Protein AF-A0A5E8BTV0-F1 (afdb_monomer_lite)

Sequence (431 aa):
MTAQPTSDTTAEQDSFAVTLIKAIPKSPYDDLGLYQQILSNRTALGGRLFIDLMAADIVALSPQSPSDPFPFETWNTLYPPQNKAGLTRLLQTIENNTPTGTRAASLIYYLFLDYPQSLLPPGESLAKYYAEVTDLPQAYLHLVQGLHALDTRDYVRGLAALADPDIVPSYTEQIVAAFIRAQTQSASIHTSTAAAAAASAAAKREESVNSDNSTFLTGGYSLAIAYMTAKAPQIVTQPVIEAYVKVLCQTSLYAALDFIRCVDDISPSKEQAEPLASRDPYDDISAKTALLKVMIDSVLVFKHSPKSSLQSPSKRLFKAAPMAWRFANLPFSVTESRTVATILLNIVTLSNLTTSTESSSFTLKNNLERASMAKDILLLRALHTGETDLAVKVAALGGSSRSGITKTNGKYGELDFSDLARGVEIWDNGE

pLDDT: mean 78.78, std 19.67, range [32.75, 97.56]

Organism: NCBI:txid2606893

Structure (mmCIF, N/CA/C/O backbone):
data_AF-A0A5E8BTV0-F1
#
_entry.id   AF-A0A5E8BTV0-F1
#
loop_
_atom_site.group_PDB
_atom_site.id
_atom_site.type_symbol
_atom_site.label_atom_id
_atom_site.label_alt_id
_atom_site.label_comp_id
_atom_site.label_asym_id
_atom_site.label_entity_id
_atom_site.label_seq_id
_atom_site.pdbx_PDB_ins_code
_atom_site.Cartn_x
_atom_site.Cartn_y
_atom_site.Cartn_z
_atom_site.occupancy
_atom_site.B_iso_or_equiv
_atom_site.auth_seq_id
_atom_site.auth_comp_id
_atom_site.auth_asym_id
_atom_site.auth_atom_id
_atom_site.pdbx_PDB_model_num
ATOM 1 N N . MET A 1 1 ? -40.029 34.704 54.898 1.00 43.81 1 MET A N 1
ATOM 2 C CA . MET A 1 1 ? -39.788 33.268 54.649 1.00 43.81 1 MET A CA 1
ATOM 3 C C . MET A 1 1 ? -39.705 33.088 53.146 1.00 43.81 1 MET A C 1
ATOM 5 O O . MET A 1 1 ? -40.728 33.000 52.486 1.00 43.81 1 MET A O 1
ATOM 9 N N . THR A 1 2 ? -38.496 33.178 52.608 1.00 46.59 2 THR A N 1
ATOM 10 C CA . THR A 1 2 ? -38.194 33.099 51.175 1.00 46.59 2 THR A CA 1
ATOM 11 C C . THR A 1 2 ? -37.501 31.761 50.955 1.00 46.59 2 THR A C 1
ATOM 13 O O . THR A 1 2 ? -36.389 31.561 51.435 1.00 46.59 2 THR A O 1
ATOM 16 N N . ALA A 1 3 ? -38.203 30.819 50.327 1.00 48.84 3 ALA A N 1
ATOM 17 C CA . ALA A 1 3 ? -37.675 29.497 50.018 1.00 48.84 3 ALA A CA 1
ATOM 18 C C . ALA A 1 3 ? -36.722 29.594 48.816 1.00 48.84 3 ALA A C 1
ATOM 20 O O . ALA A 1 3 ? -37.099 30.113 47.765 1.00 48.84 3 ALA A O 1
ATOM 21 N N . GLN A 1 4 ? -35.486 29.124 48.994 1.00 46.69 4 GLN A N 1
ATOM 22 C CA . GLN A 1 4 ? -34.522 28.932 47.911 1.00 46.69 4 GLN A CA 1
ATOM 23 C C . GLN A 1 4 ? -34.966 27.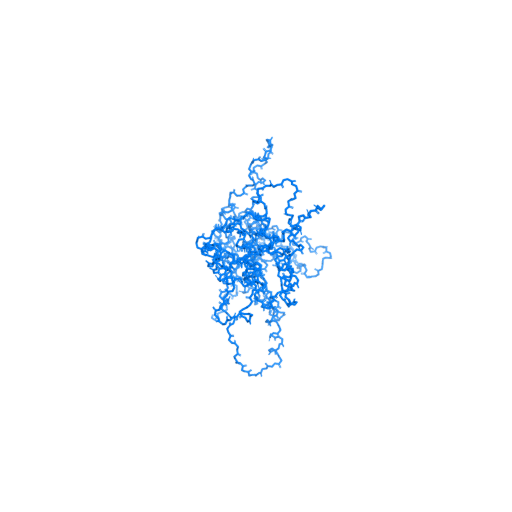771 47.007 1.00 46.69 4 GLN A C 1
ATOM 25 O O . GLN A 1 4 ? -35.407 26.745 47.530 1.00 46.69 4 GLN A O 1
ATOM 30 N N . PRO A 1 5 ? -34.808 27.888 45.678 1.00 57.72 5 PRO A N 1
ATOM 31 C CA . PRO A 1 5 ? -34.976 26.762 44.776 1.00 57.72 5 PRO A CA 1
ATOM 32 C C . PRO A 1 5 ? -33.773 25.826 44.928 1.00 57.72 5 PRO A C 1
ATOM 34 O O . PRO A 1 5 ? -32.625 26.218 44.715 1.00 57.72 5 PRO A O 1
ATOM 37 N N . THR A 1 6 ? -34.039 24.590 45.335 1.00 55.03 6 THR A N 1
ATOM 38 C CA . THR A 1 6 ? -33.084 23.484 45.280 1.00 55.03 6 THR A CA 1
ATOM 39 C C . THR A 1 6 ? -32.748 23.215 43.819 1.00 55.03 6 THR A C 1
ATOM 41 O O . THR A 1 6 ? -33.629 22.872 43.035 1.00 55.03 6 THR A O 1
ATOM 44 N N . SER A 1 7 ? -31.487 23.422 43.450 1.00 49.72 7 SER A N 1
ATOM 45 C CA . SER A 1 7 ? -30.937 23.071 42.145 1.00 49.72 7 SER A CA 1
ATOM 46 C C . SER A 1 7 ? -31.047 21.562 41.932 1.00 49.72 7 SER A C 1
ATOM 48 O O . SER A 1 7 ? -30.357 20.800 42.611 1.00 49.72 7 SER A O 1
ATOM 50 N N . ASP A 1 8 ? -31.917 21.158 41.009 1.00 47.56 8 ASP A N 1
ATOM 51 C CA . ASP A 1 8 ? -32.000 19.797 40.490 1.00 47.56 8 ASP A CA 1
ATOM 52 C C . ASP A 1 8 ? -30.646 19.396 39.899 1.00 47.56 8 ASP A C 1
ATOM 54 O O . ASP A 1 8 ? -30.172 19.960 38.911 1.00 47.56 8 ASP A O 1
ATOM 58 N N . THR A 1 9 ? -30.013 18.410 40.526 1.00 53.50 9 THR A N 1
ATOM 59 C CA . THR A 1 9 ? -28.870 17.679 39.991 1.00 53.50 9 THR A CA 1
ATOM 60 C C . THR A 1 9 ? -29.376 16.867 38.800 1.00 53.50 9 THR A C 1
ATOM 62 O O . THR A 1 9 ? -29.847 15.742 38.956 1.00 53.50 9 THR A O 1
ATOM 65 N N . THR A 1 10 ? -29.325 17.434 37.594 1.00 52.97 10 THR A N 1
ATOM 66 C CA . THR A 1 10 ? -29.466 16.659 36.359 1.00 52.97 10 THR A CA 1
ATOM 67 C C . THR A 1 10 ? -28.352 15.622 36.353 1.00 52.97 10 THR A C 1
ATOM 69 O O . THR A 1 10 ? -27.192 15.963 36.127 1.00 52.97 10 THR A O 1
ATOM 72 N N . ALA A 1 11 ? -28.683 14.373 36.682 1.00 58.28 11 ALA A N 1
ATOM 73 C CA . ALA A 1 11 ? -27.774 13.254 36.520 1.00 58.28 11 ALA A CA 1
ATOM 74 C C . ALA A 1 11 ? -27.371 13.223 35.044 1.00 58.28 11 ALA A C 1
ATOM 76 O O . ALA A 1 11 ? -28.208 12.954 34.184 1.00 58.28 11 ALA A O 1
ATOM 77 N N . GLU A 1 12 ? -26.120 13.587 34.761 1.00 70.62 12 GLU A N 1
ATOM 78 C CA . GLU A 1 12 ? -25.515 13.443 33.442 1.00 70.62 12 GLU A CA 1
ATOM 79 C C . GLU A 1 12 ? -25.721 11.990 33.021 1.00 70.62 12 GLU A C 1
ATOM 81 O O . GLU A 1 12 ? -25.156 11.067 33.612 1.00 70.62 12 GLU A O 1
ATOM 86 N N . GLN A 1 13 ? -26.625 11.777 32.068 1.00 83.75 13 GLN A N 1
ATOM 87 C CA . GLN A 1 13 ? -26.885 10.453 31.545 1.00 83.75 13 GLN A CA 1
ATOM 88 C C . GLN A 1 13 ? -25.657 10.067 30.728 1.00 83.75 13 GLN A C 1
ATOM 90 O O . GLN A 1 13 ? -25.480 10.535 29.605 1.00 83.75 13 GLN A O 1
ATOM 95 N N . ASP A 1 14 ? -24.781 9.266 31.337 1.00 88.75 14 ASP A N 1
ATOM 96 C CA . ASP A 1 14 ? -23.608 8.727 30.663 1.00 88.75 14 ASP A CA 1
ATOM 97 C C . ASP A 1 14 ? -24.041 8.066 29.353 1.00 88.75 14 ASP A C 1
ATOM 99 O O . ASP A 1 14 ? -25.031 7.326 29.297 1.00 88.75 14 ASP A O 1
ATOM 103 N N . SER A 1 15 ? -23.270 8.299 28.295 1.00 92.25 15 SER A N 1
ATOM 104 C CA . SER A 1 15 ? -23.501 7.602 27.043 1.00 92.25 15 SER A CA 1
ATOM 105 C C . SER A 1 15 ? -23.330 6.093 27.217 1.00 92.25 15 SER A C 1
ATOM 107 O O . SER A 1 15 ? -22.644 5.594 28.122 1.00 92.25 15 SER A O 1
ATOM 109 N N . PHE A 1 16 ? -23.950 5.338 26.313 1.00 94.06 16 PHE A N 1
ATOM 110 C CA . PHE A 1 16 ? -23.850 3.884 26.304 1.00 94.06 16 PHE A CA 1
ATOM 111 C C . PHE A 1 16 ? -22.391 3.406 26.226 1.00 94.06 16 P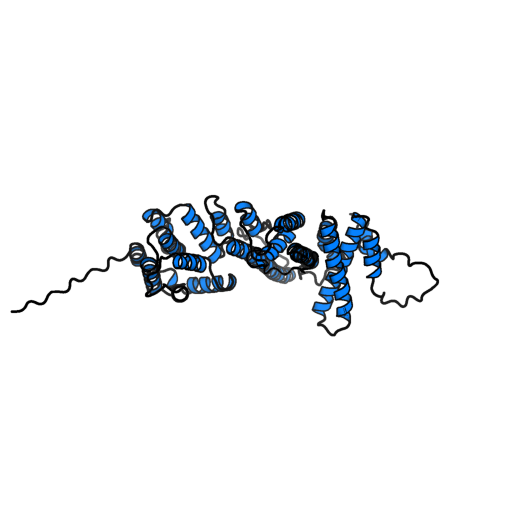HE A C 1
ATOM 113 O O . PHE A 1 16 ? -21.992 2.525 26.990 1.00 94.06 16 PHE A O 1
ATOM 120 N N . ALA A 1 17 ? -21.568 4.029 25.375 1.00 94.25 17 ALA A N 1
ATOM 121 C CA . ALA A 1 17 ? -20.158 3.675 25.235 1.00 94.25 17 ALA A CA 1
ATOM 122 C C . ALA A 1 17 ? -19.369 3.943 26.530 1.00 94.25 17 ALA A C 1
ATOM 124 O O . ALA A 1 17 ? -18.581 3.101 26.966 1.00 94.25 17 ALA A O 1
ATOM 125 N N . VAL A 1 18 ? -19.626 5.074 27.196 1.00 94.94 18 VAL A N 1
ATOM 126 C CA . VAL A 1 18 ? -18.999 5.406 28.485 1.00 94.94 18 VAL A CA 1
ATOM 127 C C . VAL A 1 18 ? -19.429 4.430 29.581 1.00 94.94 18 VAL A C 1
ATOM 129 O O . VAL A 1 18 ? -18.593 3.978 30.366 1.00 94.94 18 VAL A O 1
ATOM 132 N N . THR A 1 19 ? -20.705 4.048 29.610 1.00 95.56 19 THR A N 1
ATOM 133 C CA . THR A 1 19 ? -21.232 3.074 30.577 1.00 95.56 19 THR A CA 1
ATOM 134 C C . THR A 1 19 ? -20.573 1.707 30.393 1.00 95.56 19 THR A C 1
ATOM 136 O O . THR A 1 19 ? -20.171 1.082 31.378 1.00 95.56 19 THR A O 1
ATOM 139 N N . LEU A 1 20 ? -20.367 1.275 29.143 1.00 94.38 20 LEU A N 1
ATOM 140 C CA . LEU A 1 20 ? -19.661 0.031 28.836 1.00 94.38 20 LEU A CA 1
ATOM 141 C C . LEU A 1 20 ? -18.222 0.027 29.354 1.00 94.38 20 LEU A C 1
ATOM 143 O O . LEU A 1 20 ? -17.807 -0.922 30.018 1.00 94.38 20 LEU A O 1
ATOM 147 N N . ILE A 1 21 ? -17.467 1.102 29.120 1.00 94.69 21 ILE A N 1
ATOM 148 C CA . ILE A 1 21 ? -16.098 1.206 29.639 1.00 94.69 21 ILE A CA 1
ATOM 149 C C . ILE A 1 21 ? -16.084 1.232 31.167 1.00 94.69 21 ILE A C 1
ATOM 151 O O . ILE A 1 21 ? -15.211 0.620 31.789 1.00 94.69 21 ILE A O 1
ATOM 155 N N . LYS A 1 22 ? -17.030 1.934 31.803 1.00 93.81 22 LYS A N 1
ATOM 156 C CA . LYS A 1 22 ? -17.122 1.984 33.269 1.00 93.81 22 LYS A CA 1
ATOM 157 C C . LYS A 1 22 ? -17.334 0.587 33.858 1.00 93.81 22 LYS A C 1
ATOM 159 O O . LYS A 1 22 ? -16.675 0.285 34.853 1.00 93.81 22 LYS A O 1
ATOM 164 N N . ALA A 1 23 ? -18.134 -0.261 33.207 1.00 93.56 23 ALA A N 1
ATOM 165 C CA . ALA A 1 23 ? -18.406 -1.634 33.634 1.00 93.56 23 ALA A CA 1
ATOM 166 C C . ALA A 1 23 ? -17.174 -2.560 33.603 1.00 93.56 23 ALA A C 1
ATOM 168 O O . ALA A 1 23 ? -17.089 -3.486 34.408 1.00 93.56 23 ALA A O 1
ATOM 169 N N . ILE A 1 24 ? -16.196 -2.309 32.725 1.00 93.50 24 ILE A N 1
ATOM 170 C CA . ILE A 1 24 ? -14.983 -3.135 32.628 1.00 93.50 24 ILE A CA 1
ATOM 171 C C . ILE A 1 24 ? -13.924 -2.625 33.619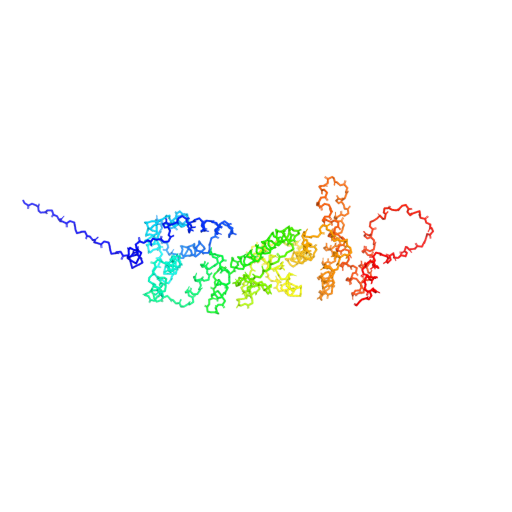 1.00 93.50 24 ILE A C 1
ATOM 173 O O . ILE A 1 24 ? -13.521 -1.464 33.528 1.00 93.50 24 ILE A O 1
ATOM 177 N N . PRO A 1 25 ? -13.408 -3.447 34.554 1.00 91.06 25 PRO A N 1
ATOM 178 C CA . PRO A 1 25 ? -12.503 -2.965 35.602 1.00 91.06 25 PRO A CA 1
ATOM 179 C C . PRO A 1 25 ? -11.187 -2.371 35.084 1.00 91.06 25 PRO A C 1
ATOM 181 O O . PRO A 1 25 ? -10.707 -1.390 35.648 1.00 91.06 25 PRO A O 1
ATOM 184 N N . LYS A 1 26 ? -10.619 -2.948 34.018 1.00 93.38 26 LYS A N 1
ATOM 185 C CA . LYS A 1 26 ? -9.312 -2.579 33.454 1.00 93.38 26 LYS A CA 1
ATOM 186 C C . LYS A 1 26 ? -9.447 -2.091 32.014 1.00 93.38 26 LYS A C 1
ATOM 188 O O . LYS A 1 26 ? -10.205 -2.672 31.241 1.00 93.38 26 LYS A O 1
ATOM 193 N N . SER A 1 27 ? -8.702 -1.051 31.656 1.00 93.56 27 SER A N 1
ATOM 194 C CA . SER A 1 27 ? -8.593 -0.561 30.281 1.00 93.56 27 SER A CA 1
ATOM 195 C C . SER A 1 27 ? -7.352 -1.149 29.600 1.00 93.56 27 SER A C 1
ATOM 197 O O . SER A 1 27 ? -6.312 -1.257 30.252 1.00 93.56 27 SER A O 1
ATOM 199 N N . PRO A 1 28 ? -7.396 -1.468 28.291 1.00 93.06 28 PRO A N 1
ATOM 200 C CA . PRO A 1 28 ? -6.208 -1.899 27.549 1.00 93.06 28 PRO A CA 1
ATOM 201 C C . PRO A 1 28 ? -5.111 -0.822 27.497 1.00 93.06 28 PRO A C 1
ATOM 203 O O . PRO A 1 28 ? -3.946 -1.134 27.268 1.00 93.06 28 PRO A O 1
ATOM 206 N N . TYR A 1 29 ? -5.468 0.440 27.747 1.00 93.50 29 TYR A N 1
ATOM 207 C CA . TYR A 1 29 ? -4.534 1.567 27.785 1.00 93.50 29 TYR A CA 1
ATOM 208 C C . TYR A 1 29 ? -3.917 1.821 29.162 1.00 93.50 29 TYR A C 1
ATOM 210 O O . TYR A 1 29 ? -3.046 2.677 29.272 1.00 93.50 29 TYR A O 1
ATOM 218 N N . ASP A 1 30 ? -4.359 1.120 30.212 1.00 91.25 30 ASP A N 1
ATOM 219 C CA . ASP A 1 30 ? -3.706 1.224 31.524 1.00 91.25 30 ASP A CA 1
ATOM 220 C C . ASP A 1 30 ? -2.302 0.581 31.487 1.00 91.25 30 ASP A C 1
ATOM 222 O O . ASP A 1 30 ? -1.414 0.962 32.253 1.00 91.25 30 ASP A O 1
ATOM 226 N N . ASP A 1 31 ? -2.080 -0.351 30.553 1.00 86.44 31 ASP A N 1
ATOM 227 C CA . ASP A 1 31 ? -0.785 -0.967 30.295 1.00 86.44 31 ASP A CA 1
ATOM 228 C C . ASP A 1 31 ? 0.048 -0.117 29.318 1.00 86.44 31 ASP A C 1
ATOM 230 O O . ASP A 1 31 ? -0.351 0.160 28.184 1.00 86.44 31 ASP A O 1
ATOM 234 N N . LEU A 1 32 ? 1.286 0.216 29.707 1.00 87.94 32 LEU A N 1
ATOM 235 C CA . LEU A 1 32 ? 2.215 0.995 28.871 1.00 87.94 32 LEU A CA 1
ATOM 236 C C . LEU A 1 32 ? 2.532 0.308 27.523 1.00 87.94 32 LEU A C 1
ATOM 238 O O . LEU A 1 32 ? 2.950 0.968 26.572 1.00 87.94 32 LEU A O 1
ATOM 242 N N . GLY A 1 33 ? 2.335 -1.012 27.435 1.00 92.62 33 GLY A N 1
ATOM 243 C CA . GLY A 1 33 ? 2.626 -1.815 26.248 1.00 92.62 33 GLY A CA 1
ATOM 244 C C . GLY A 1 33 ? 1.842 -1.372 25.013 1.00 92.62 33 GLY A C 1
ATOM 245 O O . GLY A 1 33 ? 2.455 -1.097 23.981 1.00 92.62 33 GLY A O 1
ATOM 246 N N . LEU A 1 34 ? 0.514 -1.238 25.126 1.00 93.38 34 LEU A N 1
ATOM 247 C CA . LEU A 1 34 ? -0.330 -0.837 23.996 1.00 93.38 34 LEU A CA 1
ATOM 248 C C . LEU A 1 34 ? -0.026 0.600 23.564 1.00 93.38 34 LEU A C 1
ATOM 250 O O . LEU A 1 34 ? 0.162 0.864 22.379 1.00 93.38 34 LEU A O 1
ATOM 254 N N . TYR A 1 35 ? 0.101 1.521 24.521 1.00 93.56 35 TYR A N 1
ATOM 255 C CA . TYR A 1 35 ? 0.440 2.916 24.237 1.00 93.56 35 TYR A CA 1
ATOM 256 C C . TYR A 1 35 ? 1.750 3.035 23.438 1.00 93.56 35 TYR A C 1
ATOM 258 O O . TYR A 1 35 ? 1.799 3.692 22.396 1.00 93.56 35 TYR A O 1
ATOM 266 N N . GLN A 1 36 ? 2.810 2.344 23.873 1.00 95.06 36 GLN A N 1
ATOM 267 C CA . GLN A 1 36 ? 4.099 2.341 23.170 1.00 95.06 36 GLN A CA 1
ATOM 268 C C . GLN A 1 36 ? 4.019 1.652 21.805 1.00 95.06 36 GLN A C 1
ATOM 270 O O . GLN A 1 36 ? 4.642 2.109 20.843 1.00 95.06 36 GLN A O 1
ATOM 275 N N . GLN A 1 37 ? 3.230 0.582 21.692 1.00 95.38 37 GLN A N 1
ATOM 276 C CA . GLN A 1 37 ? 2.981 -0.087 20.419 1.00 95.38 37 GLN A CA 1
ATOM 277 C C . GLN A 1 37 ? 2.299 0.852 19.419 1.00 95.38 37 GLN A C 1
ATOM 279 O O . GLN A 1 37 ? 2.756 0.944 18.281 1.00 95.38 37 GLN A O 1
ATOM 284 N N . ILE A 1 38 ? 1.272 1.599 19.835 1.00 95.69 38 ILE A N 1
ATOM 285 C CA . ILE A 1 38 ? 0.571 2.563 18.976 1.00 95.69 38 ILE A CA 1
ATOM 286 C C . ILE A 1 38 ? 1.538 3.650 18.487 1.00 95.69 38 ILE A C 1
ATOM 288 O O . ILE A 1 38 ? 1.571 3.947 17.293 1.00 95.69 38 ILE A O 1
ATOM 292 N N . LEU A 1 39 ? 2.388 4.200 19.362 1.00 95.00 39 LEU A N 1
ATOM 293 C CA . LEU A 1 39 ? 3.391 5.198 18.963 1.00 95.00 39 LEU A CA 1
ATOM 294 C C . LEU A 1 39 ? 4.444 4.629 17.997 1.00 95.00 39 LEU A C 1
ATOM 296 O O . LEU A 1 39 ? 4.791 5.259 16.992 1.00 95.00 39 LEU A O 1
ATOM 300 N N . SER A 1 40 ? 4.927 3.413 18.256 1.00 95.56 40 SER A N 1
ATOM 301 C CA . SER A 1 40 ? 5.829 2.692 17.349 1.00 95.56 40 SER A CA 1
ATOM 302 C C . SER A 1 40 ? 5.173 2.437 15.988 1.00 95.56 40 SER A C 1
ATOM 304 O O . SER A 1 40 ? 5.790 2.599 14.934 1.00 95.56 40 SER A O 1
ATOM 306 N N . ASN A 1 41 ? 3.893 2.077 15.963 1.00 95.25 41 ASN A N 1
ATOM 307 C CA . ASN A 1 41 ? 3.151 1.871 14.724 1.00 95.25 41 ASN A CA 1
ATOM 308 C C . ASN A 1 41 ? 2.947 3.176 13.961 1.00 95.25 41 ASN A C 1
ATOM 310 O O . ASN A 1 41 ? 3.235 3.215 12.765 1.00 95.25 41 ASN A O 1
ATOM 314 N N . ARG A 1 42 ? 2.590 4.260 14.657 1.00 94.69 42 ARG A N 1
ATOM 315 C CA . ARG A 1 42 ? 2.438 5.594 14.066 1.00 94.69 42 ARG A CA 1
ATOM 316 C C . ARG A 1 42 ? 3.733 6.050 13.400 1.00 94.69 42 ARG A C 1
ATOM 318 O O . ARG A 1 42 ? 3.708 6.488 12.254 1.00 94.69 42 ARG A O 1
ATOM 325 N N . THR A 1 43 ? 4.879 5.894 14.066 1.00 93.06 43 THR A N 1
ATOM 326 C CA . THR A 1 43 ? 6.187 6.245 13.479 1.00 93.06 43 THR A CA 1
ATOM 327 C C . THR A 1 43 ? 6.523 5.402 12.246 1.00 93.06 43 THR A C 1
ATOM 329 O O . THR A 1 43 ? 6.934 5.956 11.227 1.00 93.06 43 THR A O 1
ATOM 332 N N . ALA A 1 44 ? 6.276 4.089 12.268 1.00 89.94 44 ALA A N 1
ATOM 333 C CA . ALA A 1 44 ? 6.514 3.234 11.099 1.00 89.94 44 ALA A CA 1
ATOM 334 C C . ALA A 1 44 ? 5.557 3.499 9.926 1.00 89.94 44 ALA A C 1
ATOM 336 O O . ALA A 1 44 ? 5.938 3.320 8.765 1.00 89.94 44 ALA A O 1
ATOM 337 N N . LEU A 1 45 ? 4.336 3.959 10.208 1.00 89.69 45 LEU A N 1
ATOM 338 C CA . LEU A 1 45 ? 3.355 4.372 9.205 1.00 89.69 45 LEU A CA 1
ATOM 339 C C . LEU A 1 45 ? 3.541 5.830 8.743 1.00 89.69 45 LEU A C 1
ATOM 341 O O . LEU A 1 45 ? 2.731 6.344 7.973 1.00 89.69 45 LEU A O 1
ATOM 345 N N . GLY A 1 46 ? 4.683 6.456 9.048 1.00 86.81 46 GLY A N 1
ATOM 346 C CA . GLY A 1 46 ? 5.037 7.781 8.524 1.00 86.81 46 GLY A CA 1
ATOM 347 C C . GLY A 1 46 ? 4.443 8.931 9.335 1.00 86.81 46 GLY A C 1
ATOM 348 O O . GLY A 1 46 ? 4.212 10.009 8.801 1.00 86.81 46 GLY A O 1
ATOM 349 N N . GLY A 1 47 ? 4.184 8.696 10.620 1.00 89.69 47 GLY A N 1
ATOM 350 C CA . GLY A 1 47 ? 3.708 9.698 11.571 1.00 89.69 47 GLY A CA 1
ATOM 351 C C . GLY A 1 47 ? 2.189 9.799 11.693 1.00 89.69 47 GLY A C 1
ATOM 352 O O . GLY A 1 47 ? 1.721 10.586 12.510 1.00 89.69 47 GLY A O 1
ATOM 353 N N . ARG A 1 48 ? 1.418 9.012 10.933 1.00 92.19 48 ARG A N 1
ATOM 354 C CA . ARG A 1 48 ? -0.051 8.975 11.005 1.00 92.19 48 ARG A CA 1
ATOM 355 C C . ARG A 1 48 ? -0.572 7.546 10.925 1.00 92.19 48 ARG A C 1
ATOM 357 O O . ARG A 1 48 ? -0.026 6.733 10.183 1.00 92.19 48 ARG A O 1
ATOM 364 N N . LEU A 1 49 ? -1.622 7.281 11.689 1.00 95.50 49 LEU A N 1
ATOM 365 C CA . LEU A 1 49 ? -2.395 6.043 11.684 1.00 95.50 49 LEU A CA 1
ATOM 366 C C . LEU A 1 49 ? -3.672 6.211 10.850 1.00 95.50 49 LEU A C 1
ATOM 368 O O . LEU A 1 49 ? -4.107 7.331 10.577 1.00 95.50 49 LEU A O 1
ATOM 372 N N . PHE A 1 50 ? -4.300 5.109 10.462 1.00 95.88 50 PHE A N 1
ATOM 373 C CA . PHE A 1 50 ? -5.582 5.115 9.765 1.00 95.88 50 PHE A CA 1
ATOM 374 C C . PHE A 1 50 ? -6.721 5.615 10.653 1.00 95.88 50 PHE A C 1
ATOM 376 O O . PHE A 1 50 ? -7.601 6.311 10.148 1.00 95.88 50 PHE A O 1
ATOM 383 N N . ILE A 1 51 ? -6.679 5.371 11.967 1.00 95.31 51 ILE A N 1
ATOM 384 C CA . ILE A 1 51 ? -7.605 6.025 12.907 1.00 95.31 51 ILE A CA 1
ATOM 385 C C . ILE A 1 51 ? -7.460 7.555 12.889 1.00 95.31 51 ILE A C 1
ATOM 387 O O . ILE A 1 51 ? -8.462 8.259 12.983 1.00 95.31 51 ILE A O 1
ATOM 391 N N . ASP A 1 52 ? -6.243 8.082 12.689 1.00 93.88 52 ASP A N 1
ATOM 392 C CA . ASP A 1 52 ? -6.016 9.529 12.587 1.00 93.88 52 ASP A CA 1
ATOM 393 C C . ASP A 1 52 ? -6.657 10.088 11.301 1.00 93.88 52 ASP A C 1
ATOM 395 O O . ASP A 1 52 ? -7.234 11.174 11.318 1.00 93.88 52 ASP A O 1
ATOM 399 N N . LEU A 1 53 ? -6.604 9.335 10.193 1.00 91.69 53 LEU A N 1
ATOM 400 C CA . LEU A 1 53 ? -7.282 9.695 8.939 1.00 91.69 53 LEU A CA 1
ATOM 401 C C . LEU A 1 53 ? -8.807 9.654 9.092 1.00 91.69 53 LEU A C 1
ATOM 403 O O . LEU A 1 53 ? -9.492 10.591 8.690 1.00 91.69 53 LEU A O 1
ATOM 407 N N . MET A 1 54 ? -9.325 8.606 9.734 1.00 91.69 54 MET A N 1
ATOM 408 C CA . MET A 1 54 ? -10.755 8.449 9.990 1.00 91.69 54 MET A CA 1
ATOM 409 C C . MET A 1 54 ? -11.295 9.570 10.882 1.00 91.69 54 MET A C 1
ATOM 411 O O . MET A 1 54 ? -12.344 10.140 10.589 1.00 91.69 54 MET A O 1
ATOM 415 N N . ALA A 1 55 ? -10.562 9.932 11.937 1.00 89.94 55 ALA A N 1
ATOM 416 C CA . ALA A 1 55 ? -10.915 11.061 12.784 1.00 89.94 55 ALA A CA 1
ATOM 417 C C . ALA A 1 55 ? -10.903 12.380 11.996 1.00 89.94 55 ALA A C 1
ATOM 419 O O . ALA A 1 55 ? -11.856 13.148 12.093 1.00 89.94 55 ALA A O 1
ATOM 420 N N . ALA A 1 56 ? -9.877 12.628 11.174 1.00 87.06 56 ALA A N 1
ATOM 421 C CA . ALA A 1 56 ? -9.785 13.848 10.372 1.00 87.06 56 ALA A CA 1
ATOM 422 C C . ALA A 1 56 ? -10.971 14.020 9.406 1.00 87.06 56 ALA A C 1
ATOM 424 O O . ALA A 1 56 ? -11.549 15.105 9.342 1.00 87.06 56 ALA A O 1
ATOM 425 N N . ASP A 1 57 ? -11.378 12.960 8.706 1.00 85.31 57 ASP A N 1
ATOM 426 C CA . ASP A 1 57 ? -12.517 13.014 7.781 1.00 85.31 57 ASP A CA 1
ATOM 427 C C . ASP A 1 57 ? -13.838 13.261 8.502 1.00 85.31 57 ASP A C 1
ATOM 429 O O . ASP A 1 57 ? -14.689 14.019 8.038 1.00 85.31 57 ASP A O 1
ATOM 433 N N . ILE A 1 58 ? -14.025 12.624 9.654 1.00 80.88 58 ILE A N 1
ATOM 434 C CA . ILE A 1 58 ? -15.243 12.777 10.445 1.00 80.88 58 ILE A CA 1
ATOM 435 C C . ILE A 1 58 ? -15.380 14.217 10.945 1.00 80.88 58 ILE A C 1
ATOM 437 O O . ILE A 1 58 ? -16.467 14.793 10.875 1.00 80.88 58 ILE A O 1
ATOM 441 N N . VAL A 1 59 ? -14.267 14.812 11.368 1.00 72.12 59 VAL A N 1
ATOM 442 C CA . VAL A 1 59 ? -14.189 16.210 11.798 1.00 72.12 59 VAL A CA 1
ATOM 443 C C . VAL A 1 59 ? -14.441 17.166 10.637 1.00 72.12 59 VAL A C 1
ATOM 445 O O . VAL A 1 59 ? -15.211 18.111 10.787 1.00 72.12 59 VAL A O 1
ATOM 448 N N . ALA A 1 60 ? -13.861 16.900 9.463 1.00 69.69 60 ALA A N 1
ATOM 449 C CA . ALA A 1 60 ? -14.060 17.718 8.265 1.00 69.69 60 ALA A CA 1
ATOM 450 C C . ALA A 1 60 ? -15.523 17.743 7.784 1.00 69.69 60 ALA A C 1
ATOM 452 O O . ALA A 1 60 ? -15.947 18.699 7.137 1.00 69.69 60 ALA A O 1
ATOM 453 N N . LEU A 1 61 ? -16.297 16.701 8.097 1.00 58.38 61 LEU A N 1
ATOM 454 C CA . LEU A 1 61 ? -17.687 16.544 7.670 1.00 58.38 61 LEU A CA 1
ATOM 455 C C . LEU A 1 61 ? -18.710 17.034 8.707 1.00 58.38 61 LEU A C 1
ATOM 457 O O . LEU A 1 61 ? -19.910 16.980 8.430 1.00 58.38 61 LEU A O 1
ATOM 461 N N . SER A 1 62 ? -18.273 17.488 9.885 1.00 58.28 62 SER A N 1
ATOM 462 C CA . SER A 1 62 ? -19.169 18.035 10.905 1.00 58.28 62 SER A CA 1
ATOM 463 C C . SER A 1 62 ? -19.636 19.445 10.491 1.00 58.28 62 SER A C 1
ATOM 465 O O . SER A 1 62 ? -18.796 20.333 10.311 1.00 58.28 62 SER A O 1
ATOM 467 N N . PRO A 1 63 ? -20.948 19.683 10.277 1.00 47.84 63 PRO A N 1
ATOM 468 C CA . PRO A 1 63 ? -21.462 20.995 9.895 1.00 47.84 63 PRO A CA 1
ATOM 469 C C . PRO A 1 63 ? -21.218 22.002 11.026 1.00 47.84 63 PRO A C 1
ATOM 471 O O . PRO A 1 63 ? -21.647 21.818 12.161 1.00 47.84 63 PRO A O 1
ATOM 474 N N . GLN A 1 64 ? -20.479 23.056 10.691 1.00 50.47 64 GLN A N 1
ATOM 475 C CA . GLN A 1 64 ? -19.885 24.026 11.606 1.00 50.47 64 GLN A CA 1
ATOM 476 C C . GLN A 1 64 ? -20.901 24.694 12.549 1.00 50.47 64 GLN A C 1
ATOM 478 O O . GLN A 1 64 ? -21.825 25.369 12.096 1.00 50.47 64 GLN A O 1
ATOM 483 N N . SER A 1 65 ? -20.636 24.634 13.857 1.00 45.19 65 SER A N 1
ATOM 484 C CA . SER A 1 65 ? -20.896 25.782 14.729 1.00 45.19 65 SER A CA 1
ATOM 485 C C . SER A 1 65 ? -19.634 26.660 14.711 1.00 45.19 65 SER A C 1
ATOM 487 O O . SER A 1 65 ? -18.546 26.142 14.964 1.00 45.19 65 SER A O 1
ATOM 489 N N . PRO A 1 66 ? -19.723 27.962 14.387 1.00 52.12 66 PRO A N 1
ATOM 490 C CA . PRO A 1 66 ? -18.561 28.831 14.172 1.00 52.12 66 PRO A CA 1
ATOM 491 C C . PRO A 1 66 ? -17.746 29.145 15.438 1.00 52.12 66 PRO A C 1
ATOM 493 O O . PRO A 1 66 ? -16.744 29.849 15.339 1.00 52.12 66 PRO A O 1
ATOM 496 N N . SER A 1 67 ? -18.166 28.678 16.619 1.00 56.97 67 SER A N 1
ATOM 497 C CA . SER A 1 67 ? -17.554 29.082 17.887 1.00 56.97 67 SER A CA 1
ATOM 498 C C . SER A 1 67 ? -16.428 28.183 18.394 1.00 56.97 67 SER A C 1
ATOM 500 O O . SER A 1 67 ? -15.614 28.712 19.129 1.00 56.97 67 SER A O 1
ATOM 502 N N . ASP A 1 68 ? -16.336 26.901 18.015 1.00 53.78 68 ASP A N 1
ATOM 503 C CA . ASP A 1 68 ? -15.211 26.026 18.405 1.00 53.78 68 ASP A CA 1
ATOM 504 C C . ASP A 1 68 ? -15.148 24.771 17.504 1.00 53.78 68 ASP A C 1
ATOM 506 O O . ASP A 1 68 ? -15.874 23.801 17.739 1.00 53.78 68 ASP A O 1
ATOM 510 N N . PRO A 1 69 ? -14.323 24.747 16.440 1.00 55.78 69 PRO A N 1
ATOM 511 C CA . PRO A 1 69 ? -14.088 23.521 15.681 1.00 55.78 69 PRO A CA 1
ATOM 512 C C . PRO A 1 69 ? -13.362 22.514 16.576 1.00 55.78 69 PRO A C 1
ATOM 514 O O . PRO A 1 69 ? -12.389 22.901 17.212 1.00 55.78 69 PRO A O 1
ATOM 517 N N . PHE A 1 70 ? -13.765 21.235 16.598 1.00 64.62 70 PHE A N 1
ATOM 518 C CA . PHE A 1 70 ? -12.926 20.176 17.172 1.00 64.62 70 PHE A CA 1
ATOM 519 C C . PHE A 1 70 ? -11.636 20.098 16.340 1.00 64.62 70 PHE A C 1
ATOM 521 O O . PHE A 1 70 ? -11.664 19.601 15.213 1.00 64.62 70 PHE A O 1
ATOM 528 N N . PRO A 1 71 ? -10.500 20.625 16.823 1.00 68.38 71 PRO A N 1
ATOM 529 C CA . PRO A 1 71 ? -9.290 20.691 16.027 1.00 68.38 71 PRO A CA 1
ATOM 530 C C . PRO A 1 71 ? -8.705 19.286 15.903 1.00 68.38 71 PRO A C 1
ATOM 532 O O . PRO A 1 71 ? -8.640 18.540 16.882 1.00 68.38 71 PRO A O 1
ATOM 535 N N . PHE A 1 72 ? -8.170 18.946 14.731 1.00 71.94 72 PHE A N 1
ATOM 536 C CA . PHE A 1 72 ? -7.340 17.745 14.575 1.00 71.94 72 PHE A CA 1
ATOM 537 C C . PHE A 1 72 ? -6.161 17.723 15.575 1.00 71.94 72 PHE A C 1
ATOM 539 O O . PHE A 1 72 ? -5.686 16.665 15.981 1.00 71.94 72 PHE A O 1
ATOM 546 N N . GLU A 1 73 ? -5.714 18.891 16.040 1.00 76.81 73 GLU A N 1
ATOM 547 C CA . GLU A 1 73 ? -4.737 19.014 17.126 1.00 76.81 73 GLU A CA 1
ATOM 548 C C . GLU A 1 73 ? -5.249 18.412 18.440 1.00 76.81 73 GLU A C 1
ATOM 550 O O . GLU A 1 73 ? -4.517 17.672 19.096 1.00 76.81 73 GLU A O 1
ATOM 555 N N . THR A 1 74 ? -6.523 18.625 18.783 1.00 80.69 74 THR A N 1
ATOM 556 C CA . THR A 1 74 ? -7.141 18.024 19.970 1.00 80.69 74 THR A CA 1
ATOM 557 C C . THR A 1 74 ? -7.172 16.506 19.851 1.00 80.69 74 THR A C 1
ATOM 559 O O . THR A 1 74 ? -6.806 15.828 20.810 1.00 80.69 74 THR A O 1
ATOM 562 N N . TRP A 1 75 ? -7.484 15.950 18.674 1.00 88.38 75 TRP A N 1
ATOM 563 C CA . TRP A 1 75 ? -7.372 14.504 18.439 1.00 88.38 75 TRP A CA 1
ATOM 564 C C . TRP A 1 75 ? -5.967 13.972 18.754 1.00 88.38 75 TRP A C 1
ATOM 566 O O . TRP A 1 75 ? -5.827 13.023 19.524 1.00 88.38 75 TRP A O 1
ATOM 576 N N . ASN A 1 76 ? -4.921 14.626 18.243 1.00 85.12 76 ASN A N 1
ATOM 577 C CA . ASN A 1 76 ? -3.535 14.203 18.471 1.00 85.12 76 ASN A CA 1
ATOM 578 C C . ASN A 1 76 ? -3.104 14.285 19.943 1.00 85.12 76 ASN A C 1
ATOM 580 O O . ASN A 1 76 ? -2.184 13.575 20.347 1.00 85.12 76 ASN A O 1
ATOM 584 N N . THR A 1 77 ? -3.754 15.136 20.744 1.00 88.38 77 THR A N 1
ATOM 585 C CA . THR A 1 77 ? -3.522 15.196 22.198 1.00 88.38 77 THR A CA 1
ATOM 586 C C . THR A 1 77 ? -4.311 14.150 22.981 1.00 88.38 77 THR A C 1
ATOM 588 O O . THR A 1 77 ? -3.883 13.760 24.066 1.00 88.38 77 THR A O 1
ATOM 591 N N . LEU A 1 78 ? -5.448 13.688 22.451 1.00 90.50 78 LEU A N 1
ATOM 592 C CA . LEU A 1 78 ? -6.322 12.720 23.115 1.00 90.50 78 LEU A CA 1
ATOM 593 C C . LEU A 1 78 ? -6.021 11.263 22.732 1.00 90.50 78 LEU A C 1
ATOM 595 O O . LEU A 1 78 ? -6.277 10.376 23.547 1.00 90.50 78 LEU A O 1
ATOM 599 N N . TYR A 1 79 ? -5.489 11.004 21.530 1.00 94.00 79 TYR A N 1
ATOM 600 C CA . TYR A 1 79 ? -5.211 9.653 21.036 1.00 94.00 79 TYR A CA 1
ATOM 601 C C . TYR A 1 79 ? -3.712 9.408 20.718 1.00 94.00 79 TYR A C 1
ATOM 603 O O . TYR A 1 79 ? -3.115 10.106 19.883 1.00 94.00 79 TYR A O 1
ATOM 611 N N . PRO A 1 80 ? -3.093 8.351 21.285 1.00 95.25 80 PRO A N 1
ATOM 612 C CA . PRO A 1 80 ? -3.705 7.311 22.121 1.00 95.25 80 PRO A CA 1
ATOM 613 C C . PRO A 1 80 ? -3.986 7.760 23.567 1.00 95.25 80 PRO A C 1
ATOM 615 O O . PRO A 1 80 ? -3.185 8.503 24.141 1.00 95.25 80 PRO A O 1
ATOM 618 N N . PRO A 1 81 ? -5.082 7.289 24.190 1.00 95.12 81 PRO A N 1
ATOM 619 C CA . PRO A 1 81 ? -5.352 7.570 25.593 1.00 95.12 81 PRO A CA 1
ATOM 620 C C . PRO A 1 81 ? -4.304 6.898 26.490 1.00 95.12 81 PRO A C 1
ATOM 622 O O . PRO A 1 81 ? -3.818 5.807 26.203 1.00 95.12 81 PRO A O 1
ATOM 625 N N . GLN A 1 82 ? -3.948 7.565 27.590 1.00 93.25 82 GLN A N 1
ATOM 626 C CA . GLN A 1 82 ? -2.907 7.094 28.519 1.00 93.25 82 GLN A CA 1
ATOM 627 C C . GLN A 1 82 ? -3.437 6.191 29.640 1.00 93.25 82 GLN A C 1
ATOM 629 O O . GLN A 1 82 ? -2.652 5.589 30.362 1.00 93.25 82 GLN A O 1
ATOM 634 N N . ASN A 1 83 ? -4.751 6.191 29.864 1.00 94.81 83 ASN A N 1
ATOM 635 C CA . ASN A 1 83 ? -5.423 5.430 30.914 1.00 94.81 83 ASN A CA 1
ATOM 636 C C . ASN A 1 83 ? -6.937 5.400 30.652 1.00 94.81 83 ASN A C 1
ATOM 638 O O . ASN A 1 83 ? -7.446 6.092 29.761 1.00 94.81 83 ASN A O 1
ATOM 642 N N . LYS A 1 84 ? -7.676 4.638 31.466 1.00 94.94 84 LYS A N 1
ATOM 643 C CA . LYS A 1 84 ? -9.146 4.563 31.418 1.00 94.94 84 LYS A CA 1
ATOM 644 C C . LYS A 1 84 ? -9.846 5.930 31.450 1.00 94.94 84 LYS A C 1
ATOM 646 O O . LYS A 1 84 ? -10.799 6.134 30.705 1.00 94.94 84 LYS A O 1
ATOM 651 N N . ALA A 1 85 ? -9.390 6.875 32.275 1.00 95.31 85 ALA A N 1
ATOM 652 C CA . ALA A 1 85 ? -10.006 8.205 32.358 1.00 95.31 85 ALA A CA 1
ATOM 653 C C . ALA A 1 85 ? -9.803 9.015 31.065 1.00 95.31 85 ALA A C 1
ATOM 655 O O . ALA A 1 85 ? -10.728 9.681 30.599 1.00 95.31 85 ALA A O 1
ATOM 656 N N . GLY A 1 86 ? -8.621 8.907 30.450 1.00 94.81 86 GLY A N 1
ATOM 657 C CA . GLY A 1 86 ? -8.324 9.480 29.139 1.00 94.81 86 GLY A CA 1
ATOM 658 C C . GLY A 1 86 ? -9.199 8.889 28.036 1.00 94.81 86 GLY A C 1
ATOM 659 O O . GLY A 1 86 ? -9.706 9.636 27.204 1.00 94.81 86 GLY A O 1
ATOM 660 N N . LEU A 1 87 ? -9.449 7.576 28.070 1.00 95.69 87 LEU A N 1
ATOM 661 C CA . LEU A 1 87 ? -10.348 6.911 27.126 1.00 95.69 87 LEU A CA 1
ATOM 662 C C . LEU A 1 87 ? -11.806 7.370 27.299 1.00 95.69 87 LEU A C 1
ATOM 664 O O . LEU A 1 87 ? -12.459 7.686 26.309 1.00 95.69 87 LEU A O 1
ATOM 668 N N . THR A 1 88 ? -12.302 7.490 28.535 1.00 95.56 88 THR A N 1
ATOM 669 C CA . THR A 1 88 ? -13.638 8.054 28.802 1.00 95.56 88 THR A CA 1
ATOM 670 C C . THR A 1 88 ? -13.761 9.475 28.254 1.00 95.56 88 THR A C 1
ATOM 672 O O . THR A 1 88 ? -14.734 9.787 27.572 1.00 95.56 88 THR A O 1
ATOM 675 N N . ARG A 1 89 ? -12.750 10.323 28.494 1.00 94.62 89 ARG A N 1
ATOM 676 C CA . ARG A 1 89 ? -12.715 11.691 27.960 1.00 94.62 89 ARG A CA 1
ATOM 677 C C . ARG A 1 89 ? -12.715 11.694 26.432 1.00 94.62 89 ARG A C 1
ATOM 679 O O . ARG A 1 89 ? -13.420 12.502 25.835 1.00 94.62 89 ARG A O 1
ATOM 686 N N . LEU A 1 90 ? -11.945 10.807 25.802 1.00 93.81 90 LEU A N 1
ATOM 687 C CA . LEU A 1 90 ? -11.907 10.666 24.348 1.00 93.81 90 LEU A CA 1
ATOM 688 C C . LEU A 1 90 ? -13.282 10.270 23.793 1.00 93.81 90 LEU A C 1
ATOM 690 O O . LEU A 1 90 ? -13.746 10.918 22.861 1.00 93.81 90 LEU A O 1
ATOM 694 N N . LEU A 1 91 ? -13.962 9.287 24.392 1.00 94.00 91 LEU A N 1
ATOM 695 C CA . LEU A 1 91 ? -15.310 8.885 23.974 1.00 94.00 91 LEU A CA 1
ATOM 696 C C . LEU A 1 91 ? -16.323 10.025 24.076 1.00 94.00 91 LEU A C 1
ATOM 698 O O . LEU A 1 91 ? -16.987 10.329 23.091 1.00 94.00 91 LEU A O 1
ATOM 702 N N . GLN A 1 92 ? -16.384 10.695 25.230 1.00 92.44 92 GLN A N 1
ATOM 703 C CA . GLN A 1 92 ? -17.262 11.854 25.423 1.00 92.44 92 GLN A CA 1
ATOM 704 C C . GLN A 1 92 ? -16.969 12.939 24.386 1.00 92.44 92 GLN A C 1
ATOM 706 O O . GLN A 1 92 ? -17.872 13.562 23.840 1.00 92.44 92 GLN A O 1
ATOM 711 N N . THR A 1 93 ? -15.689 13.147 24.073 1.00 90.06 93 THR A N 1
ATOM 712 C CA . THR A 1 93 ? -15.285 14.120 23.062 1.00 90.06 93 THR A CA 1
ATOM 713 C C . THR A 1 93 ? -15.750 13.702 21.664 1.00 90.06 93 THR A C 1
ATOM 715 O O . THR A 1 93 ? -16.269 14.545 20.939 1.00 90.06 93 THR A O 1
ATOM 718 N N . ILE A 1 94 ? -15.626 12.425 21.288 1.00 90.31 94 ILE A N 1
ATOM 719 C CA . ILE A 1 94 ? -16.124 11.913 20.001 1.00 90.31 94 ILE A CA 1
ATOM 720 C C . ILE A 1 94 ? -17.641 12.103 19.905 1.00 90.31 94 ILE A C 1
ATOM 722 O O . ILE A 1 94 ? -18.115 12.635 18.906 1.00 90.31 94 ILE A O 1
ATOM 726 N N . GLU A 1 95 ? -18.392 11.723 20.937 1.00 89.56 95 GLU A N 1
ATOM 727 C CA . GLU A 1 95 ? -19.859 11.798 20.949 1.00 89.56 95 GLU A CA 1
ATOM 728 C C . GLU A 1 95 ? -20.380 13.238 20.933 1.00 89.56 95 GLU A C 1
ATOM 730 O O . GLU A 1 95 ? -21.358 13.525 20.249 1.00 89.56 95 GLU A O 1
ATOM 735 N N . ASN A 1 96 ? -19.702 14.157 21.626 1.00 86.56 96 ASN A N 1
ATOM 736 C CA . ASN A 1 96 ? -20.113 15.559 21.692 1.00 86.56 96 ASN A CA 1
ATOM 737 C C . ASN A 1 96 ? -19.764 16.355 20.423 1.00 86.56 96 ASN A C 1
ATOM 739 O O . ASN A 1 96 ? -20.414 17.358 20.142 1.00 86.56 96 ASN A O 1
ATOM 743 N N . ASN A 1 97 ? -18.727 15.949 19.678 1.00 82.00 97 ASN A N 1
ATOM 744 C CA . ASN A 1 97 ? -18.202 16.721 18.541 1.00 82.00 97 ASN A CA 1
ATOM 745 C C . ASN A 1 97 ? -18.486 16.091 17.170 1.00 82.00 97 ASN A C 1
ATOM 747 O O . ASN A 1 97 ? -18.233 16.719 16.138 1.00 82.00 97 ASN A O 1
ATOM 751 N N . THR A 1 98 ? -19.005 14.864 17.138 1.00 80.81 98 THR A N 1
ATOM 752 C CA . THR A 1 98 ? -19.314 14.150 15.897 1.00 80.81 98 THR A CA 1
ATOM 753 C C . THR A 1 98 ? -20.824 14.084 15.694 1.00 80.81 98 THR A C 1
ATOM 755 O O . THR A 1 98 ? -21.537 13.766 16.646 1.00 80.81 98 THR A O 1
ATOM 758 N N . PRO A 1 99 ? -21.348 14.313 14.474 1.00 76.31 99 PRO A N 1
ATOM 759 C CA . PRO A 1 99 ? -22.757 14.065 14.196 1.00 76.31 99 PRO A CA 1
ATOM 760 C C . PRO A 1 99 ? -23.138 12.627 14.565 1.00 76.31 99 PRO A C 1
ATOM 762 O O . PRO A 1 99 ? -22.428 11.670 14.238 1.00 76.31 99 PRO A O 1
ATOM 765 N N . THR A 1 100 ? -24.270 12.485 15.252 1.00 74.06 100 THR A N 1
ATOM 766 C CA . THR A 1 100 ? -24.799 11.185 15.660 1.00 74.06 100 THR A CA 1
ATOM 767 C C . THR A 1 100 ? -25.005 10.286 14.440 1.00 74.06 100 THR A C 1
ATOM 769 O O . THR A 1 100 ? -25.480 10.722 13.391 1.00 74.06 100 THR A O 1
ATOM 772 N N . GLY A 1 101 ? -24.610 9.017 14.563 1.00 85.12 101 GLY A N 1
ATOM 773 C CA . GLY A 1 101 ? -24.779 8.016 13.512 1.00 85.12 101 GLY A CA 1
ATOM 774 C C . GLY A 1 101 ? -23.546 7.145 13.282 1.00 85.12 101 GLY A C 1
ATOM 775 O O . GLY A 1 101 ? -22.652 7.032 14.123 1.00 85.12 101 GLY A O 1
ATOM 776 N N . THR A 1 102 ? -23.501 6.529 12.102 1.00 87.69 102 THR A N 1
ATOM 777 C CA . THR A 1 102 ? -22.566 5.453 11.741 1.00 87.69 102 THR A CA 1
ATOM 778 C C . THR A 1 102 ? -21.092 5.844 11.864 1.00 87.69 102 THR A C 1
ATOM 780 O O . THR A 1 102 ? -20.258 5.005 12.190 1.00 87.69 102 THR A O 1
ATOM 783 N N . ARG A 1 103 ? -20.741 7.117 11.643 1.00 87.12 103 ARG A N 1
ATOM 784 C CA . ARG A 1 103 ? -19.347 7.592 11.696 1.00 87.12 103 ARG A CA 1
ATOM 785 C C . ARG A 1 103 ? -18.790 7.662 13.118 1.00 87.12 103 ARG A C 1
ATOM 787 O O . ARG A 1 103 ? -17.716 7.119 13.362 1.00 87.12 103 ARG A O 1
ATOM 794 N N . ALA A 1 104 ? -19.529 8.270 14.050 1.00 90.56 104 ALA A N 1
ATOM 795 C CA . ALA A 1 104 ? -19.153 8.288 15.465 1.00 90.56 104 ALA A CA 1
ATOM 796 C C . ALA A 1 104 ? -19.052 6.855 16.006 1.00 90.56 104 ALA A C 1
ATOM 798 O O . ALA A 1 104 ? -18.044 6.483 16.605 1.00 90.56 104 ALA A O 1
ATOM 799 N N . ALA A 1 105 ? -20.050 6.022 15.689 1.00 94.50 105 ALA A N 1
ATOM 800 C CA . ALA A 1 105 ? -20.054 4.614 16.064 1.00 94.50 105 ALA A CA 1
ATOM 801 C C . ALA A 1 105 ? -18.859 3.843 15.468 1.00 94.50 105 ALA A C 1
ATOM 803 O O . ALA A 1 105 ? -18.282 3.007 16.149 1.00 94.50 105 ALA A O 1
ATOM 804 N N . SER A 1 106 ? -18.409 4.167 14.250 1.00 94.62 106 SER A N 1
ATOM 805 C CA . SER A 1 106 ? -17.218 3.551 13.639 1.00 94.62 106 SER A CA 1
ATOM 806 C C . SER A 1 106 ? -15.918 3.889 14.383 1.00 94.62 106 SER A C 1
ATOM 808 O O . SER A 1 106 ? -15.084 3.005 14.579 1.00 94.62 106 SER A O 1
ATOM 810 N N . LEU A 1 107 ? -15.742 5.136 14.846 1.00 93.81 107 LEU A N 1
ATOM 811 C CA . LEU A 1 107 ? -14.591 5.523 15.682 1.00 93.81 107 LEU A CA 1
ATOM 812 C C . LEU A 1 107 ? -14.613 4.828 17.041 1.00 93.81 107 LEU A C 1
ATOM 814 O O . LEU A 1 107 ? -13.588 4.326 17.495 1.00 93.81 107 LEU A O 1
ATOM 818 N N . ILE A 1 108 ? -15.776 4.773 17.684 1.00 95.88 108 ILE A N 1
ATOM 819 C CA . ILE A 1 108 ? -15.918 4.109 18.983 1.00 95.88 108 ILE A CA 1
ATOM 820 C C . ILE A 1 108 ? -15.690 2.599 18.831 1.00 95.88 108 ILE A C 1
ATOM 822 O O . ILE A 1 108 ? -14.962 2.001 19.621 1.00 95.88 108 ILE A O 1
ATOM 826 N N . TYR A 1 109 ? -16.228 1.998 17.767 1.00 97.31 109 TYR A N 1
ATOM 827 C CA . TYR A 1 109 ? -15.985 0.602 17.416 1.00 97.31 109 TYR A CA 1
ATOM 828 C C . TYR A 1 109 ? -14.491 0.320 17.209 1.00 97.31 109 TYR A C 1
ATOM 830 O O . TYR A 1 109 ? -13.997 -0.674 17.738 1.00 97.31 109 TYR A O 1
ATOM 838 N N . TYR A 1 110 ? -13.755 1.213 16.531 1.00 97.31 110 TYR A N 1
ATOM 839 C CA . TYR A 1 110 ? -12.296 1.111 16.405 1.00 97.31 110 TYR A CA 1
ATOM 840 C C . TYR A 1 110 ? -11.628 1.028 17.783 1.00 97.31 110 TYR A C 1
ATOM 842 O O . TYR A 1 110 ? -10.828 0.128 18.023 1.00 97.31 110 TYR A O 1
ATOM 850 N N . LEU A 1 111 ? -11.965 1.935 18.707 1.00 96.69 111 LEU A N 1
ATOM 851 C CA . LEU A 1 111 ? -11.369 1.952 20.051 1.00 96.69 111 LEU A CA 1
ATOM 852 C C . LEU A 1 111 ? -11.693 0.674 20.839 1.00 96.69 111 LEU A C 1
ATOM 854 O O . LEU A 1 111 ? -10.885 0.205 21.637 1.00 96.69 111 LEU A O 1
ATOM 858 N N . PHE A 1 112 ? -12.856 0.069 20.603 1.00 97.06 112 PHE A N 1
ATOM 859 C CA . PHE A 1 112 ? -13.217 -1.205 21.220 1.00 97.06 112 PHE A CA 1
ATOM 860 C C . PHE A 1 112 ? -12.500 -2.417 20.621 1.00 97.06 112 PHE A C 1
ATOM 862 O O . PHE A 1 112 ? -12.442 -3.452 21.288 1.00 97.06 112 PHE A O 1
ATOM 869 N N . LEU A 1 113 ? -11.906 -2.312 19.426 1.00 96.81 113 LEU A N 1
ATOM 870 C CA . LEU A 1 113 ? -11.037 -3.364 18.883 1.00 96.81 113 LEU A CA 1
ATOM 871 C C . LEU A 1 113 ? -9.715 -3.493 19.654 1.00 96.81 113 LEU A C 1
ATOM 873 O O . LEU A 1 113 ? -9.110 -4.564 19.626 1.00 96.81 113 LEU A O 1
ATOM 877 N N . ASP A 1 114 ? -9.296 -2.455 20.384 1.00 95.69 114 ASP A N 1
ATOM 878 C CA . ASP A 1 114 ? -8.091 -2.496 21.223 1.00 95.69 114 ASP A CA 1
ATOM 879 C C . ASP A 1 114 ? -8.272 -3.327 22.505 1.00 95.69 114 ASP A C 1
ATOM 881 O O . ASP A 1 114 ? -7.287 -3.645 23.172 1.00 95.69 114 ASP A O 1
ATOM 885 N N . TYR A 1 115 ? -9.504 -3.712 22.864 1.00 94.56 115 TYR A N 1
ATOM 886 C CA . TYR A 1 115 ? -9.753 -4.554 24.034 1.00 94.56 115 TYR A CA 1
ATOM 887 C C . TYR A 1 115 ? -9.350 -6.011 23.754 1.00 94.56 115 TYR A C 1
ATOM 889 O O . TYR A 1 115 ? -9.999 -6.689 22.950 1.00 94.56 115 TYR A O 1
ATOM 897 N N . PRO A 1 116 ? -8.320 -6.547 24.438 1.00 91.38 116 PRO A N 1
ATOM 898 C CA . PRO A 1 116 ? -7.928 -7.934 24.270 1.00 91.38 116 PRO A CA 1
ATOM 899 C C . PRO A 1 116 ? -8.985 -8.866 24.868 1.00 91.38 116 PRO A C 1
ATOM 901 O O . PRO A 1 116 ? -9.616 -8.566 25.884 1.00 91.38 116 PRO A O 1
ATOM 904 N N . GLN A 1 117 ? -9.107 -10.060 24.287 1.00 88.94 117 GLN A N 1
ATOM 905 C CA . GLN A 1 117 ? -10.028 -11.096 24.769 1.00 88.94 117 GLN A CA 1
ATOM 906 C C . GLN A 1 117 ? -9.738 -11.539 26.214 1.00 88.94 117 GLN A C 1
ATOM 908 O O . GLN A 1 117 ? -10.623 -12.063 26.874 1.00 88.94 117 GLN A O 1
ATOM 913 N N . SER A 1 118 ? -8.526 -11.312 26.733 1.00 89.94 118 SER A N 1
ATOM 914 C CA . SER A 1 118 ? -8.149 -11.650 28.112 1.00 89.94 118 SER A CA 1
ATOM 915 C C . SER A 1 118 ? -8.822 -10.784 29.182 1.00 89.94 118 SER A C 1
ATOM 917 O O . SER A 1 118 ? -8.859 -11.186 30.343 1.00 89.94 118 SER A O 1
ATOM 919 N N . LEU A 1 119 ? -9.326 -9.599 28.818 1.00 88.00 119 LEU A N 1
ATOM 920 C CA . LEU A 1 119 ? -10.030 -8.696 29.735 1.00 88.00 119 LEU A CA 1
ATOM 921 C C . LEU A 1 119 ? -11.548 -8.923 29.751 1.00 88.00 119 LEU A C 1
ATOM 923 O O . LEU A 1 119 ? -12.247 -8.288 30.541 1.00 88.00 119 LEU A O 1
ATOM 927 N N . LEU A 1 120 ? -12.051 -9.806 28.890 1.00 89.31 120 LEU A N 1
ATOM 928 C CA . LEU A 1 120 ? -13.471 -10.073 28.688 1.00 89.31 120 LEU A CA 1
ATOM 929 C C . LEU A 1 120 ? -13.782 -11.552 28.977 1.00 89.31 120 LEU A C 1
ATOM 931 O O . LEU A 1 120 ? -12.870 -12.385 28.989 1.00 89.31 120 LEU A O 1
ATOM 935 N N . PRO A 1 121 ? -15.055 -11.910 29.220 1.00 88.81 121 PRO A N 1
ATOM 936 C CA . PRO A 1 121 ? -15.460 -13.308 29.301 1.00 88.81 121 PRO A CA 1
ATOM 937 C C . PRO A 1 121 ? -15.105 -14.083 28.015 1.00 88.81 121 PRO A C 1
ATOM 939 O O . PRO A 1 121 ? -15.084 -13.511 26.920 1.00 88.81 121 PRO A O 1
ATOM 942 N N . PRO A 1 122 ? -14.812 -15.393 28.111 1.00 87.31 122 PRO A N 1
ATOM 943 C CA . PRO A 1 122 ? -14.385 -16.182 26.962 1.00 87.31 122 PRO A CA 1
ATOM 944 C C . PRO A 1 122 ? -15.469 -16.214 25.876 1.00 87.31 122 PRO A C 1
ATOM 946 O O . PRO A 1 122 ? -16.610 -16.586 26.135 1.00 87.31 122 PRO A O 1
ATOM 949 N N . GLY A 1 123 ? -15.091 -15.858 24.646 1.00 86.19 123 GLY A N 1
ATOM 950 C CA . GLY A 1 123 ? -16.000 -15.809 23.494 1.00 86.19 123 GLY A CA 1
ATOM 951 C C . GLY A 1 123 ? -16.741 -14.480 23.320 1.00 86.19 123 GLY A C 1
ATOM 952 O O . GLY A 1 123 ? -17.406 -14.295 22.300 1.00 86.19 123 GLY A O 1
ATOM 953 N N . GLU A 1 124 ? -16.591 -13.540 24.253 1.00 90.38 124 GLU A N 1
ATOM 954 C CA . GLU A 1 124 ? -17.175 -12.207 24.148 1.00 90.38 124 GLU A CA 1
ATOM 955 C C . GLU A 1 124 ? -16.189 -11.202 23.539 1.00 90.38 124 GLU A C 1
ATOM 957 O O . GLU A 1 124 ? -14.969 -11.285 23.697 1.00 90.38 124 GLU A O 1
ATOM 962 N N . SER A 1 125 ? -16.728 -10.227 22.808 1.00 93.75 125 SER A N 1
ATOM 963 C CA . SER A 1 125 ? -15.970 -9.115 22.240 1.00 93.75 125 SER A CA 1
ATOM 964 C C . SER A 1 125 ? -16.754 -7.833 22.460 1.00 93.75 125 SER A C 1
ATOM 966 O O . SER A 1 125 ? -17.885 -7.709 21.991 1.00 93.75 125 SER A O 1
ATOM 968 N N . LEU A 1 126 ? -16.131 -6.871 23.143 1.00 95.00 126 LEU A N 1
ATOM 969 C CA . LEU A 1 126 ? -16.739 -5.570 23.412 1.00 95.00 126 LEU A CA 1
ATOM 970 C C . LEU A 1 126 ? -17.102 -4.847 22.112 1.00 95.00 126 LEU A C 1
ATOM 972 O O . LEU A 1 126 ? -18.200 -4.312 21.986 1.00 95.00 126 LEU A O 1
ATOM 976 N N . ALA A 1 127 ? -16.202 -4.896 21.127 1.00 96.25 127 ALA A N 1
ATOM 977 C CA . ALA A 1 127 ? -16.441 -4.339 19.804 1.00 96.25 127 ALA A CA 1
ATOM 978 C C . ALA A 1 127 ? -17.674 -4.977 19.148 1.00 96.25 127 ALA A C 1
ATOM 980 O O . ALA A 1 127 ? -18.544 -4.262 18.658 1.00 96.25 127 ALA A O 1
ATOM 981 N N . LYS A 1 128 ? -17.786 -6.314 19.179 1.00 95.69 128 LYS A N 1
ATOM 982 C CA . LYS A 1 128 ? -18.935 -7.034 18.609 1.00 95.69 128 LYS A CA 1
ATOM 983 C C . LYS A 1 128 ? -20.249 -6.646 19.294 1.00 95.69 128 LYS A C 1
ATOM 985 O O . LYS A 1 128 ? -21.205 -6.322 18.605 1.00 95.69 128 LYS A O 1
ATOM 990 N N . TYR A 1 129 ? -20.270 -6.616 20.625 1.00 95.94 129 TYR A N 1
ATOM 991 C CA . TYR A 1 129 ? -21.455 -6.215 21.385 1.00 95.94 129 TYR A CA 1
ATOM 992 C C . TYR A 1 129 ? -21.885 -4.778 21.059 1.00 95.94 129 TYR A C 1
ATOM 994 O O . TYR A 1 129 ? -23.058 -4.506 20.818 1.00 95.94 129 TYR A O 1
ATOM 1002 N N . TYR A 1 130 ? -20.930 -3.850 20.987 1.00 96.69 130 TYR A N 1
ATOM 1003 C CA . TYR A 1 130 ? -21.221 -2.468 20.616 1.00 96.69 130 TYR A CA 1
ATOM 1004 C C . TYR A 1 130 ? -21.761 -2.342 19.186 1.00 96.69 130 TYR A C 1
ATOM 1006 O O . TYR A 1 130 ? -22.702 -1.585 18.953 1.00 96.69 130 TYR A O 1
ATOM 1014 N N . ALA A 1 131 ? -21.198 -3.092 18.236 1.00 96.44 131 ALA A N 1
ATOM 1015 C CA . ALA A 1 131 ? -21.669 -3.120 16.855 1.00 96.44 131 ALA A CA 1
ATOM 1016 C C . ALA A 1 131 ? -23.123 -3.601 16.738 1.00 96.44 131 ALA A C 1
ATOM 1018 O O . ALA A 1 131 ? -23.890 -3.007 15.988 1.00 96.44 131 ALA A O 1
ATOM 1019 N N . GLU A 1 132 ? -23.495 -4.634 17.501 1.00 96.00 132 GLU A N 1
ATOM 1020 C CA . GLU A 1 132 ? -24.863 -5.166 17.545 1.00 96.00 132 GLU A CA 1
ATOM 1021 C C . GLU A 1 132 ? -25.850 -4.150 18.132 1.00 96.00 132 GLU A C 1
ATOM 1023 O O . GLU A 1 132 ? -26.936 -3.978 17.598 1.00 96.00 132 GLU A O 1
ATOM 1028 N N . VAL A 1 133 ? -25.475 -3.433 19.196 1.00 95.69 133 VAL A N 1
ATOM 1029 C CA . VAL A 1 133 ? -26.369 -2.446 19.832 1.00 95.69 133 VAL A CA 1
ATOM 1030 C C . VAL A 1 133 ? -26.504 -1.155 19.021 1.00 95.69 133 VAL A C 1
ATOM 1032 O O . VAL A 1 133 ? -27.520 -0.471 19.109 1.00 95.69 133 VAL A O 1
ATOM 1035 N N . THR A 1 134 ? -25.481 -0.795 18.246 1.00 94.88 134 THR A N 1
ATOM 1036 C CA . THR A 1 134 ? -25.495 0.415 17.406 1.00 94.88 134 THR A CA 1
ATOM 1037 C C . THR A 1 134 ? -25.966 0.166 15.976 1.00 94.88 134 THR A C 1
ATOM 1039 O O . THR A 1 134 ? -25.972 1.110 15.184 1.00 94.88 134 THR A O 1
ATOM 1042 N N . ASP A 1 135 ? -26.346 -1.074 15.647 1.00 95.38 135 ASP A N 1
ATOM 1043 C CA . ASP A 1 135 ? -26.732 -1.510 14.302 1.00 95.38 135 ASP A CA 1
ATOM 1044 C C . ASP A 1 135 ? -25.713 -1.068 13.230 1.00 95.38 135 ASP A C 1
ATOM 1046 O O . ASP A 1 135 ? -26.070 -0.569 12.156 1.00 95.38 135 ASP A O 1
ATOM 1050 N N . LEU A 1 136 ? -24.410 -1.201 13.527 1.00 94.62 136 LEU A N 1
ATOM 1051 C CA . LEU A 1 136 ? -23.368 -0.739 12.610 1.00 94.62 136 LEU A CA 1
ATOM 1052 C C . LEU A 1 136 ? -23.378 -1.599 11.331 1.00 94.62 136 LEU A C 1
ATOM 1054 O O . LEU A 1 136 ? -23.239 -2.821 11.423 1.00 94.62 136 LEU A O 1
ATOM 1058 N N . PRO A 1 137 ? -23.486 -1.007 10.124 1.00 94.81 137 PRO A N 1
ATOM 1059 C CA . PRO A 1 137 ? -23.539 -1.788 8.894 1.00 94.81 137 PRO A CA 1
ATOM 1060 C C . PRO A 1 137 ? -22.274 -2.626 8.685 1.00 94.81 137 PRO A C 1
ATOM 1062 O O . PRO A 1 137 ? -21.160 -2.164 8.948 1.00 94.81 137 PRO A O 1
ATOM 1065 N N . GLN A 1 138 ? -22.435 -3.826 8.121 1.00 94.38 138 GLN A N 1
ATOM 1066 C CA . GLN A 1 138 ? -21.337 -4.780 7.923 1.00 94.38 138 GLN A CA 1
ATOM 1067 C C . GLN A 1 138 ? -20.149 -4.186 7.150 1.00 94.38 138 GLN A C 1
ATOM 1069 O O . GLN A 1 138 ? -18.998 -4.406 7.524 1.00 94.38 138 GLN A O 1
ATOM 1074 N N . ALA A 1 139 ? -20.417 -3.371 6.125 1.00 93.50 139 ALA A N 1
ATOM 1075 C CA . ALA A 1 139 ? -19.375 -2.699 5.351 1.00 93.50 139 ALA A CA 1
ATOM 1076 C C . ALA A 1 139 ? -18.495 -1.779 6.223 1.00 93.50 139 ALA A C 1
ATOM 1078 O O . ALA A 1 139 ? -17.275 -1.749 6.060 1.00 93.50 139 ALA A O 1
ATOM 1079 N N . TYR A 1 140 ? -19.083 -1.071 7.196 1.00 92.94 140 TYR A N 1
ATOM 1080 C CA . TYR A 1 140 ? -18.330 -0.240 8.142 1.00 92.94 140 TYR A CA 1
ATOM 1081 C C . TYR A 1 140 ? -17.544 -1.089 9.140 1.00 92.94 140 TYR A C 1
ATOM 1083 O O . TYR A 1 140 ? -16.403 -0.751 9.449 1.00 92.94 140 TYR A O 1
ATOM 1091 N N . LEU A 1 141 ? -18.106 -2.211 9.600 1.00 95.00 141 LEU A N 1
ATOM 1092 C CA . LEU A 1 141 ? -17.393 -3.138 10.482 1.00 95.00 141 LEU A CA 1
ATOM 1093 C C . LEU A 1 141 ? -16.124 -3.669 9.818 1.00 95.00 141 LEU A C 1
ATOM 1095 O O . LEU A 1 141 ? -15.043 -3.567 10.398 1.00 95.00 141 LEU A O 1
ATOM 1099 N N . HIS A 1 142 ? -16.233 -4.182 8.592 1.00 95.50 142 HIS A N 1
ATOM 1100 C CA . HIS A 1 142 ? -15.078 -4.682 7.851 1.00 95.50 142 HIS A CA 1
ATOM 1101 C C . HIS A 1 142 ? -14.082 -3.567 7.507 1.00 95.50 142 HIS A C 1
ATOM 1103 O O . HIS A 1 142 ? -12.875 -3.776 7.630 1.00 95.50 142 HIS A O 1
ATOM 1109 N N . LEU A 1 143 ? -14.554 -2.362 7.159 1.00 95.56 143 LEU A N 1
ATOM 1110 C CA . LEU A 1 143 ? -13.669 -1.221 6.920 1.00 95.56 143 LEU A CA 1
ATOM 1111 C C . LEU A 1 143 ? -12.842 -0.909 8.170 1.00 95.56 143 LEU A C 1
ATOM 1113 O O . LEU A 1 143 ? -11.616 -0.876 8.101 1.00 95.56 143 LEU A O 1
ATOM 1117 N N . VAL A 1 144 ? -13.495 -0.729 9.321 1.00 96.44 144 VAL A N 1
ATOM 1118 C CA . VAL A 1 144 ? -12.821 -0.366 10.574 1.00 96.44 144 VAL A CA 1
ATOM 1119 C C . VAL A 1 144 ? -11.894 -1.483 11.055 1.00 96.44 144 VAL A C 1
ATOM 1121 O O . VAL A 1 144 ? -10.771 -1.196 11.463 1.00 96.44 144 VAL A O 1
ATOM 1124 N N . GLN A 1 145 ? -12.305 -2.750 10.947 1.00 96.94 145 GLN A N 1
ATOM 1125 C CA . GLN A 1 145 ? -11.435 -3.898 11.234 1.00 96.94 145 GLN A CA 1
ATOM 1126 C C . GLN A 1 145 ? -10.198 -3.916 10.336 1.00 96.94 145 GLN A C 1
ATOM 1128 O O . GLN A 1 145 ? -9.096 -4.192 10.805 1.00 96.94 145 GLN A O 1
ATOM 1133 N N . GLY A 1 146 ? -10.376 -3.608 9.052 1.00 96.94 146 GLY A N 1
ATOM 1134 C CA . GLY A 1 146 ? -9.298 -3.503 8.086 1.00 96.94 146 GLY A CA 1
ATOM 1135 C C . GLY A 1 146 ? -8.296 -2.412 8.444 1.00 96.94 146 GLY A C 1
ATOM 1136 O O . GLY A 1 146 ? -7.096 -2.674 8.501 1.00 96.94 146 GLY A O 1
ATOM 1137 N N . LEU A 1 147 ? -8.785 -1.207 8.746 1.00 97.00 147 LEU A N 1
ATOM 1138 C CA . LEU A 1 147 ? -7.953 -0.072 9.155 1.00 97.00 147 LEU A CA 1
ATOM 1139 C C . LEU A 1 147 ? -7.226 -0.337 10.483 1.00 97.00 147 LEU A C 1
ATOM 1141 O O . LEU A 1 147 ? -6.027 -0.084 10.581 1.00 97.00 147 LEU A O 1
ATOM 1145 N N . HIS A 1 148 ? -7.915 -0.915 11.470 1.00 97.56 148 HIS A N 1
ATOM 1146 C CA . HIS A 1 148 ? -7.322 -1.323 12.750 1.00 97.56 148 HIS A CA 1
ATOM 1147 C C . HIS A 1 148 ? -6.214 -2.361 12.567 1.00 97.56 148 HIS A C 1
ATOM 1149 O O . HIS A 1 148 ? -5.133 -2.247 13.146 1.00 97.56 148 HIS A O 1
ATOM 1155 N N . ALA A 1 149 ? -6.437 -3.348 11.700 1.00 97.12 149 ALA A N 1
ATOM 1156 C CA . ALA A 1 149 ? -5.433 -4.351 11.377 1.00 97.12 149 ALA A CA 1
ATOM 1157 C C . ALA A 1 149 ? -4.199 -3.729 10.690 1.00 97.12 149 ALA A C 1
ATOM 1159 O O . ALA A 1 149 ? -3.068 -4.096 11.006 1.00 97.12 149 ALA A O 1
ATOM 1160 N N . LEU A 1 150 ? -4.378 -2.733 9.814 1.00 96.69 150 LEU A N 1
ATOM 1161 C CA . LEU A 1 150 ? -3.249 -1.987 9.243 1.00 96.69 150 LEU A CA 1
ATOM 1162 C C . LEU A 1 150 ? -2.479 -1.190 10.308 1.00 96.69 150 LEU A C 1
ATOM 1164 O O . LEU A 1 150 ? -1.247 -1.238 10.326 1.00 96.69 150 LEU A O 1
ATOM 1168 N N . ASP A 1 151 ? -3.181 -0.516 11.221 1.00 97.25 151 ASP A N 1
ATOM 1169 C CA . ASP A 1 151 ? -2.579 0.250 12.321 1.00 97.25 151 ASP A CA 1
ATOM 1170 C C . ASP A 1 151 ? -1.852 -0.636 13.338 1.00 97.25 151 ASP A C 1
ATOM 1172 O O . ASP A 1 151 ? -0.845 -0.229 13.919 1.00 97.25 151 ASP A O 1
ATOM 1176 N N . THR A 1 152 ? -2.298 -1.879 13.519 1.00 95.88 152 THR A N 1
ATOM 1177 C CA . THR A 1 152 ? -1.628 -2.891 14.353 1.00 95.88 152 THR A CA 1
ATOM 1178 C C . THR A 1 152 ? -0.560 -3.695 13.603 1.00 95.88 152 THR A C 1
ATOM 1180 O O . THR A 1 152 ? 0.142 -4.497 14.221 1.00 95.88 152 THR A O 1
ATOM 1183 N N . ARG A 1 153 ? -0.354 -3.415 12.305 1.00 94.25 153 ARG A N 1
ATOM 1184 C CA . ARG A 1 153 ? 0.555 -4.115 11.376 1.00 94.25 153 ARG A CA 1
ATOM 1185 C C . ARG A 1 153 ? 0.196 -5.583 11.103 1.00 94.25 153 ARG A C 1
ATOM 1187 O O . ARG A 1 153 ? 1.038 -6.340 10.616 1.00 94.25 153 ARG A O 1
ATOM 1194 N N . ASP A 1 154 ? -1.047 -5.983 11.350 1.00 94.31 154 ASP A N 1
ATOM 1195 C CA . ASP A 1 154 ? -1.612 -7.250 10.883 1.00 94.31 154 ASP A CA 1
ATOM 1196 C C . ASP A 1 154 ? -2.147 -7.090 9.451 1.00 94.31 154 ASP A C 1
ATOM 1198 O O . ASP A 1 154 ? -3.346 -7.049 9.173 1.00 94.31 154 ASP A O 1
ATOM 1202 N N . TYR A 1 155 ? -1.222 -6.956 8.501 1.00 93.88 155 TYR A N 1
ATOM 1203 C CA . TYR A 1 155 ? -1.572 -6.661 7.113 1.00 93.88 155 TYR A CA 1
ATOM 1204 C C . TYR A 1 155 ? -2.357 -7.788 6.425 1.00 93.88 155 TYR A C 1
ATOM 1206 O O . TYR A 1 155 ? -3.071 -7.529 5.461 1.00 93.88 155 TYR A O 1
ATOM 1214 N N . VAL A 1 156 ? -2.247 -9.033 6.896 1.00 93.19 156 VAL A N 1
ATOM 1215 C CA . VAL A 1 156 ? -2.981 -10.168 6.311 1.00 93.19 156 VAL A CA 1
ATOM 1216 C C . VAL A 1 156 ? -4.456 -10.058 6.654 1.00 93.19 156 VAL A C 1
ATOM 1218 O O . VAL A 1 156 ? -5.308 -10.118 5.767 1.00 93.19 156 VAL A O 1
ATOM 1221 N N . ARG A 1 157 ? -4.752 -9.821 7.936 1.00 94.31 157 ARG A N 1
ATOM 1222 C CA . ARG A 1 157 ? -6.113 -9.559 8.394 1.00 94.31 157 ARG A CA 1
ATOM 1223 C C . ARG A 1 157 ? -6.664 -8.269 7.796 1.00 94.31 157 ARG A C 1
ATOM 1225 O O . ARG A 1 157 ? -7.820 -8.242 7.382 1.00 94.31 157 ARG A O 1
ATOM 1232 N N . GLY A 1 158 ? -5.824 -7.239 7.686 1.00 95.44 158 GLY A N 1
ATOM 1233 C CA . GLY A 1 158 ? -6.176 -5.979 7.036 1.00 95.44 158 GLY A CA 1
ATOM 1234 C C . GLY A 1 158 ? -6.600 -6.177 5.586 1.00 95.44 158 GLY A C 1
ATOM 1235 O O . GLY A 1 158 ? -7.656 -5.699 5.186 1.00 95.44 158 GLY A O 1
ATOM 1236 N N . LEU A 1 159 ? -5.830 -6.945 4.810 1.00 95.31 159 LEU A N 1
ATOM 1237 C CA . LEU A 1 159 ? -6.179 -7.277 3.431 1.00 95.31 159 LEU A CA 1
ATOM 1238 C C . LEU A 1 159 ? -7.493 -8.061 3.347 1.00 95.31 159 LEU A C 1
ATOM 1240 O O . LEU A 1 159 ? -8.330 -7.725 2.518 1.00 95.31 159 LEU A O 1
ATOM 1244 N N . ALA A 1 160 ? -7.686 -9.071 4.200 1.00 94.69 160 ALA A N 1
ATOM 1245 C CA . ALA A 1 160 ? -8.900 -9.886 4.190 1.00 94.69 160 ALA A CA 1
ATOM 1246 C C . ALA A 1 160 ? -10.166 -9.051 4.444 1.00 94.69 160 ALA A C 1
ATOM 1248 O O . ALA A 1 160 ? -11.165 -9.239 3.758 1.00 94.69 160 ALA A O 1
ATOM 1249 N N . ALA A 1 161 ? -10.108 -8.104 5.384 1.00 95.31 161 ALA A N 1
ATOM 1250 C CA . ALA A 1 161 ? -11.233 -7.226 5.690 1.00 95.31 161 ALA A CA 1
ATOM 1251 C C . ALA A 1 161 ? -11.444 -6.143 4.615 1.00 95.31 161 ALA A C 1
ATOM 1253 O O . ALA A 1 161 ? -12.571 -5.900 4.200 1.00 95.31 161 ALA A O 1
ATOM 1254 N N . LEU A 1 162 ? -10.370 -5.522 4.110 1.00 95.94 162 LEU A N 1
ATOM 1255 C CA . LEU A 1 162 ? -10.456 -4.445 3.110 1.00 95.94 162 LEU A CA 1
ATOM 1256 C C . LEU A 1 162 ? -10.744 -4.940 1.686 1.00 95.94 162 LEU A C 1
ATOM 1258 O O . LEU A 1 162 ? -11.092 -4.133 0.826 1.00 95.94 162 LEU A O 1
ATOM 1262 N N . ALA A 1 163 ? -10.582 -6.236 1.415 1.00 93.56 163 ALA A N 1
ATOM 1263 C CA . ALA A 1 163 ? -10.900 -6.839 0.123 1.00 93.56 163 ALA A CA 1
ATOM 1264 C C . ALA A 1 163 ? -12.404 -7.101 -0.076 1.00 93.56 163 ALA A C 1
ATOM 1266 O O . ALA A 1 163 ? -12.807 -7.384 -1.203 1.00 93.56 163 ALA A O 1
ATOM 1267 N N . ASP A 1 164 ? -13.231 -6.983 0.968 1.00 92.38 164 ASP A N 1
ATOM 1268 C CA . ASP A 1 164 ? -14.682 -7.175 0.870 1.00 92.38 164 ASP A CA 1
ATOM 1269 C C . ASP A 1 164 ? -15.292 -6.209 -0.160 1.00 92.38 164 ASP A C 1
ATOM 1271 O O . ASP A 1 164 ? -15.104 -5.000 -0.000 1.00 92.38 164 ASP A O 1
ATOM 1275 N N . PRO A 1 165 ? -16.009 -6.692 -1.197 1.00 86.50 165 PRO A N 1
ATOM 1276 C CA . PRO A 1 165 ? -16.495 -5.893 -2.324 1.00 86.50 165 PRO A CA 1
ATOM 1277 C C . PRO A 1 165 ? -17.363 -4.693 -1.929 1.00 86.50 165 PRO A C 1
ATOM 1279 O O . PRO A 1 165 ? -17.275 -3.673 -2.611 1.00 86.50 165 PRO A O 1
ATOM 1282 N N . ASP A 1 166 ? -18.105 -4.766 -0.823 1.00 89.69 166 ASP A N 1
ATOM 1283 C CA . ASP A 1 166 ? -19.065 -3.731 -0.413 1.00 89.69 166 ASP A CA 1
ATOM 1284 C C . ASP A 1 166 ? -18.385 -2.480 0.168 1.00 89.69 166 ASP A C 1
ATOM 1286 O O . ASP A 1 166 ? -19.013 -1.440 0.375 1.00 89.69 166 ASP A O 1
ATOM 1290 N N . ILE A 1 167 ? -17.078 -2.556 0.418 1.00 88.50 167 ILE A N 1
ATOM 1291 C CA . ILE A 1 167 ? -16.294 -1.456 0.973 1.00 88.50 167 ILE A CA 1
ATOM 1292 C C . ILE A 1 167 ? -15.661 -0.631 -0.145 1.00 88.50 167 ILE A C 1
ATOM 1294 O O . ILE A 1 167 ? -14.918 -1.150 -0.979 1.00 88.50 167 ILE A O 1
ATOM 1298 N N . VAL A 1 168 ? -15.837 0.687 -0.094 1.00 86.75 168 VAL A N 1
ATOM 1299 C CA . VAL A 1 168 ? -15.057 1.637 -0.897 1.00 86.75 168 VAL A CA 1
ATOM 1300 C C . VAL A 1 168 ? -14.272 2.529 0.064 1.00 86.75 168 VAL A C 1
ATOM 1302 O O . VAL A 1 168 ? -14.825 3.500 0.581 1.00 86.75 168 VAL A O 1
ATOM 1305 N N . PRO A 1 169 ? -13.009 2.187 0.386 1.00 85.81 169 PRO A N 1
ATOM 1306 C CA . PRO A 1 169 ? -12.225 2.979 1.326 1.00 85.81 169 PRO A CA 1
ATOM 1307 C C . PRO A 1 169 ? -11.941 4.371 0.757 1.00 85.81 169 PRO A C 1
ATOM 1309 O O . PRO A 1 169 ? -11.565 4.487 -0.404 1.00 85.81 169 PRO A O 1
ATOM 1312 N N . SER A 1 170 ? -12.028 5.421 1.574 1.00 88.38 170 SER A N 1
ATOM 1313 C CA . SER A 1 170 ? -11.606 6.772 1.161 1.00 88.38 170 SER A CA 1
ATOM 1314 C C . SER A 1 170 ? -10.079 6.900 1.051 1.00 88.38 170 SER A C 1
ATOM 1316 O O . SER A 1 170 ? -9.571 7.686 0.259 1.00 88.38 170 SER A O 1
ATOM 1318 N N . TYR A 1 171 ? -9.333 6.103 1.824 1.00 91.00 171 TYR A N 1
ATOM 1319 C CA . TYR A 1 171 ? -7.871 6.199 1.978 1.00 91.00 171 TYR A CA 1
ATOM 1320 C C . TYR A 1 171 ? -7.114 5.155 1.151 1.00 91.00 171 TYR A C 1
ATOM 1322 O O . TYR A 1 171 ? -6.157 4.535 1.626 1.00 91.00 171 TYR A O 1
ATOM 1330 N N . THR A 1 172 ? -7.582 4.874 -0.065 1.00 92.94 172 THR A N 1
ATOM 1331 C CA . THR A 1 172 ? -7.058 3.761 -0.872 1.00 92.94 172 THR A CA 1
ATOM 1332 C C . THR A 1 172 ? -5.554 3.856 -1.113 1.00 92.94 172 THR A C 1
ATOM 1334 O O . THR A 1 172 ? -4.849 2.852 -1.029 1.00 92.94 172 THR A O 1
ATOM 1337 N N . GLU A 1 173 ? -5.043 5.060 -1.343 1.00 92.81 173 GLU A N 1
ATOM 1338 C CA . GLU A 1 173 ? -3.629 5.310 -1.574 1.00 92.81 173 GLU A CA 1
ATOM 1339 C C . GLU A 1 173 ? -2.774 5.054 -0.328 1.00 92.81 173 GLU A C 1
ATOM 1341 O O . GLU A 1 173 ? -1.721 4.416 -0.409 1.00 92.81 173 GLU A O 1
ATOM 1346 N N . GLN A 1 174 ? -3.236 5.496 0.843 1.00 94.81 174 GLN A N 1
ATOM 1347 C CA . GLN A 1 174 ? -2.549 5.250 2.109 1.00 94.81 174 GLN A CA 1
ATOM 1348 C C . GLN A 1 174 ? -2.543 3.753 2.436 1.00 94.81 174 GLN A C 1
ATOM 1350 O O . GLN A 1 174 ? -1.520 3.238 2.893 1.00 94.81 174 GLN A O 1
ATOM 1355 N N . ILE A 1 175 ? -3.637 3.044 2.132 1.00 95.81 175 ILE A N 1
ATOM 1356 C CA . ILE A 1 175 ? -3.747 1.584 2.263 1.00 95.81 175 ILE A CA 1
ATOM 1357 C C . ILE A 1 175 ? -2.720 0.883 1.359 1.00 95.81 175 ILE A C 1
ATOM 1359 O O . ILE A 1 175 ? -1.930 0.067 1.841 1.00 95.81 175 ILE A O 1
ATOM 1363 N N . VAL A 1 176 ? -2.657 1.240 0.070 1.00 95.19 176 VAL A N 1
ATOM 1364 C CA . VAL A 1 176 ? -1.655 0.699 -0.869 1.00 95.19 176 VAL A CA 1
ATOM 1365 C C . VAL A 1 176 ? -0.239 0.973 -0.360 1.00 95.19 176 VAL A C 1
ATOM 1367 O O . VAL A 1 176 ? 0.593 0.064 -0.300 1.00 95.19 176 VAL A O 1
ATOM 1370 N N . ALA A 1 177 ? 0.038 2.202 0.078 1.00 93.94 177 ALA A N 1
ATOM 1371 C CA . ALA A 1 177 ? 1.341 2.582 0.609 1.00 93.94 177 ALA A CA 1
ATOM 1372 C C . ALA A 1 177 ? 1.718 1.796 1.879 1.00 93.94 177 ALA A C 1
ATOM 1374 O O . ALA A 1 177 ? 2.898 1.491 2.071 1.00 93.94 177 ALA A O 1
ATOM 1375 N N . ALA A 1 178 ? 0.752 1.462 2.741 1.00 94.44 178 ALA A N 1
ATOM 1376 C CA . ALA A 1 178 ? 0.975 0.625 3.918 1.00 94.44 178 ALA A CA 1
ATOM 1377 C C . ALA A 1 178 ? 1.353 -0.811 3.519 1.00 94.44 178 ALA A C 1
ATOM 1379 O O . ALA A 1 178 ? 2.350 -1.338 4.017 1.00 94.44 178 ALA A O 1
ATOM 1380 N N . PHE A 1 179 ? 0.653 -1.410 2.549 1.00 94.81 179 PHE A N 1
ATOM 1381 C CA . PHE A 1 179 ? 0.994 -2.743 2.042 1.00 94.81 179 PHE A CA 1
ATOM 1382 C C . PHE A 1 179 ? 2.372 -2.801 1.367 1.00 94.81 179 PHE A C 1
ATOM 1384 O O . PHE A 1 179 ? 3.130 -3.751 1.586 1.00 94.81 179 PHE A O 1
ATOM 1391 N N . ILE A 1 180 ? 2.748 -1.776 0.594 1.00 93.12 180 ILE A N 1
ATOM 1392 C CA . ILE A 1 180 ? 4.083 -1.695 -0.024 1.00 93.12 180 ILE A CA 1
ATOM 1393 C C . ILE A 1 180 ? 5.180 -1.596 1.052 1.00 93.12 180 ILE A C 1
ATOM 1395 O O . ILE A 1 180 ? 6.228 -2.253 0.965 1.00 93.12 180 ILE A O 1
ATOM 1399 N N . ARG A 1 181 ? 4.944 -0.795 2.099 1.00 90.69 181 ARG A N 1
ATOM 1400 C CA . ARG A 1 181 ? 5.870 -0.661 3.233 1.00 90.69 181 ARG A CA 1
ATOM 1401 C C . ARG A 1 181 ? 6.026 -1.970 3.995 1.00 90.69 181 ARG A C 1
ATOM 1403 O O . ARG A 1 181 ? 7.163 -2.350 4.278 1.00 90.69 181 ARG A O 1
ATOM 1410 N N . ALA A 1 182 ? 4.929 -2.679 4.255 1.00 89.44 182 ALA A N 1
ATOM 1411 C CA . ALA A 1 182 ? 4.942 -3.992 4.893 1.00 89.44 182 ALA A CA 1
ATOM 1412 C C . ALA A 1 182 ? 5.862 -4.972 4.151 1.00 89.44 182 ALA A C 1
ATOM 1414 O O . ALA A 1 182 ? 6.763 -5.563 4.746 1.00 89.44 182 ALA A O 1
ATOM 1415 N N . GLN A 1 183 ? 5.708 -5.067 2.827 1.00 85.94 183 GLN A N 1
ATOM 1416 C CA . GLN A 1 183 ? 6.524 -5.951 1.992 1.00 85.94 183 GLN A CA 1
ATOM 1417 C C . GLN A 1 183 ? 8.016 -5.588 2.042 1.00 85.94 183 GLN A C 1
ATOM 1419 O O . GLN A 1 183 ? 8.881 -6.463 2.147 1.00 85.94 183 GLN A O 1
ATOM 1424 N N . THR A 1 184 ? 8.327 -4.291 2.008 1.00 83.06 184 THR A N 1
ATOM 1425 C CA . THR A 1 184 ? 9.710 -3.799 2.058 1.00 83.06 184 THR A CA 1
ATOM 1426 C C . THR A 1 184 ? 10.365 -4.089 3.413 1.00 83.06 184 THR A C 1
ATOM 1428 O O . THR A 1 184 ? 11.537 -4.473 3.471 1.00 83.06 184 THR A O 1
ATOM 1431 N N . GLN A 1 185 ? 9.611 -3.956 4.507 1.00 81.31 185 GLN A N 1
ATOM 1432 C CA . GLN A 1 185 ? 10.086 -4.271 5.855 1.00 81.31 185 GLN A CA 1
ATOM 1433 C C . GLN A 1 185 ? 10.345 -5.773 6.023 1.00 81.31 185 GLN A C 1
ATOM 1435 O O . GLN A 1 185 ? 11.433 -6.142 6.474 1.00 81.31 185 GLN A O 1
ATOM 1440 N N . SER A 1 186 ? 9.430 -6.641 5.580 1.00 73.25 186 SER A N 1
ATOM 1441 C CA . SER A 1 186 ? 9.625 -8.099 5.632 1.00 73.25 186 SER A CA 1
ATOM 1442 C C . SER A 1 186 ? 10.867 -8.542 4.856 1.00 73.25 186 SER A C 1
ATOM 1444 O O . SER A 1 186 ? 11.666 -9.332 5.363 1.00 73.25 186 SER A O 1
ATOM 1446 N N . ALA A 1 187 ? 11.108 -7.969 3.670 1.00 68.38 187 ALA A N 1
ATOM 1447 C CA . ALA A 1 187 ? 12.315 -8.249 2.892 1.00 68.38 187 ALA A CA 1
ATOM 1448 C C . ALA A 1 187 ? 13.604 -7.899 3.662 1.00 68.38 187 ALA A C 1
ATOM 1450 O O . ALA A 1 187 ? 14.583 -8.646 3.608 1.00 68.38 187 ALA A O 1
ATOM 1451 N N . SER A 1 188 ? 13.608 -6.797 4.421 1.00 64.06 188 SER A N 1
ATOM 1452 C CA . SER A 1 188 ? 14.763 -6.396 5.234 1.00 64.06 188 SER A CA 1
ATOM 1453 C C . SER A 1 188 ? 15.024 -7.354 6.407 1.00 64.06 188 SER A C 1
ATOM 1455 O O . SER A 1 188 ? 16.172 -7.752 6.628 1.00 64.06 188 SER A O 1
ATOM 1457 N N . ILE A 1 189 ? 13.970 -7.814 7.091 1.00 63.50 189 ILE A N 1
ATOM 1458 C CA . ILE A 1 189 ? 14.076 -8.727 8.239 1.00 63.50 189 ILE A CA 1
ATOM 1459 C C . ILE A 1 189 ? 14.603 -10.091 7.794 1.00 63.50 189 ILE A C 1
ATOM 1461 O O . ILE A 1 189 ? 15.499 -10.644 8.428 1.00 63.50 189 ILE A O 1
ATOM 1465 N N . HIS A 1 190 ? 14.123 -10.624 6.668 1.00 59.78 190 HIS A N 1
ATOM 1466 C CA . HIS A 1 190 ? 14.637 -11.891 6.146 1.00 59.78 190 HIS A CA 1
ATOM 1467 C C . HIS A 1 190 ? 16.121 -11.811 5.770 1.00 59.78 190 HIS A C 1
ATOM 1469 O O . HIS A 1 190 ? 16.845 -12.795 5.915 1.00 59.78 190 HIS A O 1
ATOM 1475 N N . THR A 1 191 ? 16.621 -10.651 5.330 1.00 57.41 191 THR A N 1
ATOM 1476 C CA . THR A 1 191 ? 18.061 -10.504 5.074 1.00 57.41 191 THR A CA 1
ATOM 1477 C C . THR A 1 191 ? 18.899 -10.491 6.353 1.00 57.41 191 THR A C 1
ATOM 1479 O O . THR A 1 191 ? 19.991 -11.061 6.337 1.00 57.41 191 THR A O 1
ATOM 1482 N N . SER A 1 192 ? 18.399 -9.922 7.457 1.00 57.56 192 SER A N 1
ATOM 1483 C CA . SER A 1 192 ? 19.130 -9.845 8.730 1.00 57.56 192 SER A CA 1
ATOM 1484 C C . SER A 1 192 ? 19.079 -11.157 9.518 1.00 57.56 192 SER A C 1
ATOM 1486 O O . SER A 1 192 ? 20.125 -11.655 9.935 1.00 57.56 192 SER A O 1
ATOM 1488 N N . THR A 1 193 ? 17.906 -11.784 9.648 1.00 58.25 193 THR A N 1
ATOM 1489 C CA . THR A 1 193 ? 17.757 -13.067 10.360 1.00 58.25 193 THR A CA 1
ATOM 1490 C C . THR A 1 193 ? 18.467 -14.189 9.632 1.00 58.25 193 THR A C 1
ATOM 1492 O O . THR A 1 193 ? 19.156 -14.990 10.252 1.00 58.25 193 THR A O 1
ATOM 1495 N N . ALA A 1 194 ? 18.399 -14.216 8.302 1.00 53.00 194 ALA A N 1
ATOM 1496 C CA . ALA A 1 194 ? 19.093 -15.236 7.547 1.00 53.00 194 ALA A CA 1
ATOM 1497 C C . ALA A 1 194 ? 20.616 -14.983 7.506 1.00 53.00 194 ALA A C 1
ATOM 1499 O O . ALA A 1 194 ? 21.361 -15.928 7.252 1.00 53.00 194 ALA A O 1
ATOM 1500 N N . ALA A 1 195 ? 21.103 -13.750 7.701 1.00 55.09 195 ALA A N 1
ATOM 1501 C CA . ALA A 1 195 ? 22.532 -13.477 7.892 1.00 55.09 195 ALA A CA 1
ATOM 1502 C C . ALA A 1 195 ? 23.006 -13.936 9.281 1.00 55.09 195 ALA A C 1
ATOM 1504 O O . ALA A 1 195 ? 24.046 -14.583 9.374 1.00 55.09 195 ALA A O 1
ATOM 1505 N N . ALA A 1 196 ? 22.206 -13.705 10.326 1.00 57.69 196 ALA A N 1
ATOM 1506 C CA . ALA A 1 196 ? 22.457 -14.230 11.667 1.00 57.69 196 ALA A CA 1
ATOM 1507 C C . ALA A 1 196 ? 22.411 -15.770 11.705 1.00 57.69 196 ALA A C 1
ATOM 1509 O O . ALA A 1 196 ? 23.295 -16.394 12.283 1.00 57.69 196 ALA A O 1
ATOM 1510 N N . ALA A 1 197 ? 21.448 -16.387 11.010 1.00 59.59 197 ALA A N 1
ATOM 1511 C CA . ALA A 1 197 ? 21.329 -17.838 10.879 1.00 59.59 197 ALA A CA 1
ATOM 1512 C C . ALA A 1 197 ? 22.462 -18.456 10.041 1.00 59.59 197 ALA A C 1
ATOM 1514 O O . ALA A 1 197 ? 22.904 -19.559 10.327 1.00 59.59 197 ALA A O 1
ATOM 1515 N N . ALA A 1 198 ? 22.974 -17.758 9.020 1.00 57.06 198 ALA A N 1
ATOM 1516 C CA . ALA A 1 198 ? 24.145 -18.216 8.267 1.00 57.06 198 ALA A CA 1
ATOM 1517 C C . ALA A 1 198 ? 25.441 -18.101 9.091 1.00 57.06 198 ALA A C 1
ATOM 1519 O O . ALA A 1 198 ? 26.305 -18.971 8.997 1.00 57.06 198 ALA A O 1
ATOM 1520 N N . ALA A 1 199 ? 25.560 -17.062 9.924 1.00 59.00 199 ALA A N 1
ATOM 1521 C CA . ALA A 1 199 ? 26.668 -16.910 10.864 1.00 59.00 199 ALA A CA 1
ATOM 1522 C C . ALA A 1 199 ? 26.632 -17.973 11.979 1.00 59.00 199 ALA A C 1
ATOM 1524 O O . ALA A 1 199 ? 27.685 -18.469 12.372 1.00 59.00 199 ALA A O 1
ATOM 1525 N N . SER A 1 200 ? 25.444 -18.379 12.446 1.00 58.03 200 SER A N 1
ATOM 1526 C CA . SER A 1 200 ? 25.299 -19.455 13.436 1.00 58.03 200 SER A CA 1
ATOM 1527 C C . SER A 1 200 ? 25.388 -20.864 12.829 1.00 58.03 200 SER A C 1
ATOM 1529 O O . SER A 1 200 ? 25.953 -21.754 13.461 1.00 58.03 200 SER A O 1
ATOM 1531 N N . ALA A 1 201 ? 24.940 -21.070 11.585 1.00 56.75 201 ALA A N 1
ATOM 1532 C CA . ALA A 1 201 ? 25.087 -22.337 10.855 1.00 56.75 201 ALA A CA 1
ATOM 1533 C C . ALA A 1 201 ? 26.548 -22.654 10.482 1.00 56.75 201 ALA A C 1
ATOM 1535 O O . ALA A 1 201 ? 26.908 -23.820 10.343 1.00 56.75 201 ALA A O 1
ATOM 1536 N N . ALA A 1 202 ? 27.414 -21.639 10.376 1.00 56.12 202 ALA A N 1
ATOM 1537 C CA . ALA A 1 202 ? 28.860 -21.839 10.263 1.00 56.12 202 ALA A CA 1
ATOM 1538 C C . ALA A 1 202 ? 29.508 -22.321 11.580 1.00 56.12 202 ALA A C 1
ATOM 1540 O O . ALA A 1 202 ? 30.631 -22.817 11.554 1.00 56.12 202 ALA A O 1
ATOM 1541 N N . ALA A 1 203 ? 28.810 -22.195 12.717 1.00 54.31 203 ALA A N 1
ATOM 1542 C CA . ALA A 1 203 ? 29.330 -22.515 14.047 1.00 54.31 203 ALA A CA 1
ATOM 1543 C C . ALA A 1 203 ? 28.752 -23.803 14.667 1.00 54.31 203 ALA A C 1
ATOM 1545 O O . ALA A 1 203 ? 29.349 -24.331 15.603 1.00 54.31 203 ALA A O 1
ATOM 1546 N N . LYS A 1 204 ? 27.625 -24.337 14.177 1.00 51.66 204 LYS A N 1
ATOM 1547 C CA . LYS A 1 204 ? 27.040 -25.592 14.677 1.00 51.66 204 LYS A CA 1
ATOM 1548 C C . LYS A 1 204 ? 26.453 -26.418 13.539 1.00 51.66 204 LYS A C 1
ATOM 1550 O O . LYS A 1 204 ? 25.379 -26.124 13.024 1.00 51.66 204 LYS A O 1
ATOM 1555 N N . ARG A 1 205 ? 27.174 -27.475 13.171 1.00 52.78 205 ARG A N 1
ATOM 1556 C CA . ARG A 1 205 ? 26.679 -28.565 12.335 1.00 52.78 205 ARG A CA 1
ATOM 1557 C C . ARG A 1 205 ? 26.315 -29.707 13.281 1.00 52.78 205 ARG A C 1
ATOM 1559 O O . ARG A 1 205 ? 27.200 -30.479 13.602 1.00 52.78 205 ARG A O 1
ATOM 1566 N N . GLU A 1 206 ? 25.078 -29.709 13.784 1.00 45.81 206 GLU A N 1
ATOM 1567 C CA . GLU A 1 206 ? 24.275 -30.885 14.184 1.00 45.81 206 GLU A CA 1
ATOM 1568 C C . GLU A 1 206 ? 22.991 -30.473 14.946 1.00 45.81 206 GLU A C 1
ATOM 1570 O O . GLU A 1 206 ? 22.998 -29.528 15.731 1.00 45.81 206 GLU A O 1
ATOM 1575 N N . GLU A 1 207 ? 21.923 -31.230 14.657 1.00 42.47 207 GLU A N 1
ATOM 1576 C CA . GLU A 1 207 ? 20.627 -31.418 15.349 1.00 42.47 207 GLU A CA 1
ATOM 1577 C C . GLU A 1 207 ? 19.414 -30.454 15.210 1.00 42.47 207 GLU A C 1
ATOM 1579 O O . GLU A 1 207 ? 19.406 -29.318 15.671 1.00 42.47 207 GLU A O 1
ATOM 1584 N N . SER A 1 208 ? 18.341 -31.062 14.654 1.00 43.78 208 SER A N 1
ATOM 1585 C CA . SER A 1 208 ? 16.876 -30.968 14.910 1.00 43.78 208 SER A CA 1
ATOM 1586 C C . SER A 1 208 ? 16.160 -29.605 14.832 1.00 43.78 208 SER A C 1
ATOM 1588 O O . SER A 1 208 ? 16.539 -28.658 15.503 1.00 43.78 208 SER A O 1
ATOM 1590 N N . VAL A 1 209 ? 15.184 -29.397 13.931 1.00 48.97 209 VAL A N 1
ATOM 1591 C CA . VAL A 1 209 ? 13.766 -29.866 13.868 1.00 48.97 209 VAL A CA 1
ATOM 1592 C C . VAL A 1 209 ? 12.813 -29.123 14.827 1.00 48.97 209 VAL A C 1
ATOM 1594 O O . VAL A 1 209 ? 13.005 -29.115 16.035 1.00 48.97 209 VAL A O 1
ATOM 1597 N N . ASN A 1 210 ? 11.735 -28.607 14.216 1.00 44.41 210 ASN A N 1
ATOM 1598 C CA . ASN A 1 210 ? 10.492 -28.020 14.742 1.00 44.41 210 ASN A CA 1
ATOM 1599 C C . ASN A 1 210 ? 10.468 -26.548 15.203 1.00 44.41 210 ASN A C 1
ATOM 1601 O O . ASN A 1 210 ? 10.738 -26.225 16.355 1.00 44.41 210 ASN A O 1
ATOM 1605 N N . SER A 1 211 ? 9.940 -25.680 14.325 1.00 39.84 211 SER A N 1
ATOM 1606 C CA . SER A 1 211 ? 9.054 -24.576 14.727 1.00 39.84 211 SER A CA 1
ATOM 1607 C C . SER A 1 211 ? 8.020 -24.293 13.629 1.00 39.84 211 SER A C 1
ATOM 1609 O O . SER A 1 211 ? 8.377 -23.863 12.529 1.00 39.84 211 SER A O 1
ATOM 1611 N N . ASP A 1 212 ? 6.755 -24.542 13.954 1.00 36.25 212 ASP A N 1
ATOM 1612 C CA . ASP A 1 212 ? 5.577 -24.356 13.111 1.00 36.25 212 ASP A CA 1
ATOM 1613 C C . ASP A 1 212 ? 5.060 -22.900 13.073 1.00 36.25 212 ASP A C 1
ATOM 1615 O O . ASP A 1 212 ? 5.130 -22.158 14.053 1.00 36.25 212 ASP A O 1
ATOM 1619 N N . ASN A 1 213 ? 4.426 -22.576 11.936 1.00 37.09 213 ASN A N 1
ATOM 1620 C CA . ASN A 1 213 ? 3.226 -21.734 11.775 1.00 37.09 213 ASN A CA 1
ATOM 1621 C C . ASN A 1 213 ? 3.258 -20.189 11.735 1.00 37.09 213 ASN A C 1
ATOM 1623 O O . ASN A 1 213 ? 2.215 -19.568 11.925 1.00 37.09 213 ASN A O 1
ATOM 1627 N N . SER A 1 214 ? 4.344 -19.540 11.301 1.00 37.31 214 SER A N 1
ATOM 1628 C CA . SER A 1 214 ? 4.247 -18.162 10.739 1.00 37.31 214 SER A CA 1
ATOM 1629 C C . SER A 1 214 ? 4.724 -18.030 9.287 1.00 37.31 214 SER A C 1
ATOM 1631 O O . SER A 1 214 ? 4.774 -16.942 8.716 1.00 37.31 214 SER A O 1
ATOM 1633 N N . THR A 1 215 ? 5.013 -19.155 8.639 1.00 39.69 215 THR A N 1
ATOM 1634 C CA . THR A 1 215 ? 5.589 -19.233 7.291 1.00 39.69 215 THR A CA 1
ATOM 1635 C C . THR A 1 215 ? 4.578 -19.051 6.153 1.00 39.69 215 THR A C 1
ATOM 1637 O O . THR A 1 215 ? 4.958 -19.165 4.995 1.00 39.69 215 THR A O 1
ATOM 1640 N N . PHE A 1 216 ? 3.306 -18.742 6.424 1.00 39.00 216 PHE A N 1
ATOM 1641 C CA . PHE A 1 216 ? 2.231 -18.846 5.424 1.00 39.00 216 PHE A CA 1
ATOM 1642 C C . PHE A 1 216 ? 2.131 -17.712 4.383 1.00 39.00 216 PHE A C 1
ATOM 1644 O O . PHE A 1 216 ? 1.196 -17.700 3.589 1.00 39.00 216 PHE A O 1
ATOM 1651 N N . LEU A 1 217 ? 3.116 -16.810 4.299 1.00 44.88 217 LEU A N 1
ATOM 1652 C CA . LEU A 1 217 ? 3.257 -15.865 3.176 1.00 44.88 217 LEU A CA 1
ATOM 1653 C C . LEU A 1 217 ? 4.649 -15.886 2.524 1.00 44.88 217 LEU A C 1
ATOM 1655 O O . LEU A 1 217 ? 5.045 -14.938 1.847 1.00 44.88 217 LEU A O 1
ATOM 1659 N N . THR A 1 218 ? 5.395 -16.989 2.641 1.00 43.09 218 THR A N 1
ATOM 1660 C CA . THR A 1 218 ? 6.605 -17.212 1.821 1.00 43.09 218 THR A CA 1
ATOM 1661 C C . THR A 1 218 ? 6.308 -17.369 0.326 1.00 43.09 218 THR A C 1
ATOM 1663 O O . THR A 1 218 ? 7.239 -17.349 -0.474 1.00 43.09 218 THR A O 1
ATOM 1666 N N . GLY A 1 219 ? 5.031 -17.433 -0.073 1.00 45.50 219 GLY A N 1
ATOM 1667 C CA . GLY A 1 219 ? 4.587 -17.421 -1.470 1.00 45.50 219 GLY A CA 1
ATOM 1668 C C . GLY A 1 219 ? 4.844 -16.114 -2.233 1.00 45.50 219 GLY A C 1
ATOM 1669 O O . GLY A 1 219 ? 4.482 -16.023 -3.399 1.00 45.50 219 GLY A O 1
ATOM 1670 N N . GLY A 1 220 ? 5.452 -15.094 -1.616 1.00 54.00 220 GLY A N 1
ATOM 1671 C CA . GLY A 1 220 ? 5.920 -13.897 -2.325 1.00 54.00 220 GLY A CA 1
ATOM 1672 C C . GLY A 1 220 ? 4.816 -13.023 -2.931 1.00 54.00 220 GLY A C 1
ATOM 1673 O O . GLY A 1 220 ? 5.131 -12.054 -3.623 1.00 54.00 220 GLY A O 1
ATOM 1674 N N . TYR A 1 221 ? 3.540 -13.327 -2.676 1.00 61.69 221 TYR A N 1
ATOM 1675 C CA . TYR A 1 221 ? 2.434 -12.495 -3.125 1.00 61.69 221 TYR A CA 1
ATOM 1676 C C . TYR A 1 221 ? 2.520 -11.143 -2.429 1.00 61.69 221 TYR A C 1
ATOM 1678 O O . TYR A 1 221 ? 2.467 -11.038 -1.203 1.00 61.69 221 TYR A O 1
ATOM 1686 N N . SER A 1 222 ? 2.677 -10.092 -3.229 1.00 85.31 222 SER A N 1
ATOM 1687 C CA . SER A 1 222 ? 2.622 -8.740 -2.706 1.00 85.31 222 SER A CA 1
ATOM 1688 C C . SER A 1 222 ? 1.198 -8.445 -2.247 1.00 85.31 222 SER A C 1
ATOM 1690 O O . SER A 1 222 ? 0.270 -8.446 -3.055 1.00 85.31 222 SER A O 1
ATOM 1692 N N . LEU A 1 223 ? 1.040 -8.142 -0.958 1.00 92.38 223 LEU A N 1
ATOM 1693 C CA . LEU A 1 223 ? -0.220 -7.666 -0.380 1.00 92.38 223 LEU A CA 1
ATOM 1694 C C . LEU A 1 223 ? -0.773 -6.459 -1.153 1.00 92.38 223 LEU A C 1
ATOM 1696 O O . LEU A 1 223 ? -1.981 -6.340 -1.333 1.00 92.38 223 LEU A O 1
ATOM 1700 N N . ALA A 1 224 ? 0.117 -5.607 -1.677 1.00 93.75 224 ALA A N 1
ATOM 1701 C CA . ALA A 1 224 ? -0.269 -4.469 -2.499 1.00 93.75 224 ALA A CA 1
ATOM 1702 C C . ALA A 1 224 ? -0.890 -4.920 -3.828 1.00 93.75 224 ALA A C 1
ATOM 1704 O O . ALA A 1 224 ? -1.926 -4.392 -4.209 1.00 93.75 224 ALA A O 1
ATOM 1705 N N . ILE A 1 225 ? -0.321 -5.925 -4.504 1.00 94.81 225 ILE A N 1
ATOM 1706 C CA . ILE A 1 225 ? -0.896 -6.470 -5.749 1.00 94.81 225 ILE A CA 1
ATOM 1707 C C . ILE A 1 225 ? -2.258 -7.111 -5.478 1.00 94.81 225 ILE A C 1
ATOM 1709 O O . ILE A 1 225 ? -3.194 -6.894 -6.245 1.00 94.81 225 ILE A O 1
ATOM 1713 N N . ALA A 1 226 ? -2.390 -7.869 -4.387 1.00 94.50 226 ALA A N 1
ATOM 1714 C CA . ALA A 1 226 ? -3.659 -8.488 -4.015 1.00 94.50 226 ALA A CA 1
ATOM 1715 C C . ALA A 1 226 ? -4.747 -7.430 -3.768 1.00 94.50 226 ALA A C 1
ATOM 1717 O O . ALA A 1 226 ? -5.836 -7.530 -4.329 1.00 94.50 226 ALA A O 1
ATOM 1718 N N . TYR A 1 227 ? -4.427 -6.376 -3.014 1.00 95.25 227 TYR A N 1
ATOM 1719 C CA . TYR A 1 227 ? -5.348 -5.266 -2.779 1.00 95.25 227 TYR A CA 1
ATOM 1720 C C . TYR A 1 227 ? -5.697 -4.511 -4.070 1.00 95.25 227 TYR A C 1
ATOM 1722 O O . TYR A 1 227 ? -6.868 -4.263 -4.346 1.00 95.25 227 TYR A O 1
ATOM 1730 N N . MET A 1 228 ? -4.696 -4.203 -4.901 1.00 94.69 228 MET A N 1
ATOM 1731 C CA . MET A 1 228 ? -4.896 -3.536 -6.192 1.00 94.69 228 MET A CA 1
ATOM 1732 C C . MET A 1 228 ? -5.772 -4.356 -7.138 1.00 94.69 228 MET A C 1
ATOM 1734 O O . MET A 1 228 ? -6.606 -3.791 -7.834 1.00 94.69 228 MET A O 1
ATOM 1738 N N . THR A 1 229 ? -5.631 -5.681 -7.129 1.00 93.94 229 THR A N 1
ATOM 1739 C CA . THR A 1 229 ? -6.458 -6.589 -7.937 1.00 93.94 229 THR A CA 1
ATOM 1740 C C . THR A 1 229 ? -7.887 -6.671 -7.398 1.00 93.94 229 THR A C 1
ATOM 1742 O O . THR A 1 229 ? -8.831 -6.692 -8.178 1.00 93.94 229 THR A O 1
ATOM 1745 N N . ALA A 1 230 ? -8.058 -6.697 -6.072 1.00 93.88 230 ALA A N 1
ATOM 1746 C CA . ALA A 1 230 ? -9.373 -6.795 -5.441 1.00 93.88 230 ALA A CA 1
ATOM 1747 C C . ALA A 1 230 ? -10.196 -5.503 -5.562 1.00 93.88 230 ALA A C 1
ATOM 1749 O O . ALA A 1 230 ? -11.413 -5.564 -5.710 1.00 93.88 230 ALA A O 1
ATOM 1750 N N . LYS A 1 231 ? -9.544 -4.336 -5.472 1.00 93.69 231 LYS A N 1
ATOM 1751 C CA . LYS A 1 231 ? -10.225 -3.037 -5.370 1.00 93.69 231 LYS A CA 1
ATOM 1752 C C . LYS A 1 231 ? -10.039 -2.102 -6.550 1.00 93.69 231 LYS A C 1
ATOM 1754 O O . LYS A 1 231 ? -10.802 -1.148 -6.650 1.00 93.69 231 LYS A O 1
ATOM 1759 N N . ALA A 1 232 ? -9.045 -2.347 -7.405 1.00 93.00 232 ALA A N 1
ATOM 1760 C CA . ALA A 1 232 ? -8.652 -1.447 -8.490 1.00 93.00 232 ALA A CA 1
ATOM 1761 C C . ALA A 1 232 ? -8.666 0.043 -8.074 1.00 93.00 232 ALA A C 1
ATOM 1763 O O . ALA A 1 232 ? -9.272 0.870 -8.759 1.00 93.00 232 ALA A O 1
ATOM 1764 N N . PRO A 1 233 ? -8.065 0.405 -6.921 1.00 92.56 233 PRO A N 1
ATOM 1765 C CA . PRO A 1 233 ? -8.151 1.765 -6.433 1.00 92.56 233 PRO A CA 1
ATOM 1766 C C . PRO A 1 233 ? -7.372 2.719 -7.339 1.00 92.56 233 PRO A C 1
ATOM 1768 O O . PRO A 1 233 ? -6.360 2.354 -7.942 1.00 92.56 233 PRO A O 1
ATOM 1771 N N . GLN A 1 234 ? -7.807 3.974 -7.369 1.00 90.81 234 GLN A N 1
ATOM 1772 C CA . GLN A 1 234 ? -7.074 5.032 -8.051 1.00 90.81 234 GLN A CA 1
ATOM 1773 C C . GLN A 1 234 ? -5.877 5.455 -7.193 1.00 90.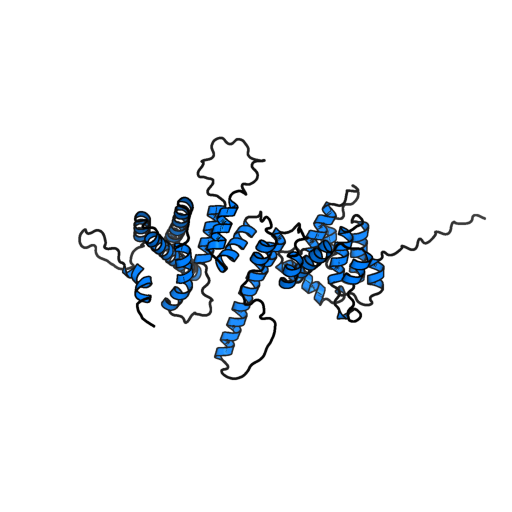81 234 GLN A C 1
ATOM 1775 O O . GLN A 1 234 ? -6.048 5.938 -6.075 1.00 90.81 234 GLN A O 1
ATOM 1780 N N . ILE A 1 235 ? -4.664 5.260 -7.712 1.00 91.69 235 ILE A N 1
ATOM 1781 C CA . ILE A 1 235 ? -3.437 5.806 -7.125 1.00 91.69 235 ILE A CA 1
ATOM 1782 C C . ILE A 1 235 ? -3.107 7.087 -7.883 1.00 91.69 235 ILE A C 1
ATOM 1784 O O . ILE A 1 235 ? -2.982 7.056 -9.106 1.00 91.69 235 ILE A O 1
ATOM 1788 N N . VAL A 1 236 ? -2.958 8.198 -7.163 1.00 90.56 236 VAL A N 1
ATOM 1789 C CA . VAL A 1 236 ? -2.786 9.524 -7.774 1.00 90.56 236 VAL A CA 1
ATOM 1790 C C . VAL A 1 236 ? -1.369 10.050 -7.573 1.00 90.56 236 VAL A C 1
ATOM 1792 O O . VAL A 1 236 ? -0.799 10.662 -8.474 1.00 90.56 236 VAL A O 1
ATOM 1795 N N . THR A 1 237 ? -0.763 9.824 -6.408 1.00 91.06 237 THR A N 1
ATOM 1796 C CA . THR A 1 237 ? 0.534 10.420 -6.096 1.00 91.06 237 THR A CA 1
ATOM 1797 C C . THR A 1 237 ? 1.677 9.625 -6.716 1.00 91.06 237 THR A C 1
ATOM 1799 O O . THR A 1 237 ? 1.831 8.415 -6.524 1.00 91.06 237 THR A O 1
ATOM 1802 N N . GLN A 1 238 ? 2.552 10.353 -7.411 1.00 91.81 238 GLN A N 1
ATOM 1803 C CA . GLN A 1 238 ? 3.747 9.809 -8.049 1.00 91.81 238 GLN A CA 1
ATOM 1804 C C . GLN A 1 238 ? 4.580 8.894 -7.125 1.00 91.81 238 GLN A C 1
ATOM 1806 O O . GLN A 1 238 ? 4.952 7.808 -7.569 1.00 91.81 238 GLN A O 1
ATOM 1811 N N . PRO A 1 239 ? 4.840 9.223 -5.839 1.00 92.75 239 PRO A N 1
ATOM 1812 C CA . PRO A 1 239 ? 5.634 8.352 -4.972 1.00 92.75 239 PRO A CA 1
ATOM 1813 C C . PRO A 1 239 ? 5.011 6.968 -4.753 1.00 92.75 239 PRO A C 1
ATOM 1815 O O . PRO A 1 239 ? 5.740 5.977 -4.679 1.00 92.75 239 PRO A O 1
ATOM 1818 N N . VAL A 1 240 ? 3.679 6.879 -4.653 1.00 93.50 240 VAL A N 1
ATOM 1819 C CA . VAL A 1 240 ? 2.983 5.598 -4.459 1.00 93.50 240 VAL A CA 1
ATOM 1820 C C . VAL A 1 240 ? 2.938 4.811 -5.765 1.00 93.50 240 VAL A C 1
ATOM 1822 O O . VAL A 1 240 ? 3.198 3.609 -5.741 1.00 93.50 240 VAL A O 1
ATOM 1825 N N . ILE A 1 241 ? 2.723 5.481 -6.903 1.00 95.25 241 ILE A N 1
ATOM 1826 C CA . ILE A 1 241 ? 2.798 4.868 -8.241 1.00 95.25 241 ILE A CA 1
ATOM 1827 C C . ILE A 1 241 ? 4.191 4.263 -8.468 1.00 95.25 241 ILE A C 1
ATOM 1829 O O . ILE A 1 241 ? 4.313 3.087 -8.807 1.00 95.25 241 ILE A O 1
ATOM 1833 N N . GLU A 1 242 ? 5.261 5.020 -8.213 1.00 94.75 242 GLU A N 1
ATOM 1834 C CA . GLU A 1 242 ? 6.638 4.534 -8.346 1.00 94.75 242 GLU A CA 1
ATOM 1835 C C . GLU A 1 242 ? 6.938 3.363 -7.405 1.00 94.75 242 GLU A C 1
ATOM 1837 O O . GLU A 1 242 ? 7.597 2.393 -7.790 1.00 94.75 242 GLU A O 1
ATOM 1842 N N . ALA A 1 243 ? 6.467 3.437 -6.159 1.00 93.81 243 ALA A N 1
ATOM 1843 C CA . ALA A 1 243 ? 6.637 2.362 -5.191 1.00 93.81 243 ALA A CA 1
ATOM 1844 C C . ALA A 1 243 ? 5.881 1.092 -5.618 1.00 93.81 243 ALA A C 1
ATOM 1846 O O . ALA A 1 243 ? 6.410 -0.013 -5.475 1.00 93.81 243 ALA A O 1
ATOM 1847 N N . TYR A 1 244 ? 4.692 1.238 -6.204 1.00 95.56 244 TYR A N 1
ATOM 1848 C CA . TYR A 1 244 ? 3.915 0.124 -6.732 1.00 95.56 244 TYR A CA 1
ATOM 1849 C C . TYR A 1 244 ? 4.560 -0.490 -7.982 1.00 95.56 244 TYR A C 1
ATOM 1851 O O . TYR A 1 244 ? 4.674 -1.711 -8.072 1.00 95.56 244 TYR A O 1
ATOM 1859 N N . VAL A 1 245 ? 5.108 0.321 -8.895 1.00 95.62 245 VAL A N 1
ATOM 1860 C CA . VAL A 1 245 ? 5.891 -0.176 -10.043 1.00 95.62 245 VAL A CA 1
ATOM 1861 C C . VAL A 1 245 ? 7.086 -1.007 -9.575 1.00 95.62 245 VAL A C 1
ATOM 1863 O O . VAL A 1 245 ? 7.336 -2.074 -10.134 1.00 95.62 245 VAL A O 1
ATOM 1866 N N . LYS A 1 246 ? 7.797 -0.592 -8.516 1.00 93.25 246 LYS A N 1
ATOM 1867 C CA . LYS A 1 246 ? 8.893 -1.392 -7.930 1.00 93.25 246 LYS A CA 1
ATOM 1868 C C . LYS A 1 246 ? 8.405 -2.757 -7.444 1.00 93.25 246 LYS A C 1
ATOM 1870 O O . LYS A 1 246 ? 9.084 -3.759 -7.659 1.00 93.25 246 LYS A O 1
ATOM 1875 N N . VAL A 1 247 ? 7.232 -2.803 -6.815 1.00 92.44 247 VAL A N 1
ATOM 1876 C CA . VAL A 1 247 ? 6.591 -4.047 -6.365 1.00 92.44 247 VAL A CA 1
ATOM 1877 C C . VAL A 1 247 ? 6.201 -4.938 -7.550 1.00 92.44 247 VAL A C 1
ATOM 1879 O O . VAL A 1 247 ? 6.467 -6.143 -7.530 1.00 92.44 247 VAL A O 1
ATOM 1882 N N . LEU A 1 248 ? 5.643 -4.363 -8.616 1.00 93.56 248 LEU A N 1
ATOM 1883 C CA . LEU A 1 248 ? 5.340 -5.100 -9.842 1.00 93.56 248 LEU A CA 1
ATOM 1884 C C . LEU A 1 248 ? 6.614 -5.646 -10.493 1.00 93.56 248 LEU A C 1
ATOM 1886 O O . LEU A 1 248 ? 6.653 -6.812 -10.860 1.00 93.56 248 LEU A O 1
ATOM 1890 N N . CYS A 1 249 ? 7.703 -4.876 -10.542 1.00 92.12 249 CYS A N 1
ATOM 1891 C CA . CYS A 1 249 ? 8.976 -5.340 -11.106 1.00 92.12 249 CYS A CA 1
ATOM 1892 C C . CYS A 1 249 ? 9.554 -6.561 -10.376 1.00 92.12 249 CYS A C 1
ATOM 1894 O O . CYS A 1 249 ? 10.233 -7.382 -10.991 1.00 92.12 249 CYS A O 1
ATOM 1896 N N . GLN A 1 250 ? 9.287 -6.695 -9.073 1.00 87.81 250 GLN A N 1
ATOM 1897 C CA . GLN A 1 250 ? 9.719 -7.851 -8.283 1.00 87.81 250 GLN A CA 1
ATOM 1898 C C . GLN A 1 250 ? 8.929 -9.124 -8.607 1.00 87.81 250 GLN A C 1
ATOM 1900 O O . GLN A 1 250 ? 9.438 -10.220 -8.382 1.00 87.81 250 GLN A O 1
ATOM 1905 N N . THR A 1 251 ? 7.707 -8.990 -9.124 1.00 89.06 251 THR A N 1
ATOM 1906 C CA . THR A 1 251 ? 6.794 -10.112 -9.385 1.00 89.06 251 THR A CA 1
ATOM 1907 C C . THR A 1 251 ? 6.686 -10.430 -10.875 1.00 89.06 251 THR A C 1
ATOM 1909 O O . THR A 1 251 ? 6.875 -11.575 -11.279 1.00 89.06 251 THR A O 1
ATOM 1912 N N . SER A 1 252 ? 6.433 -9.423 -11.710 1.00 92.50 252 SER A N 1
ATOM 1913 C CA . SER A 1 252 ? 6.325 -9.533 -13.160 1.00 92.50 252 SER A CA 1
ATOM 1914 C C . SER A 1 252 ? 6.676 -8.212 -13.848 1.00 92.50 252 SER A C 1
ATOM 1916 O O . SER A 1 252 ? 5.944 -7.225 -13.766 1.00 92.50 252 SER A O 1
ATOM 1918 N N . LEU A 1 253 ? 7.769 -8.217 -14.619 1.00 93.94 253 LEU A N 1
ATOM 1919 C CA . LEU A 1 253 ? 8.140 -7.087 -15.477 1.00 93.94 253 LEU A CA 1
ATOM 1920 C C . LEU A 1 253 ? 7.066 -6.775 -16.531 1.00 93.94 253 LEU A C 1
ATOM 1922 O O . LEU A 1 253 ? 6.906 -5.620 -16.909 1.00 93.94 253 LEU A O 1
ATOM 1926 N N . TYR A 1 254 ? 6.316 -7.786 -16.981 1.00 95.81 254 TYR A N 1
ATOM 1927 C CA . TYR A 1 254 ? 5.208 -7.583 -17.911 1.00 95.81 254 TYR A CA 1
ATOM 1928 C C . TYR A 1 254 ? 4.059 -6.823 -17.242 1.00 95.81 254 TYR A C 1
ATOM 1930 O O . TYR A 1 254 ? 3.587 -5.843 -17.800 1.00 95.81 254 TYR A O 1
ATOM 1938 N N . ALA A 1 255 ? 3.667 -7.213 -16.021 1.00 95.06 255 ALA A N 1
ATOM 1939 C CA . ALA A 1 255 ? 2.626 -6.507 -15.271 1.00 95.06 255 ALA A CA 1
ATOM 1940 C C . ALA A 1 255 ? 3.047 -5.069 -14.930 1.00 95.06 255 ALA A C 1
ATOM 1942 O O . ALA A 1 255 ? 2.225 -4.161 -14.976 1.00 95.06 255 ALA A O 1
ATOM 1943 N N . ALA A 1 256 ? 4.334 -4.848 -14.636 1.00 96.06 256 ALA A N 1
ATOM 1944 C CA . ALA A 1 256 ? 4.878 -3.506 -14.447 1.00 96.06 256 ALA A CA 1
ATOM 1945 C C . ALA A 1 256 ? 4.753 -2.657 -15.720 1.00 96.06 256 ALA A C 1
ATOM 1947 O O . ALA A 1 256 ? 4.278 -1.529 -15.649 1.00 96.06 256 ALA A O 1
ATOM 1948 N N . LEU A 1 257 ? 5.148 -3.195 -16.879 1.00 96.38 257 LEU A N 1
ATOM 1949 C CA . LEU A 1 257 ? 5.037 -2.490 -18.157 1.00 96.38 257 LEU A CA 1
ATOM 1950 C C . LEU A 1 257 ? 3.577 -2.204 -18.533 1.00 96.38 257 LEU A C 1
ATOM 1952 O O . LEU A 1 257 ? 3.269 -1.097 -18.965 1.00 96.38 257 LEU A O 1
ATOM 1956 N N . ASP A 1 258 ? 2.690 -3.180 -18.353 1.00 95.38 258 ASP A N 1
ATOM 1957 C CA . ASP A 1 258 ? 1.257 -3.029 -18.613 1.00 95.38 258 ASP A CA 1
ATOM 1958 C C . ASP A 1 258 ? 0.652 -1.928 -17.732 1.00 95.38 258 ASP A C 1
ATOM 1960 O O . ASP A 1 258 ? 0.031 -0.994 -18.233 1.00 95.38 258 ASP A O 1
ATOM 1964 N N . PHE A 1 259 ? 0.973 -1.932 -16.435 1.00 95.19 259 PHE A N 1
ATOM 1965 C CA . PHE A 1 259 ? 0.574 -0.863 -15.525 1.00 95.19 259 PHE A CA 1
ATOM 1966 C C . PHE A 1 259 ? 1.117 0.508 -15.959 1.00 95.19 259 PHE A C 1
ATOM 1968 O O . PHE A 1 259 ? 0.356 1.468 -15.999 1.00 95.19 259 PHE A O 1
ATOM 1975 N N . ILE A 1 260 ? 2.398 0.617 -16.339 1.00 94.81 260 ILE A N 1
ATOM 1976 C CA . ILE A 1 260 ? 2.995 1.878 -16.829 1.00 94.81 260 ILE A CA 1
ATOM 1977 C C . ILE A 1 260 ? 2.256 2.405 -18.064 1.00 94.81 260 ILE A C 1
ATOM 1979 O O . ILE A 1 260 ? 2.102 3.617 -18.217 1.00 94.81 260 ILE A O 1
ATOM 1983 N N . ARG A 1 261 ? 1.784 1.514 -18.942 1.00 93.44 261 ARG A N 1
ATOM 1984 C CA . ARG A 1 261 ? 0.970 1.892 -20.103 1.00 93.44 261 ARG A CA 1
ATOM 1985 C C . ARG A 1 261 ? -0.400 2.419 -19.699 1.00 93.44 261 ARG A C 1
ATOM 1987 O O . ARG A 1 261 ? -0.866 3.354 -20.328 1.00 93.44 261 ARG A O 1
ATOM 1994 N N . CYS A 1 262 ? -1.000 1.892 -18.636 1.00 91.75 262 CYS A N 1
ATOM 1995 C CA . CYS A 1 262 ? -2.282 2.375 -18.118 1.00 91.75 262 CYS A CA 1
ATOM 1996 C C . CYS A 1 262 ? -2.205 3.723 -17.380 1.00 91.75 262 CYS A C 1
ATOM 1998 O O . CYS A 1 262 ? -3.241 4.344 -17.174 1.00 91.75 262 CYS A O 1
ATOM 2000 N N . VAL A 1 263 ? -1.017 4.208 -16.993 1.00 89.38 263 VAL A N 1
ATOM 2001 C CA . VAL A 1 263 ? -0.851 5.510 -16.299 1.00 89.38 263 VAL A CA 1
ATOM 2002 C C . VAL A 1 263 ? -1.062 6.718 -17.245 1.00 89.38 263 VAL A C 1
ATOM 2004 O O . VAL A 1 263 ? -0.880 7.865 -16.851 1.00 89.38 263 VAL A O 1
ATOM 2007 N N . ASP A 1 264 ? -1.490 6.480 -18.487 1.00 66.50 264 ASP A N 1
ATOM 2008 C CA . ASP A 1 264 ? -1.517 7.442 -19.596 1.00 66.50 264 ASP A CA 1
ATOM 2009 C C . ASP A 1 264 ? -2.337 8.729 -19.405 1.00 66.50 264 ASP A C 1
ATOM 2011 O O . ASP A 1 264 ? -2.113 9.677 -20.149 1.00 66.50 264 ASP A O 1
ATOM 2015 N N . ASP A 1 265 ? -3.211 8.835 -18.404 1.00 56.44 265 ASP A N 1
ATOM 2016 C CA . ASP A 1 265 ? -4.191 9.931 -18.348 1.00 56.44 265 ASP A CA 1
ATOM 2017 C C . ASP A 1 265 ? -4.134 10.817 -17.093 1.00 56.44 265 ASP A C 1
ATOM 2019 O O . ASP A 1 265 ? -4.922 11.755 -16.964 1.00 56.44 265 ASP A O 1
ATOM 2023 N N . ILE A 1 266 ? -3.180 10.610 -16.178 1.00 56.81 266 ILE A N 1
ATOM 2024 C CA . ILE A 1 266 ? -3.011 11.484 -14.997 1.00 56.81 266 ILE A CA 1
ATOM 2025 C C . ILE A 1 266 ? -2.143 12.697 -15.371 1.00 56.81 266 ILE A C 1
ATOM 2027 O O . ILE A 1 266 ? -1.129 12.998 -14.742 1.00 56.81 266 ILE A O 1
ATOM 2031 N N . SER A 1 267 ? -2.511 13.408 -16.438 1.00 52.31 267 SER A N 1
ATOM 2032 C CA . SER A 1 267 ? -2.063 14.795 -16.561 1.00 52.31 267 SER A CA 1
ATOM 2033 C C . SER A 1 267 ? -2.644 15.563 -15.372 1.00 52.31 267 SER A C 1
ATOM 2035 O O . SER A 1 267 ? -3.838 15.398 -15.100 1.00 52.31 267 SER A O 1
ATOM 2037 N N . PRO A 1 268 ? -1.860 16.397 -14.658 1.00 52.62 268 PRO A N 1
ATOM 2038 C CA . PRO A 1 268 ? -2.438 17.309 -13.681 1.00 52.62 268 PRO A CA 1
ATOM 2039 C C . PRO A 1 268 ? -3.554 18.057 -14.402 1.00 52.62 268 PRO A C 1
ATOM 2041 O O . PRO A 1 268 ? -3.335 18.570 -15.505 1.00 52.62 268 PRO A O 1
ATOM 2044 N N . SER A 1 269 ? -4.762 17.988 -13.842 1.00 50.38 269 SER A N 1
ATOM 2045 C CA . SER A 1 269 ? -5.970 18.567 -14.413 1.00 50.38 269 SER A CA 1
ATOM 2046 C C . SER A 1 269 ? -5.628 19.903 -15.067 1.00 50.38 269 SER A C 1
ATOM 2048 O O . SER A 1 269 ? -5.113 20.820 -14.428 1.00 50.38 269 SER A O 1
ATOM 2050 N N . LYS A 1 270 ? -5.892 20.001 -16.375 1.00 50.94 270 LYS A N 1
ATOM 2051 C CA . LYS A 1 270 ? -5.669 21.189 -17.221 1.00 50.94 270 LYS A CA 1
ATOM 2052 C C . LYS A 1 270 ? -6.383 22.459 -16.717 1.00 50.94 270 LYS A C 1
ATOM 2054 O O . LYS A 1 270 ? -6.338 23.488 -17.378 1.00 50.94 270 LYS A O 1
ATOM 2059 N N . GLU A 1 271 ? -7.025 22.406 -15.556 1.00 52.94 271 GLU A N 1
ATOM 2060 C CA . GLU A 1 271 ? -7.867 23.442 -14.970 1.00 52.94 271 GLU A CA 1
ATOM 2061 C C . GLU A 1 271 ? -7.080 24.611 -14.346 1.00 52.94 271 GLU A C 1
ATOM 2063 O O . GLU A 1 271 ? -7.679 25.587 -13.911 1.00 52.94 271 GLU A O 1
ATOM 2068 N N . GLN A 1 272 ? -5.740 24.572 -14.359 1.00 50.34 272 GLN A N 1
ATOM 2069 C CA . GLN A 1 272 ? -4.884 25.722 -14.012 1.00 50.34 272 GLN A CA 1
ATOM 2070 C C . GLN A 1 272 ? -3.884 26.118 -15.113 1.00 50.34 272 GLN A C 1
ATOM 2072 O O . GLN A 1 272 ? -2.939 26.862 -14.855 1.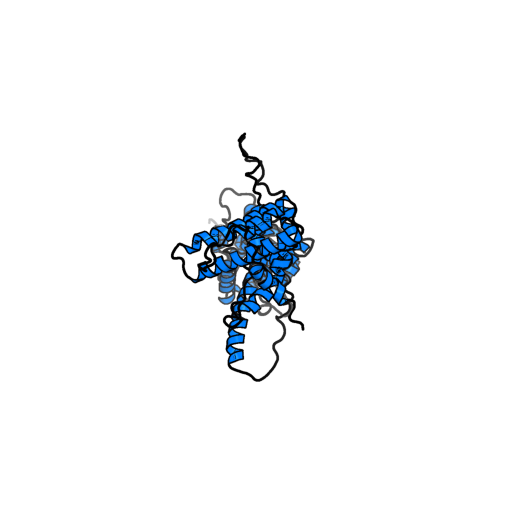00 50.34 272 GLN A O 1
ATOM 2077 N N . ALA A 1 273 ? -4.060 25.645 -16.350 1.00 49.56 273 ALA A N 1
ATOM 2078 C CA . ALA A 1 273 ? -3.162 26.020 -17.438 1.00 49.56 273 ALA A CA 1
ATOM 2079 C C . ALA A 1 273 ? -3.481 27.436 -17.955 1.00 49.56 273 ALA A C 1
ATOM 2081 O O . ALA A 1 273 ? -4.414 27.632 -18.734 1.00 49.56 273 ALA A O 1
ATOM 2082 N N . GLU A 1 274 ? -2.676 28.420 -17.543 1.00 56.78 274 GLU A N 1
ATOM 2083 C CA . GLU A 1 274 ? -2.546 29.691 -18.264 1.00 56.78 274 GLU A CA 1
ATOM 2084 C C . GLU A 1 274 ? -2.237 29.447 -19.758 1.00 56.78 274 GLU A C 1
ATOM 2086 O O . GLU A 1 274 ? -1.555 28.473 -20.106 1.00 56.78 274 GLU A O 1
ATOM 2091 N N . PRO A 1 275 ? -2.693 30.330 -20.666 1.00 58.94 275 PRO A N 1
ATOM 2092 C CA . PRO A 1 275 ? -2.480 30.186 -22.100 1.00 58.94 275 PRO A CA 1
ATOM 2093 C C . PRO A 1 275 ? -1.023 30.509 -22.471 1.00 58.94 275 PRO A C 1
ATOM 2095 O O . PRO A 1 275 ? -0.699 31.612 -22.905 1.00 58.94 275 PRO A O 1
ATOM 2098 N N . LEU A 1 276 ? -0.126 29.532 -22.329 1.00 51.44 276 LEU A N 1
ATOM 2099 C CA . LEU A 1 276 ? 1.256 29.612 -22.810 1.00 51.44 276 LEU A CA 1
ATOM 2100 C C . LEU A 1 276 ? 1.373 28.944 -24.186 1.00 51.44 276 LEU A C 1
ATOM 2102 O O . LEU A 1 276 ? 1.560 27.736 -24.314 1.00 51.44 276 LEU A O 1
ATOM 2106 N N . ALA A 1 277 ? 1.276 29.764 -25.231 1.00 56.69 277 ALA A N 1
ATOM 2107 C CA . ALA A 1 277 ? 1.316 29.381 -26.643 1.00 56.69 277 ALA A CA 1
ATOM 2108 C C . ALA A 1 277 ? 2.718 28.995 -27.182 1.00 56.69 277 ALA A C 1
ATOM 2110 O O . ALA A 1 277 ? 3.004 29.218 -28.355 1.00 56.69 277 ALA A O 1
ATOM 2111 N N . SER A 1 278 ? 3.614 28.429 -26.367 1.00 60.94 278 SER A N 1
ATOM 2112 C CA . SER A 1 278 ? 4.976 28.088 -26.825 1.00 60.94 278 SER A CA 1
ATOM 2113 C C . SER A 1 278 ? 5.595 26.852 -26.171 1.00 60.94 278 SER A C 1
ATOM 2115 O O . SER A 1 278 ? 6.819 26.720 -26.163 1.00 60.94 278 SER A O 1
ATOM 2117 N N . ARG A 1 279 ? 4.794 25.962 -25.576 1.00 49.38 279 ARG A N 1
ATOM 2118 C CA . ARG A 1 279 ? 5.342 24.755 -24.948 1.00 49.38 279 ARG A CA 1
ATOM 2119 C C . ARG A 1 279 ? 5.682 23.725 -26.026 1.00 49.38 279 ARG A C 1
ATOM 2121 O O . ARG A 1 279 ? 4.799 23.298 -26.768 1.00 49.38 279 ARG A O 1
ATOM 2128 N N . ASP A 1 280 ? 6.964 23.379 -26.120 1.00 52.47 280 ASP A N 1
ATOM 2129 C CA . ASP A 1 280 ? 7.488 22.395 -27.065 1.00 52.47 280 ASP A CA 1
ATOM 2130 C C . ASP A 1 280 ? 6.740 21.058 -26.874 1.00 52.47 280 ASP A C 1
ATOM 2132 O O . ASP A 1 280 ? 6.693 20.549 -25.750 1.00 52.47 280 ASP A O 1
ATOM 2136 N N . PRO A 1 281 ? 6.161 20.447 -27.925 1.00 52.78 281 PRO A N 1
ATOM 2137 C CA . PRO A 1 281 ? 5.412 19.186 -27.825 1.00 52.78 281 PRO A CA 1
ATOM 2138 C C . PRO A 1 281 ? 6.274 17.981 -27.395 1.00 52.78 281 PRO A C 1
ATOM 2140 O O . PRO A 1 281 ? 5.766 16.869 -27.280 1.00 52.78 281 PRO A O 1
ATOM 2143 N N . TYR A 1 282 ? 7.569 18.200 -27.151 1.00 52.88 282 TYR A N 1
ATOM 2144 C CA . TYR A 1 282 ? 8.536 17.218 -26.670 1.00 52.88 282 TYR A CA 1
ATOM 2145 C C . TYR A 1 282 ? 8.850 17.325 -25.170 1.00 52.88 282 TYR A C 1
ATOM 2147 O O . TYR A 1 282 ? 9.561 16.462 -24.669 1.00 52.88 282 TYR A O 1
ATOM 2155 N N . ASP A 1 283 ? 8.320 18.315 -24.443 1.00 48.06 283 ASP A N 1
ATOM 2156 C CA . ASP A 1 283 ? 8.502 18.430 -22.982 1.00 48.06 283 ASP A CA 1
ATOM 2157 C C . ASP A 1 283 ? 7.513 17.566 -22.177 1.00 48.06 283 ASP A C 1
ATOM 2159 O O . ASP A 1 283 ? 7.644 17.423 -20.962 1.00 48.06 283 ASP A O 1
ATOM 2163 N N . ASP A 1 284 ? 6.566 16.910 -22.856 1.00 49.59 284 ASP A N 1
ATOM 2164 C CA . ASP A 1 284 ? 5.739 15.828 -22.308 1.00 49.59 284 ASP A CA 1
ATOM 2165 C C . ASP A 1 284 ? 6.518 14.498 -22.314 1.00 49.59 284 ASP A C 1
ATOM 2167 O O . ASP A 1 284 ? 6.042 13.434 -22.725 1.00 49.59 284 ASP A O 1
ATOM 2171 N N . ILE A 1 285 ? 7.782 14.564 -21.870 1.00 56.44 285 ILE A N 1
ATOM 2172 C CA . ILE A 1 285 ? 8.570 13.413 -21.421 1.00 56.44 285 ILE A CA 1
ATOM 2173 C C . ILE A 1 285 ? 7.907 12.969 -20.114 1.00 56.44 285 ILE A C 1
ATOM 2175 O O . ILE A 1 285 ? 8.293 13.296 -18.995 1.00 56.44 285 ILE A O 1
ATOM 2179 N N . SER A 1 286 ? 6.809 12.273 -20.383 1.00 78.38 286 SER A N 1
ATOM 2180 C CA . SER A 1 286 ? 5.645 11.932 -19.587 1.00 78.38 286 SER A CA 1
ATOM 2181 C C . SER A 1 286 ? 6.004 11.214 -18.292 1.00 78.38 286 SER A C 1
ATOM 2183 O O . SER A 1 286 ? 7.066 10.593 -18.191 1.00 78.38 286 SER A O 1
ATOM 2185 N N . ALA A 1 287 ? 5.087 11.219 -17.320 1.00 86.19 287 ALA A N 1
ATOM 2186 C CA . ALA A 1 287 ? 5.122 10.353 -16.138 1.00 86.19 287 ALA A CA 1
ATOM 2187 C C . ALA A 1 287 ? 5.579 8.917 -16.478 1.00 86.19 287 ALA A C 1
ATOM 2189 O O . ALA A 1 287 ? 6.349 8.308 -15.736 1.00 86.19 287 ALA A O 1
ATOM 2190 N N . LYS A 1 288 ? 5.233 8.421 -17.673 1.00 91.06 288 LYS A N 1
ATOM 2191 C CA . LYS A 1 288 ? 5.742 7.166 -18.242 1.00 91.06 288 LYS A CA 1
ATOM 2192 C C . LYS A 1 288 ? 7.262 7.048 -18.293 1.00 91.06 288 LYS A C 1
ATOM 2194 O O . LYS A 1 288 ? 7.791 6.001 -17.942 1.00 91.06 288 LYS A O 1
ATOM 2199 N N . THR A 1 289 ? 7.985 8.084 -18.710 1.00 92.50 289 THR A N 1
ATOM 2200 C CA . THR A 1 289 ? 9.456 8.078 -18.745 1.00 92.50 289 THR A CA 1
ATOM 2201 C C . THR A 1 289 ? 10.034 7.951 -17.339 1.00 92.50 289 THR A C 1
ATOM 2203 O O . THR A 1 289 ? 10.968 7.173 -17.130 1.00 92.50 289 THR A O 1
ATOM 2206 N N . ALA A 1 290 ? 9.452 8.651 -16.359 1.00 92.62 290 ALA A N 1
ATOM 2207 C CA . ALA A 1 290 ? 9.846 8.517 -14.959 1.00 92.62 290 ALA A CA 1
ATOM 2208 C C . ALA A 1 290 ? 9.594 7.090 -14.441 1.00 92.62 290 ALA A C 1
ATOM 2210 O O . ALA A 1 290 ? 10.475 6.492 -13.823 1.00 92.62 290 ALA A O 1
ATOM 2211 N N . LEU A 1 291 ? 8.446 6.489 -14.769 1.00 94.44 291 LEU A N 1
ATOM 2212 C CA . LEU A 1 291 ? 8.132 5.119 -14.359 1.00 94.44 291 LEU A CA 1
ATOM 2213 C C . LEU A 1 291 ? 8.974 4.057 -15.083 1.00 94.44 291 LEU A C 1
ATOM 2215 O O . LEU A 1 291 ? 9.416 3.100 -14.449 1.00 94.44 291 LEU A O 1
ATOM 2219 N N . LEU A 1 292 ? 9.275 4.237 -16.373 1.00 95.50 292 LEU A N 1
ATOM 2220 C CA . LEU A 1 292 ? 10.224 3.392 -17.108 1.00 95.50 292 LEU A CA 1
ATOM 2221 C C . LEU A 1 292 ? 11.617 3.475 -16.486 1.00 95.50 292 LEU A C 1
ATOM 2223 O O . LEU A 1 292 ? 12.289 2.455 -16.339 1.00 95.50 292 LEU A O 1
ATOM 2227 N N . LYS A 1 293 ? 12.040 4.666 -16.051 1.00 95.19 293 LYS A N 1
ATOM 2228 C CA . LYS A 1 293 ? 13.283 4.826 -15.296 1.00 95.19 293 LYS A CA 1
ATOM 2229 C C . LYS A 1 293 ? 13.231 4.064 -13.969 1.00 95.19 293 LYS A C 1
ATOM 2231 O O . LYS A 1 293 ? 14.200 3.389 -13.640 1.00 95.19 293 LYS A O 1
ATOM 2236 N N . VAL A 1 294 ? 12.118 4.108 -13.233 1.00 95.00 294 VAL A N 1
ATOM 2237 C CA . VAL A 1 294 ? 11.937 3.320 -11.998 1.00 95.00 294 VAL A CA 1
ATOM 2238 C C . VAL A 1 294 ? 11.987 1.815 -12.268 1.00 95.00 294 VAL A C 1
ATOM 2240 O O . VAL A 1 294 ? 12.595 1.074 -11.493 1.00 95.00 294 VAL A O 1
ATOM 2243 N N . MET A 1 295 ? 11.397 1.358 -13.370 1.00 95.62 295 MET A N 1
ATOM 2244 C CA . MET A 1 295 ? 11.453 -0.036 -13.805 1.00 95.62 295 MET A CA 1
ATOM 2245 C C . MET A 1 295 ? 12.892 -0.463 -14.134 1.00 95.62 295 MET A C 1
ATOM 2247 O O . MET A 1 295 ? 13.360 -1.476 -13.616 1.00 95.62 295 MET A O 1
ATOM 2251 N N . ILE A 1 296 ? 13.624 0.343 -14.911 1.00 95.44 296 ILE A N 1
ATOM 2252 C CA . ILE A 1 296 ? 15.048 0.128 -15.221 1.00 95.44 296 ILE A CA 1
ATOM 2253 C C . ILE A 1 296 ? 15.874 0.098 -13.936 1.00 95.44 296 ILE A C 1
ATOM 2255 O O . ILE A 1 296 ? 16.636 -0.839 -13.713 1.00 95.44 296 ILE A O 1
ATOM 2259 N N . ASP A 1 297 ? 15.691 1.079 -13.055 1.00 93.50 297 ASP A N 1
ATOM 2260 C CA . ASP A 1 297 ? 16.396 1.141 -11.779 1.00 93.50 297 ASP A CA 1
ATOM 2261 C C . ASP A 1 297 ? 16.089 -0.094 -10.921 1.00 93.50 297 ASP A C 1
ATOM 2263 O O . ASP A 1 297 ? 16.992 -0.622 -10.282 1.00 93.50 297 ASP A O 1
ATOM 2267 N N . SER A 1 298 ? 14.863 -0.620 -10.953 1.00 91.06 298 SER A N 1
ATOM 2268 C CA . SER A 1 298 ? 14.489 -1.846 -10.232 1.00 91.06 298 SER A CA 1
ATOM 2269 C C . SER A 1 298 ? 15.187 -3.093 -10.782 1.00 91.06 298 SER A C 1
ATOM 2271 O O . SER A 1 298 ? 15.589 -3.956 -10.001 1.00 91.06 298 SER A O 1
ATOM 2273 N N . VAL A 1 299 ? 15.371 -3.175 -12.105 1.00 91.38 299 VAL A N 1
ATOM 2274 C CA . VAL A 1 299 ? 16.119 -4.260 -12.764 1.00 91.38 299 VAL A CA 1
ATOM 2275 C C . VAL A 1 299 ? 17.613 -4.152 -12.456 1.00 91.38 299 VAL A C 1
ATOM 2277 O O . VAL A 1 299 ? 18.226 -5.143 -12.068 1.00 91.38 299 VAL A O 1
ATOM 2280 N N . LEU A 1 300 ? 18.185 -2.949 -12.551 1.00 90.00 300 LEU A N 1
ATOM 2281 C CA . LEU A 1 300 ? 19.612 -2.704 -12.317 1.00 90.00 300 LEU A CA 1
ATOM 2282 C C . LEU A 1 300 ? 20.010 -2.809 -10.837 1.00 90.00 300 LEU A C 1
ATOM 2284 O O . LEU A 1 300 ? 21.148 -3.145 -10.523 1.00 90.00 300 LEU A O 1
ATOM 2288 N N . VAL A 1 301 ? 19.092 -2.495 -9.917 1.00 83.69 301 VAL A N 1
ATOM 2289 C CA . VAL A 1 301 ? 19.318 -2.565 -8.464 1.00 83.69 301 VAL A CA 1
ATOM 2290 C C . VAL A 1 301 ? 19.002 -3.953 -7.913 1.00 83.69 301 VAL A C 1
ATOM 2292 O O . VAL A 1 301 ? 19.248 -4.157 -6.725 1.00 83.69 301 VAL A O 1
ATOM 2295 N N . PHE A 1 302 ? 18.486 -4.900 -8.719 1.00 66.12 302 PHE A N 1
ATOM 2296 C CA . PHE A 1 302 ? 18.051 -6.222 -8.254 1.00 66.12 302 PHE A CA 1
ATOM 2297 C C . PHE A 1 302 ? 19.139 -6.861 -7.385 1.00 66.12 302 PHE A C 1
ATOM 2299 O O . PHE A 1 302 ? 20.170 -7.342 -7.860 1.00 66.12 302 PHE A O 1
ATOM 2306 N N . LYS A 1 303 ? 18.928 -6.740 -6.067 1.00 56.47 303 LYS A N 1
ATOM 2307 C CA . LYS A 1 303 ? 20.007 -6.784 -5.089 1.00 56.47 303 LYS A CA 1
ATOM 2308 C C . LYS A 1 303 ? 20.661 -8.150 -5.152 1.00 56.47 303 LYS A C 1
ATOM 2310 O O . LYS A 1 303 ? 20.034 -9.168 -4.857 1.00 56.47 303 LYS A O 1
ATOM 2315 N N . HIS A 1 304 ? 21.968 -8.151 -5.380 1.00 51.00 304 HIS A N 1
ATOM 2316 C CA . HIS A 1 304 ? 22.815 -9.182 -4.815 1.00 51.00 304 HIS A CA 1
ATOM 2317 C C . HIS A 1 304 ? 22.554 -9.199 -3.307 1.00 51.00 304 HIS A C 1
ATOM 2319 O O . HIS A 1 304 ? 22.919 -8.268 -2.589 1.00 51.00 304 HIS A O 1
ATOM 2325 N N . SER A 1 305 ? 21.865 -10.235 -2.820 1.00 47.28 305 SER A N 1
ATOM 2326 C CA . SER A 1 305 ? 21.808 -10.500 -1.386 1.00 47.28 305 SER A CA 1
ATOM 2327 C C . SER A 1 305 ? 23.255 -10.459 -0.865 1.00 47.28 305 SER A C 1
ATOM 2329 O O . SER A 1 305 ? 24.098 -11.184 -1.407 1.00 47.28 305 SER A O 1
ATOM 2331 N N . PRO A 1 306 ? 23.580 -9.625 0.143 1.00 45.28 306 PRO A N 1
ATOM 2332 C CA . PRO A 1 306 ? 24.958 -9.383 0.593 1.00 45.28 306 PRO A CA 1
ATOM 2333 C C . PRO A 1 306 ? 25.673 -10.636 1.128 1.00 45.28 306 PRO A C 1
ATOM 2335 O O . PRO A 1 306 ? 26.863 -10.608 1.419 1.00 45.28 306 PRO A O 1
ATOM 2338 N N . LYS A 1 307 ? 24.976 -11.772 1.194 1.00 45.94 307 LYS A N 1
ATOM 2339 C CA . LYS A 1 307 ? 25.449 -13.074 1.665 1.00 45.94 307 LYS A CA 1
ATOM 2340 C C . LYS A 1 307 ? 26.529 -13.756 0.816 1.00 45.94 307 LYS A C 1
ATOM 2342 O O . LYS A 1 307 ? 26.851 -14.908 1.079 1.00 45.94 307 LYS A O 1
ATOM 2347 N N . SER A 1 308 ? 27.088 -13.114 -0.208 1.00 45.69 308 SER A N 1
ATOM 2348 C CA . SER A 1 308 ? 28.064 -13.773 -1.084 1.00 45.69 308 SER A CA 1
ATOM 2349 C C . SER A 1 308 ? 29.302 -12.929 -1.379 1.00 45.69 308 SER A C 1
ATOM 2351 O O . SER A 1 308 ? 29.739 -12.788 -2.522 1.00 45.69 308 SER A O 1
ATOM 2353 N N . SER A 1 309 ? 29.947 -12.422 -0.326 1.00 46.41 309 SER A N 1
ATOM 2354 C CA . SER A 1 309 ? 31.334 -11.943 -0.432 1.00 46.41 309 SER A CA 1
ATOM 2355 C C . SER A 1 309 ? 32.304 -13.029 -0.938 1.00 46.41 309 SER A C 1
ATOM 2357 O O . SER A 1 309 ? 33.381 -12.690 -1.410 1.00 46.41 309 SER A O 1
ATOM 2359 N N . LEU A 1 310 ? 31.895 -14.307 -0.924 1.00 46.94 310 LEU A N 1
ATOM 2360 C CA . LEU A 1 310 ? 32.667 -15.465 -1.395 1.00 46.94 310 LEU A CA 1
ATOM 2361 C C . LEU A 1 310 ? 32.213 -16.060 -2.744 1.00 46.94 310 LEU A C 1
ATOM 2363 O O . LEU A 1 310 ? 32.810 -17.033 -3.197 1.00 46.94 310 LEU A O 1
ATOM 2367 N N . GLN A 1 311 ? 31.177 -15.530 -3.409 1.00 53.69 311 GLN A N 1
ATOM 2368 C CA . GLN A 1 311 ? 30.822 -16.029 -4.749 1.00 53.69 311 GLN A CA 1
ATOM 2369 C C . GLN A 1 311 ? 31.615 -15.291 -5.822 1.00 53.69 311 GLN A C 1
ATOM 2371 O O . GLN A 1 311 ? 31.594 -14.058 -5.880 1.00 53.69 311 GLN A O 1
ATOM 2376 N N . SER A 1 312 ? 32.287 -16.073 -6.675 1.00 55.09 312 SER A N 1
ATOM 2377 C CA . SER A 1 312 ? 33.000 -15.577 -7.848 1.00 55.09 312 SER A CA 1
ATOM 2378 C C . SER A 1 312 ? 32.081 -14.697 -8.712 1.00 55.09 312 SER A C 1
ATOM 2380 O O . SER A 1 312 ? 30.878 -14.971 -8.795 1.00 55.09 312 SER A O 1
ATOM 2382 N N . PRO A 1 313 ? 32.618 -13.652 -9.371 1.00 56.19 313 PRO A N 1
ATOM 2383 C CA . PRO A 1 313 ? 31.854 -12.771 -10.260 1.00 56.19 313 PRO A CA 1
ATOM 2384 C C . PRO A 1 313 ? 30.976 -13.526 -11.270 1.00 56.19 313 PRO A C 1
ATOM 2386 O O . PRO A 1 313 ? 29.837 -13.132 -11.505 1.00 56.19 313 PRO A O 1
ATOM 2389 N N . SER A 1 314 ? 31.444 -14.674 -11.772 1.00 55.25 314 SER A N 1
ATOM 2390 C CA . SER A 1 314 ? 30.702 -15.528 -12.706 1.00 55.25 314 SER A CA 1
ATOM 2391 C C . SER A 1 314 ? 29.374 -16.032 -12.129 1.00 55.25 314 SER A C 1
ATOM 2393 O O . SER A 1 314 ? 28.356 -15.975 -12.806 1.00 55.25 314 SER A O 1
ATOM 2395 N N . LYS A 1 315 ? 29.322 -16.440 -10.849 1.00 59.25 315 LYS A N 1
ATOM 2396 C CA . LYS A 1 315 ? 28.076 -16.911 -10.205 1.00 59.25 315 LYS A CA 1
ATOM 2397 C C . LYS A 1 315 ? 27.068 -15.785 -9.943 1.00 59.25 315 LYS A C 1
ATOM 2399 O O . LYS A 1 315 ? 25.881 -16.057 -9.769 1.00 59.25 315 LYS A O 1
ATOM 2404 N N . ARG A 1 316 ? 27.521 -14.525 -9.913 1.00 56.75 316 ARG A N 1
ATOM 2405 C CA . ARG A 1 316 ? 26.656 -13.349 -9.709 1.00 56.75 316 ARG A CA 1
ATOM 2406 C C . ARG A 1 316 ? 25.858 -13.008 -10.962 1.00 56.75 316 ARG A C 1
ATOM 2408 O O . ARG A 1 316 ? 24.670 -12.709 -10.847 1.00 56.75 316 ARG A O 1
ATOM 2415 N N . LEU A 1 317 ? 26.487 -13.126 -12.132 1.00 57.16 317 LEU A N 1
ATOM 2416 C CA . LEU A 1 317 ? 25.847 -12.906 -13.430 1.00 57.16 317 LEU A CA 1
ATOM 2417 C C . LEU A 1 317 ? 24.662 -13.855 -13.644 1.00 57.16 317 LEU A C 1
ATOM 2419 O O . LEU A 1 317 ? 23.584 -13.398 -14.008 1.00 57.16 317 LEU A O 1
ATOM 2423 N N . PHE A 1 318 ? 24.791 -15.134 -13.282 1.00 60.03 318 PHE A N 1
ATOM 2424 C CA . PHE A 1 318 ? 23.719 -16.126 -13.450 1.00 60.03 318 PHE A CA 1
ATOM 2425 C C . PHE A 1 318 ? 22.395 -15.792 -12.749 1.00 60.03 318 PHE A C 1
ATOM 2427 O O . PHE A 1 318 ? 21.341 -16.214 -13.213 1.00 60.03 318 PHE A O 1
ATOM 2434 N N . LYS A 1 319 ? 22.414 -15.049 -11.634 1.00 66.69 319 LYS A N 1
ATOM 2435 C CA . LYS A 1 319 ? 21.177 -14.707 -10.907 1.00 66.69 319 LYS A CA 1
ATOM 2436 C C . LYS A 1 319 ? 20.483 -13.461 -11.441 1.00 66.69 319 LYS A C 1
ATOM 2438 O O . LYS A 1 319 ? 19.265 -13.367 -11.330 1.00 66.69 319 LYS A O 1
ATOM 2443 N N . ALA A 1 320 ? 21.240 -12.515 -11.990 1.00 68.00 320 ALA A N 1
ATOM 2444 C CA . ALA A 1 320 ? 20.684 -11.288 -12.555 1.00 68.00 320 ALA A CA 1
ATOM 2445 C C . ALA A 1 320 ? 20.367 -11.420 -14.054 1.00 68.00 320 ALA A C 1
ATOM 2447 O O . ALA A 1 320 ? 19.447 -10.764 -14.545 1.00 68.00 320 ALA A O 1
ATOM 2448 N N . ALA A 1 321 ? 21.064 -12.319 -14.758 1.00 76.81 321 ALA A N 1
ATOM 2449 C CA . ALA A 1 321 ? 20.867 -12.590 -16.178 1.00 76.81 321 ALA A CA 1
ATOM 2450 C C . ALA A 1 321 ? 19.402 -12.885 -16.555 1.00 76.81 321 ALA A C 1
ATOM 2452 O O . ALA A 1 321 ? 18.945 -12.310 -17.540 1.00 76.81 321 ALA A O 1
ATOM 2453 N N . PRO A 1 322 ? 18.605 -13.656 -15.780 1.00 85.69 322 PRO A N 1
ATOM 2454 C CA . PRO A 1 322 ? 17.207 -13.893 -16.126 1.00 85.69 322 PRO A CA 1
ATOM 2455 C C . PRO A 1 322 ? 16.362 -12.615 -16.146 1.00 85.69 322 PRO A C 1
ATOM 2457 O O . PRO A 1 322 ? 15.494 -12.483 -17.002 1.00 85.69 322 PRO A O 1
ATOM 2460 N N . MET A 1 323 ? 16.601 -11.664 -15.235 1.00 85.12 323 MET A N 1
ATOM 2461 C CA . MET A 1 323 ? 15.847 -10.404 -15.201 1.00 85.12 323 MET A CA 1
ATOM 2462 C C . MET A 1 323 ? 16.289 -9.447 -16.305 1.00 85.12 323 MET A C 1
ATOM 2464 O O . MET A 1 323 ? 15.432 -8.880 -16.976 1.00 85.12 323 MET A O 1
ATOM 2468 N N . ALA A 1 324 ? 17.598 -9.313 -16.539 1.00 88.31 324 ALA A N 1
ATOM 2469 C CA . ALA A 1 324 ? 18.126 -8.515 -17.646 1.00 88.31 324 ALA A CA 1
ATOM 2470 C C . ALA A 1 324 ? 17.634 -9.048 -19.003 1.00 88.31 324 ALA A C 1
ATOM 2472 O O . ALA A 1 324 ? 17.145 -8.279 -19.829 1.00 88.31 324 ALA A O 1
ATOM 2473 N N . TRP A 1 325 ? 17.667 -10.371 -19.191 1.00 90.88 325 TRP A N 1
ATOM 2474 C CA . TRP A 1 325 ? 17.125 -11.038 -20.372 1.00 90.88 325 TRP A CA 1
ATOM 2475 C C . TRP A 1 325 ? 15.622 -10.798 -20.519 1.00 90.88 325 TRP A C 1
ATOM 2477 O O . TRP A 1 325 ? 15.171 -10.356 -21.572 1.00 90.88 325 TRP A O 1
ATOM 2487 N N . ARG A 1 326 ? 14.828 -11.035 -19.464 1.00 92.31 326 ARG A N 1
ATOM 2488 C CA . ARG A 1 326 ? 13.377 -10.783 -19.491 1.00 92.31 326 ARG A CA 1
ATOM 2489 C C . ARG A 1 326 ? 13.064 -9.331 -19.831 1.00 92.31 326 ARG A C 1
ATOM 2491 O O . ARG A 1 326 ? 12.176 -9.099 -20.639 1.00 92.31 326 ARG A O 1
ATOM 2498 N N . PHE A 1 327 ? 13.798 -8.378 -19.257 1.00 94.75 327 PHE A N 1
ATOM 2499 C CA . PHE A 1 327 ? 13.626 -6.954 -19.531 1.00 94.75 327 PHE A CA 1
ATOM 2500 C C . PHE A 1 327 ? 13.970 -6.600 -20.984 1.00 94.75 327 PHE A C 1
ATOM 2502 O O . PHE A 1 327 ? 13.197 -5.912 -21.646 1.00 94.75 327 PHE A O 1
ATOM 2509 N N . ALA A 1 328 ? 15.094 -7.102 -21.508 1.00 94.31 328 ALA A N 1
ATOM 2510 C CA . ALA A 1 328 ? 15.507 -6.865 -22.892 1.00 94.31 328 ALA A CA 1
ATOM 2511 C C . ALA A 1 328 ? 14.477 -7.387 -23.911 1.00 94.31 328 ALA A C 1
ATOM 2513 O O . ALA A 1 328 ? 14.256 -6.739 -24.936 1.00 94.31 328 ALA A O 1
ATOM 2514 N N . ASN A 1 329 ? 13.811 -8.501 -23.585 1.00 94.94 329 ASN A N 1
ATOM 2515 C CA . ASN A 1 329 ? 12.780 -9.150 -24.399 1.00 94.94 329 ASN A CA 1
ATOM 2516 C C . ASN A 1 329 ? 11.355 -8.616 -24.159 1.00 94.94 329 ASN A C 1
ATOM 2518 O O . ASN A 1 329 ? 10.396 -9.165 -24.703 1.00 94.94 329 ASN A O 1
ATOM 2522 N N . LEU A 1 330 ? 11.171 -7.562 -23.354 1.00 96.19 330 LEU A N 1
ATOM 2523 C CA . LEU A 1 330 ? 9.844 -6.973 -23.184 1.00 96.19 330 LEU A CA 1
ATOM 2524 C C . LEU A 1 330 ? 9.330 -6.375 -24.504 1.00 96.19 330 LEU A C 1
ATOM 2526 O O . LEU A 1 330 ? 10.103 -5.749 -25.248 1.00 96.19 330 LEU A O 1
ATOM 2530 N N . PRO A 1 331 ? 8.016 -6.500 -24.774 1.00 96.19 331 PRO A N 1
ATOM 2531 C CA . PRO A 1 331 ? 7.398 -6.030 -26.006 1.00 96.19 331 PRO A CA 1
ATOM 2532 C C . PRO A 1 331 ? 7.148 -4.518 -25.952 1.00 96.19 331 PRO A C 1
ATOM 2534 O O . PRO A 1 331 ? 6.000 -4.080 -25.987 1.00 96.19 331 PRO A O 1
ATOM 2537 N N . PHE A 1 332 ? 8.201 -3.709 -25.814 1.00 95.25 332 PHE A N 1
ATOM 2538 C CA . PHE A 1 332 ? 8.085 -2.248 -25.822 1.00 95.25 332 PHE A CA 1
ATOM 2539 C C . PHE A 1 332 ? 7.595 -1.737 -27.183 1.00 95.25 332 PHE A C 1
ATOM 2541 O O . PHE A 1 332 ? 7.988 -2.255 -28.231 1.00 95.25 332 PHE A O 1
ATOM 2548 N N . SER A 1 333 ? 6.786 -0.679 -27.170 1.00 94.06 333 SER A N 1
ATOM 2549 C CA . SER A 1 333 ? 6.465 0.091 -28.372 1.00 94.06 333 SER A CA 1
ATOM 2550 C C . SER A 1 333 ? 7.724 0.772 -28.929 1.00 94.06 333 SER A C 1
ATOM 2552 O O . SER A 1 333 ? 8.759 0.848 -28.264 1.00 94.06 333 SER A O 1
ATOM 2554 N N . VAL A 1 334 ? 7.668 1.305 -30.154 1.00 93.12 334 VAL A N 1
ATOM 2555 C CA . VAL A 1 334 ? 8.827 1.988 -30.764 1.00 93.12 334 VAL A CA 1
ATOM 2556 C C . VAL A 1 334 ? 9.278 3.189 -29.923 1.00 93.12 334 VAL A C 1
ATOM 2558 O O . VAL A 1 334 ? 10.477 3.412 -29.755 1.00 93.12 334 VAL A O 1
ATOM 2561 N N . THR A 1 335 ? 8.333 3.947 -29.361 1.00 92.00 335 THR A N 1
ATOM 2562 C CA . THR A 1 335 ? 8.625 5.102 -28.501 1.00 92.00 335 THR A CA 1
ATOM 2563 C C . THR A 1 335 ? 9.206 4.663 -27.161 1.00 92.00 335 THR A C 1
ATOM 2565 O O . THR A 1 335 ? 10.265 5.151 -26.779 1.00 92.00 335 THR A O 1
ATOM 2568 N N . GLU A 1 336 ? 8.592 3.680 -26.496 1.00 94.25 336 GLU A N 1
ATOM 2569 C CA . GLU A 1 336 ? 9.105 3.098 -25.249 1.00 94.25 336 GLU A CA 1
ATOM 2570 C C . GLU A 1 336 ? 10.515 2.523 -25.436 1.00 94.25 336 GLU A C 1
ATOM 2572 O O . GLU A 1 336 ? 11.391 2.766 -24.612 1.0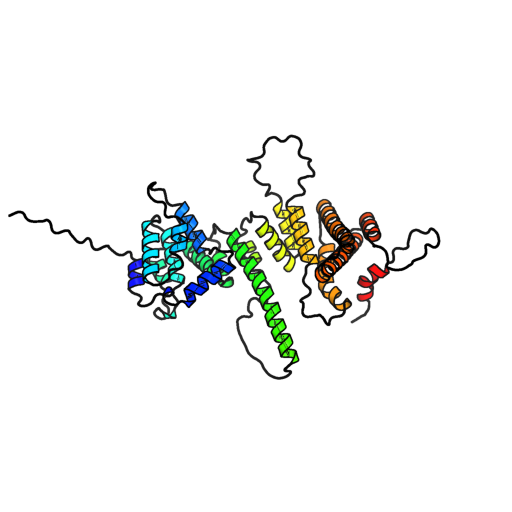0 94.25 336 GLU A O 1
ATOM 2577 N N . SER A 1 337 ? 10.766 1.822 -26.548 1.00 94.81 337 SER A N 1
ATOM 2578 C CA . SER A 1 337 ? 12.075 1.250 -26.881 1.00 94.81 337 SER A CA 1
ATOM 2579 C C . SER A 1 337 ? 13.155 2.326 -26.982 1.00 94.81 337 SER A C 1
ATOM 2581 O O . SER A 1 337 ? 14.229 2.173 -26.401 1.00 94.81 337 SER A O 1
ATOM 2583 N N . ARG A 1 338 ? 12.863 3.441 -27.668 1.00 94.12 338 ARG A N 1
ATOM 2584 C CA . ARG A 1 338 ? 13.782 4.587 -27.763 1.00 94.12 338 ARG A CA 1
ATOM 2585 C C . ARG A 1 338 ? 14.018 5.227 -26.398 1.00 94.12 338 ARG A C 1
ATOM 2587 O O . ARG A 1 338 ? 15.161 5.520 -26.067 1.00 94.12 338 ARG A O 1
ATOM 2594 N N . THR A 1 339 ? 12.972 5.404 -25.593 1.00 94.00 339 THR A N 1
ATOM 2595 C CA . THR A 1 339 ? 13.083 5.970 -24.240 1.00 94.00 339 THR A CA 1
ATOM 2596 C C . THR A 1 339 ? 13.942 5.091 -23.334 1.00 94.00 339 THR A C 1
ATOM 2598 O O . THR A 1 339 ? 14.869 5.589 -22.696 1.00 94.00 339 THR A O 1
ATOM 2601 N N . VAL A 1 340 ? 13.695 3.779 -23.320 1.00 95.25 340 VAL A N 1
ATOM 2602 C CA . VAL A 1 340 ? 14.493 2.802 -22.563 1.00 95.25 340 VAL A CA 1
ATOM 2603 C C . VAL A 1 340 ? 15.952 2.832 -23.016 1.00 95.25 340 VAL A C 1
ATOM 2605 O O . VAL A 1 340 ? 16.845 2.904 -22.171 1.00 95.25 340 VAL A O 1
ATOM 2608 N N . ALA A 1 341 ? 16.202 2.844 -24.329 1.00 95.75 341 ALA A N 1
ATOM 2609 C CA . ALA A 1 341 ? 17.552 2.940 -24.872 1.00 95.75 341 ALA A CA 1
ATOM 2610 C C . ALA A 1 341 ? 18.258 4.222 -24.407 1.00 95.75 341 ALA A C 1
ATOM 2612 O O . ALA A 1 341 ? 19.368 4.154 -23.887 1.00 95.75 341 ALA A O 1
ATOM 2613 N N . THR A 1 342 ? 17.598 5.378 -24.508 1.00 95.31 342 THR A N 1
ATOM 2614 C CA . THR A 1 342 ? 18.132 6.666 -24.043 1.00 95.31 342 THR A CA 1
ATOM 2615 C C . THR A 1 342 ? 18.452 6.651 -22.546 1.00 95.31 342 THR A C 1
ATOM 2617 O O . THR A 1 342 ? 19.538 7.076 -22.155 1.00 95.31 342 THR A O 1
ATOM 2620 N N . ILE A 1 343 ? 17.558 6.126 -21.697 1.00 95.38 343 ILE A N 1
ATOM 2621 C CA . ILE A 1 343 ? 17.794 6.035 -20.245 1.00 95.38 343 ILE A CA 1
ATOM 2622 C C . ILE A 1 343 ? 19.019 5.159 -19.948 1.00 95.38 343 ILE A C 1
ATOM 2624 O O . ILE A 1 343 ? 19.885 5.561 -19.172 1.00 95.38 343 ILE A O 1
ATOM 2628 N N . LEU A 1 344 ? 19.120 3.981 -20.570 1.00 95.50 344 LEU A N 1
ATOM 2629 C CA . LEU A 1 344 ? 20.240 3.062 -20.353 1.00 95.50 344 LEU A CA 1
ATOM 2630 C C . LEU A 1 344 ? 21.567 3.642 -20.861 1.00 95.50 344 LEU A C 1
ATOM 2632 O O . LEU A 1 344 ? 22.567 3.570 -20.149 1.00 95.50 344 LEU A O 1
ATOM 2636 N N . LEU A 1 345 ? 21.577 4.274 -22.041 1.00 94.62 345 LEU A N 1
ATOM 2637 C CA . LEU A 1 345 ? 22.756 4.967 -22.573 1.00 94.62 345 LEU A CA 1
ATOM 2638 C C . LEU A 1 345 ? 23.221 6.068 -21.610 1.00 94.62 345 LEU A C 1
ATOM 2640 O O . LEU A 1 345 ? 24.411 6.155 -21.320 1.00 94.62 345 LEU A O 1
ATOM 2644 N N . ASN A 1 346 ? 22.289 6.849 -21.052 1.00 94.38 346 ASN A N 1
ATOM 2645 C CA . ASN A 1 346 ? 22.599 7.885 -20.066 1.00 94.38 346 ASN A CA 1
ATOM 2646 C C . ASN A 1 346 ? 23.210 7.310 -18.778 1.00 94.38 346 ASN A C 1
ATOM 2648 O O . ASN A 1 346 ? 24.133 7.896 -18.218 1.00 94.38 346 ASN A O 1
ATOM 2652 N N . ILE A 1 347 ? 22.743 6.151 -18.305 1.00 93.31 347 ILE A N 1
ATOM 2653 C CA . ILE A 1 347 ? 23.332 5.477 -17.135 1.00 93.31 347 ILE A CA 1
ATOM 2654 C C . ILE A 1 347 ? 24.788 5.073 -17.415 1.00 93.31 347 ILE A C 1
ATOM 2656 O O . ILE A 1 347 ? 25.657 5.260 -16.556 1.00 93.31 347 ILE A O 1
ATOM 2660 N N . VAL A 1 348 ? 25.072 4.557 -18.615 1.00 92.56 348 VAL A N 1
ATOM 2661 C CA . VAL A 1 348 ? 26.431 4.167 -19.025 1.00 92.56 348 VAL A CA 1
ATOM 2662 C C . VAL A 1 348 ? 27.345 5.390 -19.157 1.00 92.56 348 VAL A C 1
ATOM 2664 O O . VAL A 1 348 ? 28.446 5.394 -18.603 1.00 92.56 348 VAL A O 1
ATOM 2667 N N . THR A 1 349 ? 26.897 6.453 -19.831 1.00 91.75 349 THR A N 1
ATOM 2668 C CA . THR A 1 349 ? 27.708 7.665 -20.046 1.00 91.75 349 THR A CA 1
ATOM 2669 C C . THR A 1 349 ? 28.007 8.404 -18.744 1.00 91.75 349 THR A C 1
ATOM 2671 O O . THR A 1 349 ? 29.156 8.782 -18.515 1.00 91.75 349 THR A O 1
ATOM 2674 N N . LEU A 1 350 ? 27.018 8.559 -17.856 1.00 90.50 350 LEU A N 1
ATOM 2675 C CA . LEU A 1 350 ? 27.215 9.194 -16.549 1.00 90.50 350 LEU A CA 1
ATOM 2676 C C . LEU A 1 350 ? 28.217 8.419 -15.690 1.00 90.50 350 LEU A C 1
ATOM 2678 O O . LEU A 1 350 ? 29.074 9.023 -15.047 1.00 90.50 350 LEU A O 1
ATOM 2682 N N . SER A 1 351 ? 28.168 7.086 -15.721 1.00 89.00 351 SER A N 1
ATOM 2683 C CA . SER A 1 351 ? 29.098 6.257 -14.949 1.00 89.00 351 SER A CA 1
ATOM 2684 C C . SER A 1 351 ? 30.549 6.447 -15.405 1.00 89.00 351 SER A C 1
ATOM 2686 O O . SER A 1 351 ? 31.432 6.568 -14.556 1.00 89.00 351 SER A O 1
ATOM 2688 N N . ASN A 1 352 ? 30.790 6.598 -16.713 1.00 86.25 352 ASN A N 1
ATOM 2689 C CA . ASN A 1 352 ? 32.119 6.885 -17.273 1.00 86.25 352 ASN A CA 1
ATOM 2690 C C . ASN A 1 352 ? 32.658 8.278 -16.895 1.00 86.25 352 ASN A C 1
ATOM 2692 O O . ASN A 1 352 ? 33.869 8.465 -16.814 1.00 86.25 352 ASN A O 1
ATOM 2696 N N . LEU A 1 353 ? 31.787 9.261 -16.647 1.00 87.12 353 LEU A N 1
ATOM 2697 C CA . LEU A 1 353 ? 32.207 10.596 -16.201 1.00 87.12 353 LEU A CA 1
ATOM 2698 C C . LEU A 1 353 ? 32.611 10.596 -14.718 1.00 87.12 353 LEU A C 1
ATOM 2700 O O . LEU A 1 353 ? 33.589 11.245 -14.335 1.00 87.12 353 LEU A O 1
ATOM 2704 N N . THR A 1 354 ? 31.899 9.827 -13.884 1.00 82.31 354 THR A N 1
ATOM 2705 C CA . THR A 1 354 ? 32.132 9.781 -12.427 1.00 82.31 354 THR A CA 1
ATOM 2706 C C . THR A 1 354 ? 33.439 9.108 -12.004 1.00 82.31 354 THR A C 1
ATOM 2708 O O . THR A 1 354 ? 33.877 9.304 -10.875 1.00 82.31 354 THR A O 1
ATOM 2711 N N . THR A 1 355 ? 34.116 8.360 -12.882 1.00 71.12 355 THR A N 1
ATOM 2712 C CA . THR A 1 355 ? 35.395 7.707 -12.545 1.00 71.12 355 THR A CA 1
ATOM 2713 C C . THR A 1 355 ? 36.563 8.682 -12.365 1.00 71.12 355 THR A C 1
ATOM 2715 O O . THR A 1 355 ? 37.641 8.265 -11.954 1.00 71.12 355 THR A O 1
ATOM 2718 N N . SER A 1 356 ? 36.373 9.965 -12.690 1.00 69.69 356 SER A N 1
ATOM 2719 C CA . SER A 1 356 ? 37.418 10.997 -12.649 1.00 69.69 356 SER A CA 1
ATOM 2720 C C . SER A 1 356 ? 37.513 11.758 -11.319 1.00 69.69 356 SER A C 1
ATOM 2722 O O . SER A 1 356 ? 38.497 12.455 -11.089 1.00 69.69 356 SER A O 1
ATOM 2724 N N . THR A 1 357 ? 36.516 11.638 -10.440 1.00 68.69 357 THR A N 1
ATOM 2725 C CA . THR A 1 357 ? 36.401 12.423 -9.199 1.00 68.69 357 THR A CA 1
ATOM 2726 C C . THR A 1 357 ? 36.417 11.502 -7.980 1.00 68.69 357 THR A C 1
ATOM 2728 O O . THR A 1 357 ? 35.809 10.435 -8.017 1.00 68.69 357 THR A O 1
ATOM 2731 N N . GLU A 1 358 ? 37.118 11.905 -6.910 1.00 63.78 358 GLU A N 1
ATOM 2732 C CA . GLU A 1 358 ? 37.397 11.158 -5.662 1.00 63.78 358 GLU A CA 1
ATOM 2733 C C . GLU A 1 358 ? 36.136 10.777 -4.850 1.00 63.78 358 GLU A C 1
ATOM 2735 O O . GLU A 1 358 ? 35.943 11.170 -3.701 1.00 63.78 358 GLU A O 1
ATOM 2740 N N . SER A 1 359 ? 35.234 10.003 -5.444 1.00 63.78 359 SER A N 1
ATOM 2741 C CA . SER A 1 359 ? 34.049 9.472 -4.782 1.00 63.78 359 SER A CA 1
ATOM 2742 C C . SER A 1 359 ? 34.406 8.227 -3.975 1.00 63.78 359 SER A C 1
ATOM 2744 O O . SER A 1 359 ? 35.281 7.442 -4.346 1.00 63.78 359 SER A O 1
ATOM 2746 N N . SER A 1 360 ? 33.693 8.013 -2.869 1.00 76.00 360 SER A N 1
ATOM 2747 C CA . SER A 1 360 ? 33.855 6.833 -2.021 1.00 76.00 360 SER A CA 1
ATOM 2748 C C . SER A 1 360 ? 33.802 5.529 -2.839 1.00 76.00 360 SER A C 1
ATOM 2750 O O . SER A 1 360 ? 32.910 5.315 -3.665 1.00 76.00 360 SER A O 1
ATOM 2752 N N . SER A 1 361 ? 34.764 4.633 -2.583 1.00 80.25 361 SER A N 1
ATOM 2753 C CA . SER A 1 361 ? 34.995 3.380 -3.331 1.00 80.25 361 SER A CA 1
ATOM 2754 C C . SER A 1 361 ? 33.730 2.522 -3.531 1.00 80.25 361 SER A C 1
ATOM 2756 O O . SER A 1 361 ? 33.557 1.875 -4.566 1.00 80.25 361 SER A O 1
ATOM 2758 N N . PHE A 1 362 ? 32.796 2.557 -2.576 1.00 81.12 362 PHE A N 1
ATOM 2759 C CA . PHE A 1 362 ? 31.561 1.775 -2.629 1.00 81.12 362 PHE A CA 1
ATOM 2760 C C . PHE A 1 362 ? 30.559 2.271 -3.685 1.00 81.12 362 PHE A C 1
ATOM 2762 O O . PHE A 1 362 ? 30.036 1.471 -4.461 1.00 81.12 362 PHE A O 1
ATOM 2769 N N . THR A 1 363 ? 30.300 3.581 -3.750 1.00 82.25 363 THR A N 1
ATOM 2770 C CA . THR A 1 363 ? 29.339 4.156 -4.707 1.00 82.25 363 THR A CA 1
ATOM 2771 C C . THR A 1 363 ? 29.833 3.992 -6.140 1.00 82.25 363 THR A C 1
ATOM 2773 O O . THR A 1 363 ? 29.056 3.635 -7.025 1.00 82.25 363 THR A O 1
ATOM 2776 N N . LEU A 1 364 ? 31.141 4.170 -6.353 1.00 84.44 364 LEU A N 1
ATOM 2777 C CA . LEU A 1 364 ? 31.767 4.008 -7.663 1.00 84.44 364 LEU A CA 1
ATOM 2778 C C . LEU A 1 364 ? 31.626 2.573 -8.183 1.00 84.44 364 LEU A C 1
ATOM 2780 O O . LEU A 1 364 ? 31.262 2.371 -9.341 1.00 84.44 364 LEU A O 1
ATOM 2784 N N . LYS A 1 365 ? 31.831 1.573 -7.316 1.00 85.31 365 LYS A N 1
ATOM 2785 C CA . LYS A 1 365 ? 31.645 0.165 -7.685 1.00 85.31 365 LYS A CA 1
ATOM 2786 C C . LYS A 1 365 ? 30.201 -0.140 -8.094 1.00 85.31 365 LYS A C 1
ATOM 2788 O O . LYS A 1 365 ? 29.991 -0.763 -9.129 1.00 85.31 365 LYS A O 1
ATOM 2793 N N . ASN A 1 366 ? 29.219 0.333 -7.325 1.00 85.00 366 ASN A N 1
ATOM 2794 C CA . ASN A 1 366 ? 27.806 0.108 -7.643 1.00 85.00 366 ASN A CA 1
ATOM 2795 C C . ASN A 1 366 ? 27.404 0.775 -8.967 1.00 85.00 366 ASN A C 1
ATOM 2797 O O . ASN A 1 366 ? 26.656 0.188 -9.745 1.00 85.00 366 ASN A O 1
ATOM 2801 N N . ASN A 1 367 ? 27.904 1.982 -9.248 1.00 88.06 367 ASN A N 1
ATOM 2802 C CA . ASN A 1 367 ? 27.631 2.666 -10.513 1.00 88.06 367 ASN A CA 1
ATOM 2803 C C . ASN A 1 367 ? 28.244 1.919 -11.706 1.00 88.06 367 ASN A C 1
ATOM 2805 O O . ASN A 1 367 ? 27.582 1.762 -12.728 1.00 88.06 367 ASN A O 1
ATOM 2809 N N . LEU A 1 368 ? 29.462 1.387 -11.557 1.00 88.31 368 LEU A N 1
ATOM 2810 C CA . LEU A 1 368 ? 30.109 0.591 -12.600 1.00 88.31 368 LEU A CA 1
ATOM 2811 C C . LEU A 1 368 ? 29.354 -0.718 -12.883 1.00 88.31 368 LEU A C 1
ATOM 2813 O O . LEU A 1 368 ? 29.155 -1.073 -14.042 1.00 88.31 368 LEU A O 1
ATOM 2817 N N . GLU A 1 369 ? 28.887 -1.412 -11.840 1.00 86.81 369 GLU A N 1
ATOM 2818 C CA . GLU A 1 369 ? 28.057 -2.617 -11.987 1.00 86.81 369 GLU A CA 1
ATOM 2819 C C . GLU A 1 369 ? 26.730 -2.295 -12.700 1.00 86.81 369 GLU A C 1
ATOM 2821 O O . GLU A 1 369 ? 26.338 -3.005 -13.629 1.00 86.81 369 GLU A O 1
ATOM 2826 N N . ARG A 1 370 ? 26.078 -1.177 -12.343 1.00 89.38 370 ARG A N 1
ATOM 2827 C CA . ARG A 1 370 ? 24.858 -0.702 -13.022 1.00 89.38 370 ARG A CA 1
ATOM 2828 C C . ARG A 1 370 ? 25.103 -0.365 -14.491 1.00 89.38 370 ARG A C 1
ATOM 2830 O O . ARG A 1 370 ? 24.282 -0.724 -15.329 1.00 89.38 370 ARG A O 1
ATOM 2837 N N . ALA A 1 371 ? 26.213 0.298 -14.810 1.00 90.31 371 ALA A N 1
ATOM 2838 C CA . ALA A 1 371 ? 26.586 0.619 -16.186 1.00 90.31 371 ALA A CA 1
ATOM 2839 C C . ALA A 1 371 ? 26.868 -0.640 -17.013 1.00 90.31 371 ALA A C 1
ATOM 2841 O O . ALA A 1 371 ? 26.396 -0.743 -18.142 1.00 90.31 371 ALA A O 1
ATOM 2842 N N . SER A 1 372 ? 27.578 -1.617 -16.440 1.00 88.88 372 SER A N 1
ATOM 2843 C CA . SER A 1 372 ? 27.827 -2.905 -17.095 1.00 88.88 372 SER A CA 1
ATOM 2844 C C . SER A 1 372 ? 26.514 -3.607 -17.435 1.00 88.88 372 SER A C 1
ATOM 2846 O O . SER A 1 372 ? 26.293 -3.968 -18.584 1.00 88.88 372 SER A O 1
ATOM 2848 N N . MET A 1 373 ? 25.596 -3.721 -16.471 1.00 89.06 373 MET A N 1
ATOM 2849 C CA . MET A 1 373 ? 24.306 -4.370 -16.711 1.00 89.06 373 MET A CA 1
ATOM 2850 C C . MET A 1 373 ? 23.437 -3.591 -17.710 1.00 89.06 373 MET A C 1
ATOM 2852 O O . MET A 1 373 ? 22.746 -4.193 -18.529 1.00 89.06 373 MET A O 1
ATOM 2856 N N . ALA A 1 374 ? 23.484 -2.255 -17.689 1.00 92.44 374 ALA A N 1
ATOM 2857 C CA . ALA A 1 374 ? 22.798 -1.435 -18.683 1.00 92.44 374 ALA A CA 1
ATOM 2858 C C . ALA A 1 374 ? 23.342 -1.680 -20.102 1.00 92.44 374 ALA A C 1
ATOM 2860 O O . ALA A 1 374 ? 22.551 -1.794 -21.040 1.00 92.44 374 ALA A O 1
ATOM 2861 N N . LYS A 1 375 ? 24.668 -1.823 -20.256 1.00 91.69 375 LYS A N 1
ATOM 2862 C CA . LYS A 1 375 ? 25.315 -2.206 -21.523 1.00 91.69 375 LYS A CA 1
ATOM 2863 C C . LYS A 1 375 ? 24.825 -3.580 -21.991 1.00 91.69 375 LYS A C 1
ATOM 2865 O O . LYS A 1 375 ? 24.425 -3.705 -23.146 1.00 91.69 375 LYS A O 1
ATOM 2870 N N . ASP A 1 376 ? 24.777 -4.567 -21.097 1.00 90.06 376 ASP A N 1
ATOM 2871 C CA . ASP A 1 376 ? 24.317 -5.924 -21.421 1.00 90.06 376 ASP A CA 1
ATOM 2872 C C . ASP A 1 376 ? 22.858 -5.929 -21.897 1.00 90.06 376 ASP A C 1
ATOM 2874 O O . ASP A 1 376 ? 22.541 -6.518 -22.929 1.00 90.06 376 ASP A O 1
ATOM 2878 N N . ILE A 1 377 ? 21.969 -5.211 -21.203 1.00 93.50 377 ILE A N 1
ATOM 2879 C CA . ILE A 1 377 ? 20.558 -5.073 -21.600 1.00 93.50 377 ILE A CA 1
ATOM 2880 C C . ILE A 1 377 ? 20.438 -4.439 -22.990 1.00 93.50 377 ILE A C 1
ATOM 2882 O O . ILE A 1 377 ? 19.643 -4.904 -23.808 1.00 93.50 377 ILE A O 1
ATOM 2886 N N . LEU A 1 378 ? 21.217 -3.389 -23.271 1.00 94.62 378 LEU A N 1
ATOM 2887 C CA . LEU A 1 378 ? 21.209 -2.722 -24.572 1.00 94.62 378 LEU A CA 1
ATOM 2888 C C . LEU A 1 378 ? 21.688 -3.648 -25.700 1.00 94.62 378 LEU A C 1
ATOM 2890 O O . LEU A 1 378 ? 21.069 -3.665 -26.762 1.00 94.62 378 LEU A O 1
ATOM 2894 N N . LEU A 1 379 ? 22.746 -4.433 -25.468 1.00 91.88 379 LEU A N 1
ATOM 2895 C CA . LEU A 1 379 ? 23.252 -5.413 -26.435 1.00 91.88 379 LEU A CA 1
ATOM 2896 C C . LEU A 1 379 ? 22.232 -6.520 -26.700 1.00 91.88 379 LEU A C 1
ATOM 2898 O O . LEU A 1 379 ? 21.904 -6.786 -27.854 1.00 91.88 379 LEU A O 1
ATOM 2902 N N . LEU A 1 380 ? 21.691 -7.126 -25.638 1.00 92.50 380 LEU A N 1
ATOM 2903 C CA . LEU A 1 380 ? 20.656 -8.157 -25.738 1.00 92.50 380 LEU A CA 1
ATOM 2904 C C . LEU A 1 380 ? 19.443 -7.653 -26.515 1.00 92.50 380 LEU A C 1
ATOM 2906 O O . LEU A 1 380 ? 18.907 -8.354 -27.373 1.00 92.50 380 LEU A O 1
ATOM 2910 N N . ARG A 1 381 ? 19.032 -6.413 -26.244 1.00 93.25 381 ARG A N 1
ATOM 2911 C CA . ARG A 1 381 ? 17.915 -5.793 -26.942 1.00 93.25 381 ARG A CA 1
ATOM 2912 C C . ARG A 1 381 ? 18.226 -5.553 -28.415 1.00 93.25 381 ARG A C 1
ATOM 2914 O O . ARG A 1 381 ? 17.398 -5.911 -29.240 1.00 93.25 381 ARG A O 1
ATOM 2921 N N . ALA A 1 382 ? 19.391 -4.995 -28.744 1.00 93.62 382 ALA A N 1
ATOM 2922 C CA . ALA A 1 382 ? 19.785 -4.750 -30.131 1.00 93.62 382 ALA A CA 1
ATOM 2923 C C . ALA A 1 382 ? 19.857 -6.052 -30.948 1.00 93.62 382 ALA A C 1
ATOM 2925 O O . ALA A 1 382 ? 19.439 -6.073 -32.104 1.00 93.62 382 ALA A O 1
ATOM 2926 N N . LEU A 1 383 ? 20.316 -7.148 -30.332 1.00 92.12 383 LEU A N 1
ATOM 2927 C CA . LEU A 1 383 ? 20.294 -8.481 -30.937 1.00 92.12 383 LEU A CA 1
ATOM 2928 C C . LEU A 1 383 ? 18.866 -8.984 -31.169 1.00 92.12 383 LEU A C 1
ATOM 2930 O O . LEU A 1 383 ? 18.562 -9.475 -32.251 1.00 92.12 383 LEU A O 1
ATOM 2934 N N . HIS A 1 384 ? 17.986 -8.844 -30.175 1.00 89.81 384 HIS A N 1
ATOM 2935 C CA . HIS A 1 384 ? 16.601 -9.302 -30.274 1.00 89.81 384 HIS A CA 1
ATOM 2936 C C . HIS A 1 384 ? 15.777 -8.494 -31.291 1.00 89.81 384 HIS A C 1
ATOM 2938 O O . HIS A 1 384 ? 14.953 -9.057 -32.006 1.00 89.81 384 HIS A O 1
ATOM 2944 N N . THR A 1 385 ? 15.975 -7.174 -31.366 1.00 91.94 385 THR A N 1
ATOM 2945 C CA . THR A 1 385 ? 15.216 -6.294 -32.271 1.00 91.94 385 THR A CA 1
ATOM 2946 C C . THR A 1 385 ? 15.844 -6.148 -33.656 1.00 91.94 385 THR A C 1
ATOM 2948 O O . THR A 1 385 ? 15.179 -5.649 -34.562 1.00 91.94 385 THR A O 1
ATOM 2951 N N . GLY A 1 386 ? 17.108 -6.544 -33.833 1.00 92.69 386 GLY A N 1
ATOM 2952 C CA . GLY A 1 386 ? 17.871 -6.298 -35.059 1.00 92.69 386 GLY A CA 1
ATOM 2953 C C . GLY A 1 386 ? 18.247 -4.824 -35.273 1.00 92.69 386 GLY A C 1
ATOM 2954 O O . GLY A 1 386 ? 18.579 -4.433 -36.390 1.00 92.69 386 GLY A O 1
ATOM 2955 N N . GLU A 1 387 ? 18.183 -3.982 -34.234 1.00 93.88 387 GLU A N 1
ATOM 2956 C CA . GLU A 1 387 ? 18.481 -2.548 -34.329 1.00 93.88 387 GLU A CA 1
ATOM 2957 C C . GLU A 1 387 ? 20.002 -2.304 -34.362 1.00 93.88 387 GLU A C 1
ATOM 2959 O O . GLU A 1 387 ? 20.658 -2.108 -33.334 1.00 93.88 387 GLU A O 1
ATOM 2964 N N . THR A 1 388 ? 20.578 -2.314 -35.567 1.00 92.88 388 THR A N 1
ATOM 2965 C CA . THR A 1 388 ? 22.028 -2.175 -35.795 1.00 92.88 388 THR A CA 1
ATOM 2966 C C . THR A 1 388 ? 22.594 -0.862 -35.262 1.00 92.88 388 THR A C 1
ATOM 2968 O O . THR A 1 388 ? 23.690 -0.846 -34.705 1.00 92.88 388 THR A O 1
ATOM 2971 N N . ASP A 1 389 ? 21.842 0.234 -35.369 1.00 92.44 389 ASP A N 1
ATOM 2972 C CA . ASP A 1 389 ? 22.275 1.553 -34.896 1.00 92.44 389 ASP A CA 1
ATOM 2973 C C . ASP A 1 389 ? 22.470 1.576 -33.379 1.00 92.44 389 ASP A C 1
ATOM 2975 O O . ASP A 1 389 ? 23.405 2.202 -32.872 1.00 92.44 389 ASP A O 1
ATOM 2979 N N . LEU A 1 390 ? 21.604 0.872 -32.642 1.00 91.69 390 LEU A N 1
ATOM 2980 C CA . LEU A 1 390 ? 21.737 0.734 -31.200 1.00 91.69 390 LEU A CA 1
ATOM 2981 C C . LEU A 1 390 ? 22.974 -0.097 -30.854 1.00 91.69 390 LEU A C 1
ATOM 2983 O O . LEU A 1 390 ? 23.763 0.325 -30.011 1.00 91.69 390 LEU A O 1
ATOM 2987 N N . ALA A 1 391 ? 23.195 -1.219 -31.547 1.00 88.69 391 ALA A N 1
ATOM 2988 C CA . ALA A 1 391 ? 24.391 -2.042 -31.360 1.00 88.69 391 ALA A CA 1
ATOM 2989 C C . ALA A 1 391 ? 25.685 -1.241 -31.599 1.00 88.69 391 ALA A C 1
ATOM 2991 O O . ALA A 1 391 ? 26.601 -1.295 -30.779 1.00 88.69 391 ALA A O 1
ATOM 2992 N N . VAL A 1 392 ? 25.739 -0.435 -32.667 1.00 90.94 392 VAL A N 1
ATOM 2993 C CA . VAL A 1 392 ? 26.887 0.435 -32.977 1.00 90.94 392 VAL A CA 1
ATOM 2994 C C . VAL A 1 392 ? 27.100 1.488 -31.886 1.00 90.94 392 VAL A C 1
ATOM 2996 O O . VAL A 1 392 ? 28.231 1.681 -31.439 1.00 90.94 392 VAL A O 1
ATOM 2999 N N . LYS A 1 393 ? 26.031 2.140 -31.404 1.00 92.69 393 LYS A N 1
ATOM 3000 C CA . LYS A 1 393 ? 26.121 3.107 -30.293 1.00 92.69 393 LYS A CA 1
ATOM 3001 C C . LYS A 1 393 ? 26.671 2.460 -29.024 1.00 92.69 393 LYS A C 1
ATOM 3003 O O . LYS A 1 393 ? 27.525 3.044 -28.366 1.00 92.69 393 LYS A O 1
ATOM 3008 N N . VAL A 1 394 ? 26.218 1.254 -28.691 1.00 90.19 394 VAL A N 1
ATOM 3009 C CA . VAL A 1 394 ? 26.664 0.528 -27.493 1.00 90.19 394 VAL A CA 1
ATOM 3010 C C . VAL A 1 394 ? 28.113 0.062 -27.625 1.00 90.19 394 VAL A C 1
ATOM 3012 O O . VAL A 1 394 ? 28.871 0.150 -26.660 1.00 90.19 394 VAL A O 1
ATOM 3015 N N . ALA A 1 395 ? 28.530 -0.370 -28.817 1.00 87.19 395 ALA A N 1
ATOM 3016 C CA . ALA A 1 395 ? 29.923 -0.699 -29.100 1.00 87.19 395 ALA A CA 1
ATOM 3017 C C . ALA A 1 395 ? 30.840 0.527 -28.954 1.00 87.19 395 ALA A C 1
ATOM 3019 O O . ALA A 1 395 ? 31.910 0.433 -28.355 1.00 87.19 395 ALA A O 1
ATOM 3020 N N . ALA A 1 396 ? 30.390 1.698 -29.416 1.00 88.94 396 ALA A N 1
ATOM 3021 C CA . ALA A 1 396 ? 31.119 2.957 -29.268 1.00 88.94 396 ALA A CA 1
ATOM 3022 C C . ALA A 1 396 ? 31.220 3.442 -27.808 1.00 88.94 396 ALA A C 1
ATOM 3024 O O . ALA A 1 396 ? 32.138 4.191 -27.477 1.00 88.94 396 ALA A O 1
ATOM 3025 N N . LEU A 1 397 ? 30.316 3.001 -26.921 1.00 84.88 397 LEU A N 1
ATOM 3026 C CA . LEU A 1 397 ? 30.395 3.261 -25.478 1.00 84.88 397 LEU A CA 1
ATOM 3027 C C . LEU A 1 397 ? 31.470 2.430 -24.761 1.00 84.88 397 LEU A C 1
ATOM 3029 O O . LEU A 1 397 ? 31.704 2.655 -23.571 1.00 84.88 397 LEU A O 1
ATOM 3033 N N . GLY A 1 398 ? 32.119 1.487 -25.456 1.00 70.38 398 GLY A N 1
ATOM 3034 C CA . GLY A 1 398 ? 33.288 0.756 -24.974 1.00 70.38 398 GLY A CA 1
ATOM 3035 C C . GLY A 1 398 ? 34.438 1.708 -24.652 1.00 70.38 398 GLY A C 1
ATOM 3036 O O . GLY A 1 398 ? 35.279 2.007 -25.496 1.00 70.38 398 GLY A O 1
ATOM 3037 N N . GLY A 1 399 ? 34.454 2.208 -23.417 1.00 58.22 399 GLY A N 1
ATOM 3038 C CA . GLY A 1 399 ? 35.502 3.070 -22.899 1.00 58.22 399 GLY A CA 1
ATOM 3039 C C . GLY A 1 399 ? 36.829 2.328 -22.848 1.00 58.22 399 GLY A C 1
ATOM 3040 O O . GLY A 1 399 ? 36.921 1.279 -22.215 1.00 58.22 399 GLY A O 1
ATOM 3041 N N . SER A 1 400 ? 37.823 2.918 -23.519 1.00 46.31 400 SER A N 1
ATOM 3042 C CA . SER A 1 400 ? 39.265 2.731 -23.359 1.00 46.31 400 SER A CA 1
ATOM 3043 C C . SER A 1 400 ? 39.643 1.455 -22.628 1.00 46.31 400 SER A C 1
ATOM 3045 O O . SER A 1 400 ? 39.845 1.467 -21.409 1.00 46.31 400 SER A O 1
ATOM 3047 N N . SER A 1 401 ? 39.807 0.365 -23.380 1.00 45.34 401 SER A N 1
ATOM 3048 C CA . SER A 1 401 ? 40.631 -0.739 -22.911 1.00 45.34 401 SER A CA 1
ATOM 3049 C C . SER A 1 401 ? 41.853 -0.159 -22.215 1.00 45.34 401 SER A C 1
ATOM 3051 O O . SER A 1 401 ? 42.603 0.643 -22.773 1.00 45.34 401 SER A O 1
ATOM 3053 N N . ARG A 1 402 ? 42.032 -0.578 -20.967 1.00 44.75 402 ARG A N 1
ATOM 3054 C CA . ARG A 1 402 ? 43.198 -0.346 -20.115 1.00 44.75 402 ARG A CA 1
ATOM 3055 C C . ARG A 1 402 ? 44.437 -1.075 -20.672 1.00 44.75 402 ARG A C 1
ATOM 3057 O O . ARG A 1 402 ? 45.238 -1.614 -19.922 1.00 44.75 402 ARG A O 1
ATOM 3064 N N . SER A 1 403 ? 44.569 -1.123 -21.994 1.00 39.00 403 SER A N 1
ATOM 3065 C CA . SER A 1 403 ? 45.580 -1.831 -22.756 1.00 39.00 403 SER A CA 1
ATOM 3066 C C . SER A 1 403 ? 46.145 -0.864 -23.784 1.00 39.00 403 SER A C 1
ATOM 3068 O O . SER A 1 403 ? 45.405 -0.280 -24.577 1.00 39.00 403 SER A O 1
ATOM 3070 N N . GLY A 1 404 ? 47.465 -0.698 -23.764 1.00 40.12 404 GLY A N 1
ATOM 3071 C CA . GLY A 1 404 ? 48.211 -0.145 -24.880 1.00 40.12 404 GLY A CA 1
ATOM 3072 C C . GLY A 1 404 ? 48.041 -1.035 -26.107 1.00 40.12 404 GLY A C 1
ATOM 3073 O O . GLY A 1 404 ? 48.909 -1.843 -26.415 1.00 40.12 404 GLY A O 1
ATOM 3074 N N . ILE A 1 405 ? 46.921 -0.879 -26.809 1.00 41.19 405 ILE A N 1
ATOM 3075 C CA . ILE A 1 405 ? 46.735 -1.403 -28.155 1.00 41.19 405 ILE A CA 1
ATOM 3076 C C . ILE A 1 405 ? 47.300 -0.340 -29.090 1.00 41.19 405 ILE A C 1
ATOM 3078 O O . ILE A 1 405 ? 46.689 0.695 -29.362 1.00 41.19 405 ILE A O 1
ATOM 3082 N N . THR A 1 406 ? 48.530 -0.573 -29.530 1.00 40.62 406 THR A N 1
ATOM 3083 C CA . THR A 1 406 ? 49.155 0.161 -30.622 1.00 40.62 406 THR A CA 1
ATOM 3084 C C . THR A 1 406 ? 48.275 0.037 -31.866 1.00 40.62 406 THR A C 1
ATOM 3086 O O . THR A 1 406 ? 47.950 -1.059 -32.313 1.00 40.62 406 THR A O 1
ATOM 3089 N N . LYS A 1 407 ? 47.866 1.180 -32.431 1.00 39.62 407 LYS A N 1
ATOM 3090 C CA . LYS A 1 407 ? 47.176 1.242 -33.725 1.00 39.62 407 LYS A CA 1
ATOM 3091 C C . LYS A 1 407 ? 48.045 0.564 -34.787 1.00 39.62 407 LYS A C 1
ATOM 3093 O O . LYS A 1 407 ? 49.052 1.136 -35.195 1.00 39.62 407 LYS A O 1
ATOM 3098 N N . THR A 1 408 ? 47.637 -0.598 -35.286 1.00 44.41 408 THR A N 1
ATOM 3099 C CA . THR A 1 408 ? 48.149 -1.140 -36.546 1.00 44.41 408 THR A CA 1
ATOM 3100 C C . THR A 1 408 ? 47.018 -1.166 -37.578 1.00 44.41 408 THR A C 1
ATOM 3102 O O . THR A 1 408 ? 46.048 -1.903 -37.477 1.00 44.41 408 THR A O 1
ATOM 3105 N N . ASN A 1 409 ? 47.159 -0.292 -38.575 1.00 49.53 409 ASN A N 1
ATOM 3106 C CA . ASN A 1 409 ? 46.582 -0.373 -39.920 1.00 49.53 409 ASN A CA 1
ATOM 3107 C C . ASN A 1 409 ? 45.056 -0.532 -40.068 1.00 49.53 409 ASN A C 1
ATOM 3109 O O . ASN A 1 409 ? 44.563 -1.582 -40.465 1.00 49.53 409 ASN A O 1
ATOM 3113 N N . GLY A 1 410 ? 44.334 0.585 -39.919 1.00 44.72 410 GLY A N 1
ATOM 3114 C CA . GLY A 1 410 ? 43.328 1.040 -40.899 1.00 44.72 410 GLY A CA 1
ATOM 3115 C C . GLY A 1 410 ? 42.092 0.179 -41.195 1.00 44.72 410 GLY A C 1
ATOM 3116 O O . GLY A 1 410 ? 41.333 0.543 -42.089 1.00 44.72 410 GLY A O 1
ATOM 3117 N N . LYS A 1 411 ? 41.851 -0.924 -40.486 1.00 44.91 411 LYS A N 1
ATOM 3118 C CA . LYS A 1 411 ? 40.604 -1.690 -40.582 1.00 44.91 411 LYS A CA 1
ATOM 3119 C C . LYS A 1 411 ? 39.647 -1.247 -39.483 1.00 44.91 411 LYS A C 1
ATOM 3121 O O . LYS A 1 411 ? 40.056 -1.095 -38.333 1.00 44.91 411 LYS A O 1
ATOM 3126 N N . TYR A 1 412 ? 38.384 -1.022 -39.851 1.00 40.50 412 TYR A N 1
ATOM 3127 C CA . TYR A 1 412 ? 37.292 -0.865 -38.892 1.00 40.50 412 TYR A CA 1
ATOM 3128 C C . TYR A 1 412 ? 37.379 -2.011 -37.883 1.00 40.50 412 TYR A C 1
ATOM 3130 O O . TYR A 1 412 ? 37.473 -3.168 -38.293 1.00 40.50 412 TYR A O 1
ATOM 3138 N N . GLY A 1 413 ? 37.458 -1.661 -36.597 1.00 45.16 413 GLY A N 1
ATOM 3139 C CA . GLY A 1 413 ? 37.686 -2.615 -35.521 1.00 45.16 413 GLY A CA 1
ATOM 3140 C C . GLY A 1 413 ? 36.655 -3.730 -35.587 1.00 45.16 413 GLY A C 1
ATOM 3141 O O . GLY A 1 413 ? 35.453 -3.470 -35.550 1.00 45.16 413 GLY A O 1
ATOM 3142 N N . GLU A 1 414 ? 37.147 -4.955 -35.726 1.00 44.12 414 GLU A N 1
ATOM 3143 C CA . GLU A 1 414 ? 36.382 -6.162 -35.465 1.00 44.12 414 GLU A CA 1
ATOM 3144 C C . GLU A 1 414 ? 35.733 -5.990 -34.087 1.00 44.12 414 GLU A C 1
ATOM 3146 O O . GLU A 1 414 ? 36.418 -5.660 -33.115 1.00 44.12 414 GLU A O 1
ATOM 3151 N N . LEU A 1 415 ? 34.401 -6.082 -34.030 1.00 45.72 415 LEU A N 1
ATOM 3152 C CA . LEU A 1 415 ? 33.677 -6.081 -32.764 1.00 45.72 415 LEU A CA 1
ATOM 3153 C C . LEU A 1 415 ? 34.266 -7.216 -31.934 1.00 45.72 415 LEU A C 1
ATOM 3155 O O . LEU A 1 415 ? 34.132 -8.378 -32.311 1.00 45.72 415 LEU A O 1
ATOM 3159 N N . ASP A 1 416 ? 34.950 -6.877 -30.844 1.00 49.72 416 ASP A N 1
ATOM 3160 C CA . ASP A 1 416 ? 35.479 -7.874 -29.930 1.00 49.72 416 ASP A CA 1
ATOM 3161 C C . ASP A 1 416 ? 34.294 -8.525 -29.212 1.00 49.72 416 ASP A C 1
ATOM 3163 O O . ASP A 1 416 ? 33.802 -8.060 -28.181 1.00 49.72 416 ASP A O 1
ATOM 3167 N N . PHE A 1 417 ? 33.789 -9.597 -29.819 1.00 48.31 417 PHE A N 1
ATOM 3168 C CA . PHE A 1 417 ? 32.720 -10.402 -29.261 1.00 48.31 417 PHE A CA 1
ATOM 3169 C C . PHE A 1 417 ? 33.150 -11.084 -27.966 1.00 48.31 417 PHE A C 1
ATOM 3171 O O . PHE A 1 417 ? 32.277 -11.654 -27.333 1.00 48.31 417 PHE A O 1
ATOM 3178 N N . SER A 1 418 ? 34.409 -11.014 -27.508 1.00 49.19 418 SER A N 1
ATOM 3179 C CA . SER A 1 418 ? 34.788 -11.564 -26.199 1.00 49.19 418 SER A CA 1
ATOM 3180 C C . SER A 1 418 ? 34.046 -10.894 -25.028 1.00 49.19 418 SER A C 1
ATOM 3182 O O . SER A 1 418 ? 33.770 -11.546 -24.017 1.00 49.19 418 SER A O 1
ATOM 3184 N N . ASP A 1 419 ? 33.598 -9.643 -25.198 1.00 47.66 419 ASP A N 1
ATOM 3185 C CA . ASP A 1 419 ? 32.696 -8.957 -24.260 1.00 47.66 419 ASP A CA 1
ATOM 3186 C C . ASP A 1 419 ? 31.270 -9.554 -24.269 1.00 47.66 419 ASP A C 1
ATOM 3188 O O . ASP A 1 419 ? 30.628 -9.636 -23.224 1.00 47.66 419 ASP A O 1
ATOM 3192 N N . LEU A 1 420 ? 30.787 -10.021 -25.428 1.00 47.34 420 LEU A N 1
ATOM 3193 C CA . LEU A 1 420 ? 29.500 -10.722 -25.598 1.00 47.34 420 LEU A CA 1
ATOM 3194 C C . LEU A 1 420 ? 29.594 -12.215 -25.227 1.00 47.34 420 LEU A C 1
ATOM 3196 O O . LEU A 1 420 ? 28.655 -12.789 -24.673 1.00 47.34 420 LEU A O 1
ATOM 3200 N N . ALA A 1 421 ? 30.744 -12.837 -25.482 1.00 43.50 421 ALA A N 1
ATOM 3201 C CA . ALA A 1 421 ? 31.047 -14.243 -25.253 1.00 43.50 421 ALA A CA 1
ATOM 3202 C C . ALA A 1 421 ? 31.117 -14.564 -23.760 1.00 43.50 421 ALA A C 1
ATOM 3204 O O . ALA A 1 421 ? 30.721 -15.653 -23.363 1.00 43.50 421 ALA A O 1
ATOM 3205 N N . ARG A 1 422 ? 31.447 -13.594 -22.894 1.00 48.53 422 ARG A N 1
ATOM 3206 C CA . ARG A 1 422 ? 31.256 -13.762 -21.442 1.00 48.53 422 ARG A CA 1
ATOM 3207 C C . ARG A 1 422 ? 29.810 -14.072 -21.046 1.00 48.53 422 ARG A C 1
ATOM 3209 O O . ARG A 1 422 ? 29.612 -14.660 -19.990 1.00 48.53 422 ARG A O 1
ATOM 3216 N N . GLY A 1 423 ? 28.817 -13.686 -21.848 1.00 39.53 423 GLY A N 1
ATOM 3217 C CA . GLY A 1 423 ? 27.416 -14.061 -21.638 1.00 39.53 423 GLY A CA 1
ATOM 3218 C C . GLY A 1 423 ? 27.013 -15.368 -22.331 1.00 39.53 423 GLY A C 1
ATOM 3219 O O . GLY A 1 423 ? 26.167 -16.087 -21.804 1.00 39.53 423 GLY A O 1
ATOM 3220 N N . VAL A 1 424 ? 27.617 -15.682 -23.484 1.00 38.53 424 VAL A N 1
ATOM 3221 C CA . VAL A 1 424 ? 27.197 -16.780 -24.381 1.00 38.53 424 VAL A CA 1
ATOM 3222 C C . VAL A 1 424 ? 28.024 -18.067 -24.209 1.00 38.53 424 VAL A C 1
ATOM 3224 O O . VAL A 1 424 ? 27.436 -19.143 -24.182 1.00 38.53 424 VAL A O 1
ATOM 3227 N N . GLU A 1 425 ? 29.342 -18.003 -23.978 1.00 39.75 425 GLU A N 1
ATOM 3228 C CA . GLU A 1 425 ? 30.196 -19.190 -23.714 1.00 39.75 425 GLU A CA 1
ATOM 3229 C C . GLU A 1 425 ? 29.851 -19.898 -22.393 1.00 39.75 425 GLU A C 1
ATOM 3231 O O . GLU A 1 425 ? 30.287 -21.015 -22.128 1.00 39.75 425 GLU A O 1
ATOM 3236 N N . ILE A 1 426 ? 29.040 -19.267 -21.546 1.00 45.56 426 ILE A N 1
ATOM 3237 C CA . ILE A 1 426 ? 28.612 -19.828 -20.266 1.00 45.56 426 ILE A CA 1
ATOM 3238 C C . ILE A 1 426 ? 27.459 -20.841 -20.429 1.00 45.56 426 ILE A C 1
ATOM 3240 O O . ILE A 1 426 ? 27.226 -21.642 -19.525 1.00 45.56 426 ILE A O 1
ATOM 3244 N N . TRP A 1 427 ? 26.763 -20.851 -21.570 1.00 38.97 427 TRP A N 1
ATOM 3245 C CA . TRP A 1 427 ? 25.699 -21.826 -21.852 1.00 38.97 427 TRP A CA 1
ATOM 3246 C C . TRP A 1 427 ? 26.201 -23.143 -22.457 1.00 38.97 427 TRP A C 1
ATOM 3248 O O . TRP A 1 427 ? 25.455 -24.116 -22.448 1.00 38.97 427 TRP A O 1
ATOM 3258 N N . ASP A 1 428 ? 27.450 -23.200 -22.930 1.00 39.50 428 ASP A N 1
ATOM 3259 C CA . ASP A 1 428 ? 27.997 -24.376 -23.629 1.00 39.50 428 ASP A CA 1
ATOM 3260 C C . ASP A 1 428 ? 28.827 -25.313 -22.724 1.00 39.50 428 ASP A C 1
ATOM 3262 O O . ASP A 1 428 ? 29.459 -26.259 -23.185 1.00 39.50 428 ASP A O 1
ATOM 3266 N N . ASN A 1 429 ? 28.810 -25.091 -21.404 1.00 37.34 429 ASN A N 1
ATOM 3267 C CA . ASN A 1 429 ? 29.345 -26.055 -20.439 1.00 37.34 429 ASN A CA 1
ATOM 3268 C C . ASN A 1 429 ? 28.190 -26.879 -19.869 1.00 37.34 429 ASN A C 1
ATOM 3270 O O . ASN A 1 429 ? 27.575 -26.494 -18.876 1.00 37.34 429 ASN A O 1
ATOM 3274 N N . GLY A 1 430 ? 27.889 -27.983 -20.553 1.00 44.88 430 GLY A N 1
ATOM 3275 C CA . GLY A 1 430 ? 26.791 -28.884 -20.230 1.00 44.88 430 GLY A CA 1
ATOM 3276 C C . GLY A 1 430 ? 26.807 -29.432 -18.800 1.00 44.88 430 GLY A C 1
ATOM 3277 O O . GLY A 1 430 ? 27.803 -29.999 -18.355 1.00 44.88 430 GLY A O 1
ATOM 3278 N N . GLU A 1 431 ? 25.650 -29.305 -18.150 1.00 32.75 431 GLU A N 1
ATOM 3279 C CA . GLU A 1 431 ? 24.953 -30.345 -17.380 1.00 32.75 431 GLU A CA 1
ATOM 3280 C C . GLU A 1 431 ? 23.452 -30.241 -17.673 1.00 32.75 431 GLU A C 1
ATOM 3282 O O . GLU A 1 431 ? 22.925 -29.101 -17.659 1.00 32.75 431 GLU A O 1
#

Foldseek 3Di:
DDDDDDDDPPPPPQDPLLVLLVPQPFDLLCDVVVVVLLVVLCVLLPNDAVLLVLVVVQQVPQDDPPPDRPDSVVVVVLPPPNGSVSVSVVLVVLVVRGPDAQSSLLSSLLSQVSDDCVSDPHPDGPSVVSCVVRVHDLLSVLQSQLRSCLSSVVLVSNLVSLLPLVHDDPPLLSNLVSLLSSLVVVVVVCLVVVVVVVVVCVVDDDDDDDDDDPCVPPVLDRSSVSSCVSHVDDHQDLVSLLSVLLSCLVPPLQVSLVSLVVVPPNDPPCVPDDPDPDDDPPVPCDSSLVSLLSSLCSLLPVDPSPPPPPDDPLVVCVVSVVSLLNLLPHPDDPVSVVSLLVSLLVLLVVLVVVVVDPDDPVVNVSSVSSNLSSLVSQCSNCVVVVVVVSVVSSLVSPPDDPDPPPDDDDDDDDSPCVSVCSVVVVVPPDD

InterPro domains:
  IPR025151 ELYS-like domain [PF13934] (48-344)

Radius of gyration: 30.03 Å; chains: 1; bounding box: 89×65×96 Å

Secondary structure (DSSP, 8-state):
--PPP----------HHHHHHHHSSS-TTSSHHHHHHHHHHHHHTTS--HHHHHHHHHHHTSPPPTT----HHHHHHHSS-SSHHHHHHHHHHHHHHS-TTHHHHHHHHHHHHTS-GGGS-TT--HHHHHHHHTT--HHHHHHHHHHHHHHTT-HHHHHHHHT-TT---TTHHHHHHHHHHHHHHHHHHHHHHHHHHHHHHTT---------SS-TTTT---HHHHHHHHH-PPP--HHHHHHHHHHHHHH-HHHHHHHHHHTTT----GGG----TT--TT----HHHHHHHHHHHHHHT----TT-TTS-HHHHHHHHHHHHHHHHTS---HHHHHHHHHHHHHHHHHHHHHTTS---HHHHHHHHHHHHHHHHHHHHHHHHHT-HHHHHHHHHT----SS-----S-PPPP--THHHHHHHTTSSS--